Protein AF-A0A256ZPD0-F1 (afdb_monomer_lite)

pLDDT: mean 72.19, std 20.35, range [22.02, 97.5]

Foldseek 3Di:
DDDDDDDDDPDDDPDPDWDWDQDDDDQDPDQPDPPPPPDPDPQWDWDDDDSVDSTTTTDRDDDPQKEKAFEAEQVVPAAQAQKKKKKKKAQQPPPWAHGIWDIDIDHHHPVNRRMDMDRQQQTAHPVNPGGTTDDCWRIWIWMKIDHPPPWIDIDIDTSVDDPPDYYHYTHFDDKFFPPDDDDDDDDQPDWWDKDQCQVTIDGPNDGPLPDDDDDDQDDFWDWDQDSRRTITIHGDHPDDDDRDDDDPPDDLLQKDKDKDKPDPQWDWGADSRVRDIDIDGHPDPPPFDFIKMKMWIAGPVGDIDIDIDTDTDDDDFDWKDFPPDDDDDDDDAQDKDQPDQRLVGIDGPPDRPLQKDKDWWFFDFKDWDQDSRRRIMIHGHHPDDDDRDFPGIWMWMAGPPGDTDIDGDDDDDDDD

Structure (mmCIF, N/CA/C/O backbone):
data_AF-A0A256ZPD0-F1
#
_entry.id   AF-A0A256ZPD0-F1
#
loop_
_atom_site.group_PDB
_atom_site.id
_atom_site.type_symbol
_atom_site.label_atom_id
_atom_site.label_alt_id
_atom_site.label_comp_id
_atom_site.label_asym_id
_atom_site.label_entity_id
_atom_site.label_seq_id
_atom_site.pdbx_PDB_ins_code
_atom_site.Cartn_x
_atom_site.Cartn_y
_atom_site.Cartn_z
_atom_site.occupancy
_atom_site.B_iso_or_equiv
_atom_site.auth_seq_id
_atom_site.auth_comp_id
_atom_site.auth_asym_id
_atom_site.auth_atom_id
_atom_site.pdbx_PDB_model_num
ATOM 1 N N . MET A 1 1 ? -48.302 -55.960 33.582 1.00 44.50 1 MET A N 1
ATOM 2 C CA . MET A 1 1 ? -48.274 -54.954 32.498 1.00 44.50 1 MET A CA 1
ATOM 3 C C . MET A 1 1 ? -49.030 -53.716 32.953 1.00 44.50 1 MET A C 1
ATOM 5 O O . MET A 1 1 ? -50.242 -53.782 33.073 1.00 44.50 1 MET A O 1
ATOM 9 N N . ALA A 1 2 ? -48.330 -52.616 33.221 1.00 28.41 2 ALA A N 1
ATOM 10 C CA . ALA A 1 2 ? -48.918 -51.279 33.274 1.00 28.41 2 ALA A CA 1
ATOM 11 C C . ALA A 1 2 ? -47.802 -50.260 32.997 1.00 28.41 2 ALA A C 1
ATOM 13 O O . ALA A 1 2 ? -46.976 -49.980 33.860 1.00 28.41 2 ALA A O 1
ATOM 14 N N . LYS A 1 3 ? -47.745 -49.760 31.756 1.00 34.19 3 LYS A N 1
ATOM 15 C CA . LYS A 1 3 ? -46.967 -48.571 31.384 1.00 34.19 3 LYS A CA 1
ATOM 16 C C . LYS A 1 3 ? -47.617 -47.368 32.068 1.00 34.19 3 LYS A C 1
ATOM 18 O O . LYS A 1 3 ? -48.811 -47.154 31.871 1.00 34.19 3 LYS A O 1
ATOM 23 N N . LYS A 1 4 ? -46.852 -46.558 32.805 1.00 28.69 4 LYS A N 1
ATOM 24 C CA . LYS A 1 4 ? -47.293 -45.217 33.205 1.00 28.69 4 LYS A CA 1
ATOM 25 C C . LYS A 1 4 ? -46.309 -44.173 32.685 1.00 28.69 4 LYS A C 1
ATOM 27 O O . LYS A 1 4 ? -45.137 -44.165 33.033 1.00 28.69 4 LYS A O 1
ATOM 32 N N . SER A 1 5 ? -46.858 -43.371 31.781 1.00 28.17 5 SER A N 1
ATOM 33 C CA . SER A 1 5 ? -46.318 -42.196 31.104 1.00 28.17 5 SER A CA 1
ATOM 34 C C . SER A 1 5 ? -45.508 -41.263 32.015 1.00 28.17 5 SER A C 1
ATOM 36 O O . SER A 1 5 ? -46.015 -40.828 33.050 1.00 28.17 5 SER A O 1
ATOM 38 N N . MET A 1 6 ? -44.294 -40.897 31.591 1.00 27.14 6 MET A N 1
ATOM 39 C CA . MET A 1 6 ? -43.585 -39.716 32.091 1.00 27.14 6 MET A CA 1
ATOM 40 C C . MET A 1 6 ? -44.004 -38.499 31.259 1.00 27.14 6 MET A C 1
ATOM 42 O O . MET A 1 6 ? -43.599 -38.341 30.109 1.00 27.14 6 MET A O 1
ATOM 46 N N . ASN A 1 7 ? -44.809 -37.626 31.864 1.00 29.06 7 ASN A N 1
ATOM 47 C CA . ASN A 1 7 ? -45.059 -36.281 31.356 1.00 29.06 7 ASN A CA 1
ATOM 48 C C . ASN A 1 7 ? -43.772 -35.449 31.468 1.00 29.06 7 ASN A C 1
ATOM 50 O O . ASN A 1 7 ? -43.311 -35.170 32.574 1.00 29.06 7 ASN A O 1
ATOM 54 N N . LYS A 1 8 ? -43.230 -34.998 30.331 1.00 29.98 8 LYS A N 1
ATOM 55 C CA . LYS A 1 8 ? -42.220 -33.933 30.280 1.00 29.98 8 LYS A CA 1
ATOM 56 C C . LYS A 1 8 ? -42.867 -32.621 30.737 1.00 29.98 8 LYS A C 1
ATOM 58 O O . LYS A 1 8 ? -43.643 -32.026 29.992 1.00 29.98 8 LYS A O 1
ATOM 63 N N . ARG A 1 9 ? -42.546 -32.148 31.944 1.00 28.12 9 ARG A N 1
ATOM 64 C CA . ARG A 1 9 ? -42.704 -30.726 32.280 1.00 28.12 9 ARG A CA 1
ATOM 65 C C . ARG A 1 9 ? -41.532 -29.978 31.649 1.00 28.12 9 ARG A C 1
ATOM 67 O O . ARG A 1 9 ? -40.384 -30.263 31.971 1.00 28.12 9 ARG A O 1
ATOM 74 N N . LYS A 1 10 ? -41.829 -29.056 30.730 1.00 34.09 10 LYS A N 1
ATOM 75 C CA . LYS A 1 10 ? -40.880 -28.044 30.254 1.00 34.09 10 LYS A CA 1
ATOM 76 C C . LYS A 1 10 ? -40.594 -27.104 31.430 1.00 34.09 10 LYS A C 1
ATOM 78 O O . LYS A 1 10 ? -41.442 -26.288 31.773 1.00 34.09 10 LYS A O 1
ATOM 83 N N . GLY A 1 11 ? -39.456 -27.304 32.088 1.00 24.59 11 GLY A N 1
ATOM 84 C CA . GLY A 1 11 ? -38.894 -26.377 33.064 1.00 24.59 11 GLY A CA 1
ATOM 85 C C . GLY A 1 11 ? -37.899 -25.461 32.361 1.00 24.59 11 GLY A C 1
ATOM 86 O O . GLY A 1 11 ? -37.042 -25.936 31.623 1.00 24.59 11 GLY A O 1
ATOM 87 N N . ILE A 1 12 ? -38.078 -24.161 32.555 1.00 23.59 12 ILE A N 1
ATOM 88 C CA . ILE A 1 12 ? -37.181 -23.082 32.140 1.00 23.59 12 ILE A CA 1
ATOM 89 C C . ILE A 1 12 ? -35.811 -23.320 32.799 1.00 23.59 12 ILE A C 1
ATOM 91 O O . ILE A 1 12 ? -35.740 -23.457 34.018 1.00 23.59 12 ILE A O 1
ATOM 95 N N . PHE A 1 13 ? -34.746 -23.420 31.999 1.00 22.56 13 PHE A N 1
ATOM 96 C CA . PHE A 1 13 ? -33.370 -23.533 32.488 1.00 22.56 13 PHE A CA 1
ATOM 97 C C . PHE A 1 13 ? -32.876 -22.142 32.900 1.00 22.56 13 PHE A C 1
ATOM 99 O O . PHE A 1 13 ? -32.545 -21.323 32.048 1.00 22.56 13 PHE A O 1
ATOM 106 N N . LEU A 1 14 ? -32.838 -21.877 34.205 1.00 22.02 14 LEU A N 1
ATOM 107 C CA . LEU A 1 14 ? -31.995 -20.830 34.775 1.00 22.02 14 LEU A CA 1
ATOM 108 C C . LEU A 1 14 ? -30.619 -21.472 34.994 1.00 22.02 14 LEU A C 1
ATOM 110 O O . LEU A 1 14 ? -30.466 -22.312 35.881 1.00 22.02 14 LEU A O 1
ATOM 114 N N . VAL A 1 15 ? -29.657 -21.175 34.122 1.00 25.48 15 VAL A N 1
ATOM 115 C CA . VAL A 1 15 ? -28.304 -21.743 34.193 1.00 25.48 15 VAL A CA 1
ATOM 116 C C . VAL A 1 15 ? -27.540 -21.029 35.308 1.00 25.48 15 VAL A C 1
ATOM 118 O O . VAL A 1 15 ? -26.982 -19.958 35.107 1.00 25.48 15 VAL A O 1
ATOM 121 N N . VAL A 1 16 ? -27.546 -21.617 36.503 1.00 29.98 16 VAL A N 1
ATOM 122 C CA . VAL A 1 16 ? -26.542 -21.351 37.540 1.00 29.98 16 VAL A CA 1
ATOM 123 C C . VAL A 1 16 ? -25.373 -22.286 37.225 1.00 29.98 16 VAL A C 1
ATOM 125 O O . VAL A 1 16 ? -25.571 -23.497 37.135 1.00 29.98 16 VAL A O 1
ATOM 128 N N . PHE A 1 17 ? -24.192 -21.733 36.945 1.00 36.69 17 PHE A N 1
ATOM 129 C CA . PHE A 1 17 ? -23.006 -22.496 36.543 1.00 36.69 17 PHE A CA 1
ATOM 130 C C . PHE A 1 17 ? -22.639 -23.547 37.608 1.00 36.69 17 PHE A C 1
ATOM 132 O O . PHE A 1 17 ? -22.320 -23.203 38.742 1.00 36.69 17 PHE A O 1
ATOM 139 N N . PHE A 1 18 ? -22.646 -24.827 37.232 1.00 32.56 18 PHE A N 1
ATOM 140 C CA . PHE A 1 18 ? -22.051 -25.914 38.010 1.00 32.56 18 PHE A CA 1
ATOM 141 C C . PHE A 1 18 ? -20.765 -26.360 37.308 1.00 32.56 18 PHE A C 1
ATOM 143 O O . PHE A 1 18 ? -20.814 -26.752 36.142 1.00 32.56 18 PHE A O 1
ATOM 150 N N . LEU A 1 19 ? -19.625 -26.345 38.001 1.00 34.84 19 LEU A N 1
ATOM 151 C CA . LEU A 1 19 ? -18.404 -26.981 37.506 1.00 34.84 19 LEU A CA 1
ATOM 152 C C . LEU A 1 19 ? -18.404 -28.452 37.955 1.00 34.84 19 LEU A C 1
ATOM 154 O O . LEU A 1 19 ? -18.252 -28.737 39.143 1.00 34.84 1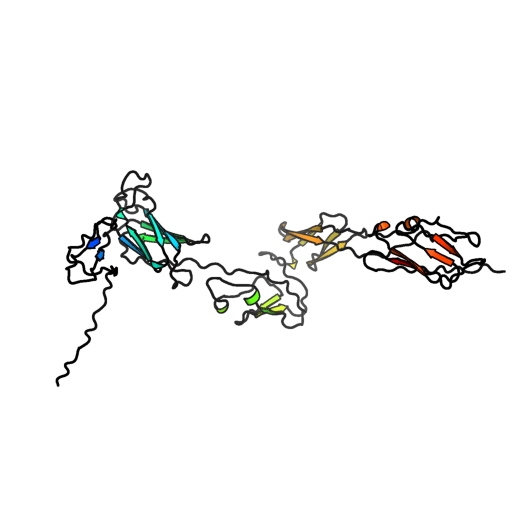9 LEU A O 1
ATOM 158 N N . LEU A 1 20 ? -18.590 -29.397 37.024 1.00 31.94 20 LEU A N 1
ATOM 159 C CA . LEU A 1 20 ? -18.387 -30.822 37.311 1.00 31.94 20 LEU A CA 1
ATOM 160 C C . LEU A 1 20 ? -16.885 -31.126 37.323 1.00 31.94 20 LEU A C 1
ATOM 162 O O . LEU A 1 20 ? -16.265 -31.236 36.267 1.00 31.94 20 LEU A O 1
ATOM 166 N N . ILE A 1 21 ? -16.306 -31.319 38.507 1.00 35.56 21 ILE A N 1
ATOM 167 C CA . ILE A 1 21 ? -14.970 -31.907 38.641 1.00 35.56 21 ILE A CA 1
ATOM 168 C C . ILE A 1 21 ? -15.144 -33.405 38.892 1.00 35.56 21 ILE A C 1
ATOM 170 O O . ILE A 1 21 ? -15.668 -33.823 39.923 1.00 35.56 21 ILE A O 1
ATOM 174 N N . ASN A 1 22 ? -14.714 -34.225 37.934 1.00 29.69 22 ASN A N 1
ATOM 175 C CA . ASN A 1 22 ? -14.729 -35.679 38.064 1.00 29.69 22 ASN A CA 1
ATOM 176 C C . ASN A 1 22 ? -13.479 -36.106 38.849 1.00 29.69 22 ASN A C 1
ATOM 178 O O . ASN A 1 22 ? -12.394 -36.238 38.284 1.00 29.69 22 ASN A O 1
ATOM 182 N N . VAL A 1 23 ? -13.601 -36.254 40.169 1.00 34.81 23 VAL A N 1
ATOM 183 C CA . VAL A 1 23 ? -12.492 -36.723 41.008 1.00 34.81 23 VAL A CA 1
ATOM 184 C C . VAL A 1 23 ? -12.497 -38.248 40.968 1.00 34.81 23 VAL A C 1
ATOM 186 O O . VAL A 1 23 ? -13.336 -38.897 41.585 1.00 34.81 23 VAL A O 1
ATOM 189 N N . GLY A 1 24 ? -11.581 -38.841 40.203 1.00 28.36 24 GLY A N 1
ATOM 190 C CA . GLY A 1 24 ? -11.420 -40.291 40.161 1.00 28.36 24 GLY A CA 1
ATOM 191 C C . GLY A 1 24 ? -10.864 -40.809 41.485 1.00 28.36 24 GLY A C 1
ATOM 192 O O . GLY A 1 24 ? -9.652 -40.814 41.677 1.00 28.36 24 GLY A O 1
ATOM 193 N N . VAL A 1 25 ? -11.731 -41.258 42.392 1.00 38.16 25 VAL A N 1
ATOM 194 C CA . VAL A 1 25 ? -11.321 -41.919 43.637 1.00 38.16 25 VAL A CA 1
ATOM 195 C C . VAL A 1 25 ? -11.838 -43.350 43.688 1.00 38.16 25 VAL A C 1
ATOM 197 O O . VAL A 1 25 ? -13.031 -43.623 43.570 1.00 38.16 25 VAL A O 1
ATOM 200 N N . CYS A 1 26 ? -10.898 -44.282 43.851 1.00 33.97 26 CYS A N 1
ATOM 201 C CA . CYS A 1 26 ? -11.184 -45.664 44.205 1.00 33.97 26 CYS A CA 1
ATOM 202 C C . CYS A 1 26 ? -11.686 -45.693 45.653 1.00 33.97 26 CYS A C 1
ATOM 204 O O . CYS A 1 26 ? -11.106 -45.033 46.513 1.00 33.97 26 CYS A O 1
ATOM 206 N N . ALA A 1 27 ? -12.759 -46.438 45.917 1.00 35.00 27 ALA A N 1
ATOM 207 C CA . ALA A 1 27 ? -13.368 -46.533 47.237 1.00 35.00 27 ALA A CA 1
ATOM 208 C C . ALA A 1 27 ? -12.356 -47.035 48.283 1.00 35.00 27 ALA A C 1
ATOM 210 O O . ALA A 1 27 ? -12.028 -48.221 48.326 1.00 35.00 27 ALA A O 1
ATOM 211 N N . THR A 1 28 ? -11.889 -46.141 49.150 1.00 38.03 28 THR A N 1
ATOM 212 C CA . THR A 1 28 ? -11.216 -46.493 50.403 1.00 38.03 28 THR A CA 1
ATOM 213 C C . THR A 1 28 ? -12.104 -46.085 51.571 1.00 38.03 28 THR A C 1
ATOM 215 O O . THR A 1 28 ? -12.779 -45.063 51.521 1.00 38.03 28 THR A O 1
ATOM 218 N N . SER A 1 29 ? -12.136 -46.913 52.613 1.00 36.81 29 SER A N 1
ATOM 219 C CA . SER A 1 29 ? -13.049 -46.840 53.763 1.00 36.81 29 SER A CA 1
ATOM 220 C C . SER A 1 29 ? -12.766 -45.716 54.769 1.00 36.81 29 SER A C 1
ATOM 222 O O . SER A 1 29 ? -13.324 -45.742 55.863 1.00 36.81 29 SER A O 1
ATOM 224 N N . ASP A 1 30 ? -11.935 -44.742 54.409 1.00 37.44 30 ASP A N 1
ATOM 225 C CA . ASP A 1 30 ? -11.578 -43.611 55.262 1.00 37.44 30 ASP A CA 1
ATOM 226 C C . ASP A 1 30 ? -12.202 -42.324 54.691 1.00 37.44 30 ASP A C 1
ATOM 228 O O . ASP A 1 30 ? -12.266 -42.181 53.466 1.00 37.44 30 ASP A O 1
ATOM 232 N N . PRO A 1 31 ? -12.677 -41.379 55.529 1.00 36.94 31 PRO A N 1
ATOM 233 C CA . PRO A 1 31 ? -13.097 -40.068 55.049 1.00 36.94 31 PRO A CA 1
ATOM 234 C C . PRO A 1 31 ? -11.916 -39.408 54.332 1.00 36.94 31 PRO A C 1
ATOM 236 O O . PRO A 1 31 ? -10.876 -39.162 54.942 1.00 36.94 31 PRO A O 1
ATOM 239 N N . ILE A 1 32 ? -12.060 -39.147 53.034 1.00 41.44 32 ILE A N 1
ATOM 240 C CA . ILE A 1 32 ? -11.076 -38.372 52.283 1.00 41.44 32 ILE A CA 1
ATOM 241 C C . ILE A 1 32 ? -11.290 -36.912 52.670 1.00 41.44 32 ILE A C 1
ATOM 243 O O . ILE A 1 32 ? -12.263 -36.285 52.252 1.00 41.44 32 ILE A O 1
ATOM 247 N N . ASP A 1 33 ? -10.394 -36.396 53.504 1.00 38.41 33 ASP A N 1
ATOM 248 C CA . ASP A 1 33 ? -10.308 -34.975 53.813 1.00 38.41 33 ASP A CA 1
ATOM 249 C C . ASP A 1 33 ? -9.800 -34.251 52.557 1.00 38.41 33 ASP A C 1
ATOM 251 O O . ASP A 1 33 ? -8.625 -34.355 52.187 1.00 38.41 33 ASP A O 1
ATOM 255 N N . ILE A 1 34 ? -10.701 -33.591 51.825 1.00 43.59 34 ILE A N 1
ATOM 256 C CA . ILE A 1 34 ? -10.313 -32.731 50.705 1.00 43.59 34 ILE A CA 1
ATOM 257 C C . ILE A 1 34 ? -9.741 -31.466 51.337 1.00 43.59 34 ILE A C 1
ATOM 259 O O . ILE A 1 34 ? -10.462 -30.507 51.596 1.00 43.59 34 ILE A O 1
ATOM 263 N N . HIS A 1 35 ? -8.439 -31.490 51.619 1.00 35.59 35 HIS A N 1
ATOM 264 C CA . HIS A 1 35 ? -7.710 -30.323 52.092 1.00 35.59 35 HIS A CA 1
ATOM 265 C C . HIS A 1 35 ? -8.009 -29.119 51.182 1.00 35.59 35 HIS A C 1
ATOM 267 O O . HIS A 1 35 ? -7.777 -29.167 49.972 1.00 35.59 35 HIS A O 1
ATOM 273 N N . GLU A 1 36 ? -8.472 -28.025 51.790 1.00 41.41 36 GLU A N 1
ATOM 274 C CA . GLU A 1 36 ? -8.766 -26.705 51.205 1.00 41.41 36 GLU A CA 1
ATOM 275 C C . GLU A 1 36 ? -7.556 -26.019 50.523 1.00 41.41 36 GLU A C 1
ATOM 277 O O . GLU A 1 36 ? -7.561 -24.819 50.269 1.00 41.41 36 GLU A O 1
ATOM 282 N N . THR A 1 37 ? -6.476 -26.734 50.206 1.00 36.81 37 THR A N 1
ATOM 283 C CA . THR A 1 37 ? -5.195 -26.141 49.797 1.00 36.81 37 THR A CA 1
ATOM 284 C C . THR A 1 37 ? -5.151 -25.634 48.354 1.00 36.81 37 THR A C 1
ATOM 286 O O . THR A 1 37 ? -4.186 -24.963 47.993 1.00 36.81 37 THR A O 1
ATOM 289 N N . ASN A 1 38 ? -6.193 -25.870 47.545 1.00 34.84 38 ASN A N 1
ATOM 290 C CA . ASN A 1 38 ? -6.284 -25.378 46.160 1.00 34.84 38 ASN A CA 1
ATOM 291 C C . ASN A 1 38 ? -7.461 -24.424 45.882 1.00 34.84 38 ASN A C 1
ATOM 293 O O . ASN A 1 38 ? -7.588 -23.946 44.754 1.00 34.84 38 ASN A O 1
ATOM 297 N N . LEU A 1 39 ? -8.299 -24.103 46.872 1.00 38.34 39 LEU A N 1
ATOM 298 C CA . LEU A 1 39 ? -9.367 -23.113 46.709 1.00 38.34 39 LEU A CA 1
ATOM 299 C C . LEU A 1 39 ? -8.865 -21.756 47.214 1.00 38.34 39 LEU A C 1
ATOM 301 O O . LEU A 1 39 ? -8.796 -21.504 48.410 1.00 38.34 39 LEU A O 1
ATOM 305 N N . ARG A 1 40 ? -8.467 -20.880 46.284 1.00 39.59 40 ARG A N 1
ATOM 306 C CA . ARG A 1 40 ? -8.023 -19.506 46.591 1.00 39.59 40 ARG A CA 1
ATOM 307 C C . ARG A 1 40 ? -9.178 -18.510 46.769 1.00 39.59 40 ARG A C 1
ATOM 309 O O . ARG A 1 40 ? -8.916 -17.330 46.975 1.00 39.59 40 ARG A O 1
ATOM 316 N N . ASP A 1 41 ? -10.426 -18.967 46.667 1.00 46.06 41 ASP A N 1
ATOM 317 C CA . ASP A 1 41 ? -11.623 -18.127 46.734 1.00 46.06 41 ASP A CA 1
ATOM 318 C C . ASP A 1 41 ? -12.517 -18.561 47.903 1.00 46.06 41 ASP A C 1
ATOM 320 O O . ASP A 1 41 ? -12.921 -19.721 47.996 1.00 46.06 41 ASP A O 1
ATOM 324 N N . VAL A 1 42 ? -12.826 -17.608 48.785 1.00 44.25 42 VAL A N 1
ATOM 325 C CA . VAL A 1 42 ? -13.608 -17.791 50.019 1.00 44.25 42 VAL A CA 1
ATOM 326 C C . VAL A 1 42 ? -15.091 -18.103 49.772 1.00 44.25 42 VAL A C 1
ATOM 328 O O . VAL A 1 42 ? -15.815 -18.390 50.723 1.00 44.25 42 VAL A O 1
ATOM 331 N N . HIS A 1 43 ? -15.554 -18.072 48.518 1.00 47.97 43 HIS A N 1
ATOM 332 C CA . HIS A 1 43 ? -16.956 -18.319 48.158 1.00 47.97 43 HIS A CA 1
ATOM 333 C C . HIS A 1 43 ? -17.245 -19.708 47.565 1.00 47.97 43 HIS A C 1
ATOM 335 O O . HIS A 1 43 ? -18.389 -20.004 47.204 1.00 47.97 43 HIS A O 1
ATOM 341 N N . ALA A 1 44 ? -16.240 -20.581 47.463 1.00 43.03 44 ALA A N 1
ATOM 342 C CA . ALA A 1 44 ? -16.451 -21.976 47.095 1.00 43.03 44 ALA A CA 1
ATOM 343 C C . ALA A 1 44 ? -16.881 -22.778 48.333 1.00 43.03 44 ALA A C 1
ATOM 345 O O . ALA A 1 44 ? -16.101 -22.959 49.264 1.00 43.03 44 ALA A O 1
ATOM 346 N N . THR A 1 45 ? -18.115 -23.286 48.345 1.00 43.59 45 THR A N 1
ATOM 347 C CA . THR A 1 45 ? -18.571 -24.206 49.400 1.00 43.59 45 THR A CA 1
ATOM 348 C C . THR A 1 45 ? -18.587 -25.638 48.876 1.00 43.59 45 THR A C 1
ATOM 350 O O . THR A 1 45 ? -19.228 -25.947 47.867 1.00 43.59 45 THR A O 1
ATOM 353 N N . VAL A 1 46 ? -17.870 -26.527 49.565 1.00 45.00 46 VAL A N 1
ATOM 354 C CA . VAL A 1 46 ? -17.933 -27.974 49.333 1.00 45.00 46 VAL A CA 1
ATOM 355 C C . VAL A 1 46 ? -19.093 -28.517 50.163 1.00 45.00 46 VAL A C 1
ATOM 357 O O . VAL A 1 46 ? -19.044 -28.498 51.391 1.00 45.00 46 VAL A O 1
ATOM 360 N N . SER A 1 47 ? -20.162 -28.990 49.517 1.00 43.09 47 SER A N 1
ATOM 361 C CA . SER A 1 47 ? -21.133 -29.832 50.225 1.00 43.09 47 SER A CA 1
ATOM 362 C C . SER A 1 47 ? -20.515 -31.208 50.447 1.00 43.09 47 SER A C 1
ATOM 364 O O . SER A 1 47 ? -19.991 -31.810 49.513 1.00 43.09 47 SER A O 1
ATOM 366 N N . TRP A 1 48 ? -20.552 -31.672 51.695 1.00 39.28 48 TRP A N 1
ATOM 367 C CA . TRP A 1 48 ? -19.991 -32.939 52.166 1.00 39.28 48 TRP A CA 1
ATOM 368 C C . TRP A 1 48 ? -20.267 -34.091 51.191 1.00 39.28 48 TRP A C 1
ATOM 370 O O . TRP A 1 48 ? -21.423 -34.378 50.884 1.00 39.28 48 TRP A O 1
ATOM 380 N N . ILE A 1 49 ? -19.214 -34.771 50.739 1.00 45.75 49 ILE A N 1
ATOM 381 C CA . ILE A 1 49 ? -19.336 -35.995 49.943 1.00 45.75 49 ILE A CA 1
ATOM 382 C C . ILE A 1 49 ? -19.525 -37.154 50.924 1.00 45.75 49 ILE A C 1
ATOM 384 O O . ILE A 1 49 ? -18.689 -37.383 51.799 1.00 45.75 49 ILE A O 1
ATOM 388 N N . THR A 1 50 ? -20.639 -37.880 50.824 1.00 45.38 50 THR A N 1
ATOM 389 C CA . THR A 1 50 ? -20.813 -39.121 51.595 1.00 45.38 50 THR A CA 1
ATOM 390 C C . THR A 1 50 ? -20.003 -40.250 50.956 1.00 45.38 50 THR A C 1
ATOM 392 O O . THR A 1 50 ? -19.772 -40.243 49.751 1.00 45.38 50 THR A O 1
ATOM 395 N N . SER A 1 51 ? -19.637 -41.284 51.721 1.00 46.97 51 SER A N 1
ATOM 396 C CA . SER A 1 51 ? -18.901 -42.467 51.225 1.00 46.97 51 SER A CA 1
ATOM 397 C C . SER A 1 51 ? -19.617 -43.273 50.122 1.00 46.97 51 SER A C 1
ATOM 399 O O . SER A 1 51 ? -19.100 -44.295 49.672 1.00 46.97 51 SER A O 1
ATOM 401 N N . SER A 1 52 ? -20.803 -42.833 49.688 1.00 45.47 52 SER A N 1
ATOM 402 C CA . SER A 1 52 ? -21.609 -43.445 48.630 1.00 45.47 52 SER A CA 1
ATOM 403 C C . SER A 1 52 ? -21.660 -42.649 47.319 1.00 45.47 52 SER A C 1
ATOM 405 O O . SER A 1 52 ? -22.184 -43.163 46.332 1.00 45.47 52 SER A O 1
ATOM 407 N N . GLU A 1 53 ? -21.106 -41.433 47.271 1.00 45.28 53 GLU A N 1
ATOM 408 C CA . GLU A 1 53 ? -21.144 -40.562 46.091 1.00 45.28 53 GLU A CA 1
ATOM 409 C C . GLU A 1 53 ? -19.725 -40.333 45.547 1.00 45.28 53 GLU A C 1
ATOM 411 O O . GLU A 1 53 ? -18.859 -39.801 46.229 1.00 45.28 53 GLU A O 1
ATOM 416 N N . VAL A 1 54 ? -19.474 -40.743 44.298 1.00 45.06 54 VAL A N 1
ATOM 417 C CA . VAL A 1 54 ? -18.173 -40.568 43.607 1.00 45.06 54 VAL A CA 1
ATOM 418 C C . VAL A 1 54 ? -18.078 -39.186 42.926 1.00 45.06 54 VAL A C 1
ATOM 420 O O . VAL A 1 54 ? -17.107 -38.872 42.250 1.00 45.06 54 VAL A O 1
ATOM 423 N N . THR A 1 55 ? -19.093 -38.333 43.094 1.00 41.31 55 THR A N 1
ATOM 424 C CA . THR A 1 55 ? -19.174 -36.991 42.501 1.00 41.31 55 THR A CA 1
ATOM 425 C C . THR A 1 55 ? -19.812 -36.024 43.495 1.00 41.31 55 THR A C 1
ATOM 427 O O . THR A 1 55 ? -20.962 -36.226 43.881 1.00 41.31 55 THR A O 1
ATOM 430 N N . GLY A 1 56 ? -19.082 -34.980 43.893 1.00 44.50 56 GLY A N 1
ATOM 431 C CA . GLY A 1 56 ? -19.592 -33.873 44.708 1.00 44.50 56 GLY A CA 1
ATOM 432 C C . GLY A 1 56 ? -19.861 -32.623 43.868 1.00 44.50 56 GLY A C 1
ATOM 433 O O . GLY A 1 56 ? -19.263 -32.441 42.808 1.00 44.50 56 GLY A O 1
ATOM 434 N N . TRP A 1 57 ? -20.750 -31.752 44.348 1.00 39.84 57 TRP A N 1
ATOM 435 C CA . TRP A 1 57 ? -21.023 -30.449 43.738 1.00 39.84 57 TRP A CA 1
ATOM 436 C C . TRP A 1 57 ? -20.244 -29.366 44.484 1.00 39.84 57 TRP A C 1
ATOM 438 O O . TRP A 1 57 ? -20.379 -29.235 45.702 1.00 39.84 57 TRP A O 1
ATOM 448 N N . ILE A 1 58 ? -19.455 -28.575 43.757 1.00 46.84 58 ILE A N 1
ATOM 449 C CA . ILE A 1 58 ? -18.907 -27.325 44.287 1.00 46.84 58 ILE A CA 1
ATOM 450 C C . ILE A 1 58 ? -19.923 -26.232 43.968 1.00 46.84 58 ILE A C 1
ATOM 452 O O . ILE A 1 58 ? -20.181 -25.944 42.799 1.00 46.84 58 ILE A O 1
ATOM 456 N N . ASN A 1 59 ? -20.502 -25.633 45.008 1.00 43.22 59 ASN A N 1
ATOM 457 C CA . ASN A 1 59 ? -21.289 -24.417 44.851 1.00 43.22 59 ASN A CA 1
ATOM 458 C C . ASN A 1 59 ? -20.322 -23.235 44.854 1.00 43.22 59 ASN A C 1
ATOM 460 O O . ASN A 1 59 ? -19.755 -22.893 45.895 1.00 43.22 59 ASN A O 1
ATOM 464 N N . TYR A 1 60 ? -20.141 -22.633 43.682 1.00 49.38 60 TYR A N 1
ATOM 465 C CA . TYR A 1 60 ? -19.437 -21.371 43.513 1.00 49.38 60 TYR A CA 1
ATOM 466 C C . TYR A 1 60 ? -20.476 -20.254 43.416 1.00 49.38 60 TYR A C 1
ATOM 468 O O . TYR A 1 60 ? -21.211 -20.178 42.433 1.00 49.38 60 TYR A O 1
ATOM 476 N N . ILE A 1 61 ? -20.580 -19.422 44.453 1.00 53.38 61 ILE A N 1
ATOM 477 C CA . ILE A 1 61 ? -21.385 -18.197 44.405 1.00 53.38 61 ILE A CA 1
ATOM 478 C C . ILE A 1 61 ? -20.385 -17.056 44.221 1.00 53.38 61 ILE A C 1
ATOM 480 O O . ILE A 1 61 ? -19.671 -16.755 45.170 1.00 53.38 61 ILE A O 1
ATOM 484 N N . PRO A 1 62 ? -20.274 -16.438 43.036 1.00 59.47 62 PRO A N 1
ATOM 485 C CA . PRO A 1 62 ? -19.362 -15.317 42.849 1.00 59.47 62 PRO A CA 1
ATOM 486 C C . PRO A 1 62 ? -19.662 -14.210 43.869 1.00 59.47 62 PRO A C 1
ATOM 488 O O . PRO A 1 62 ? -20.826 -14.007 44.227 1.00 59.47 62 PRO A O 1
ATOM 491 N N . SER A 1 63 ? -18.636 -13.469 44.307 1.00 72.56 63 SER A N 1
ATOM 492 C CA . SER A 1 63 ? -18.846 -12.221 45.061 1.00 72.56 63 SER A CA 1
ATOM 493 C C . SER A 1 63 ? -19.879 -11.349 44.335 1.00 72.56 63 SER A C 1
ATOM 495 O O . SER A 1 63 ? -19.894 -11.329 43.102 1.00 72.56 63 SER A O 1
ATOM 497 N N . SER A 1 64 ? -20.701 -10.590 45.067 1.00 76.38 64 SER A N 1
ATOM 498 C CA . SER A 1 64 ? -21.599 -9.582 44.475 1.00 76.38 64 SER A CA 1
ATOM 499 C C . SER A 1 64 ? -20.857 -8.533 43.639 1.00 76.38 64 SER A C 1
ATOM 501 O O . SER A 1 64 ? -21.447 -7.904 42.760 1.00 76.38 64 SER A O 1
ATOM 503 N N . ASP A 1 65 ? -19.559 -8.376 43.886 1.00 85.56 65 ASP A N 1
ATOM 504 C CA . ASP A 1 65 ? -18.660 -7.489 43.146 1.00 85.56 65 ASP A CA 1
ATOM 505 C C . ASP A 1 65 ? -18.119 -8.127 41.861 1.00 85.56 65 ASP A C 1
ATOM 507 O O . ASP A 1 65 ? -17.400 -7.491 41.095 1.00 85.56 65 ASP A O 1
ATOM 511 N N . THR A 1 66 ? -18.432 -9.399 41.612 1.00 87.50 66 THR A N 1
ATOM 512 C CA . THR A 1 66 ? -18.002 -10.082 40.397 1.00 87.50 66 THR A CA 1
ATOM 513 C C . THR A 1 66 ? -18.797 -9.556 39.212 1.00 87.50 66 THR A C 1
ATOM 515 O O . THR A 1 66 ? -20.030 -9.506 39.234 1.00 87.50 66 THR A O 1
ATOM 518 N N . ARG A 1 67 ? -18.084 -9.175 38.159 1.00 87.81 67 ARG A N 1
ATOM 519 C CA . ARG A 1 67 ? -18.627 -8.847 36.847 1.00 87.81 67 ARG A CA 1
ATOM 520 C C . ARG A 1 67 ? -18.049 -9.798 35.819 1.00 87.81 67 ARG A C 1
ATOM 522 O O . ARG A 1 67 ? -16.893 -10.209 35.921 1.00 87.81 67 ARG A O 1
ATOM 529 N N . TRP A 1 68 ? -18.869 -10.161 34.845 1.00 90.25 68 TRP A N 1
ATOM 530 C CA . TRP A 1 68 ? -18.443 -11.018 33.751 1.00 90.25 68 TRP A CA 1
ATOM 531 C C . TRP A 1 68 ? -19.101 -10.600 32.446 1.00 90.25 68 TRP A C 1
ATOM 533 O O . TRP A 1 68 ? -20.236 -10.121 32.428 1.00 90.25 68 TRP A O 1
ATOM 543 N N . GLY A 1 69 ? -18.371 -10.796 31.360 1.00 91.94 69 GLY A N 1
ATOM 544 C CA . GLY A 1 69 ? -18.800 -10.514 30.000 1.00 91.94 69 GLY A CA 1
ATOM 545 C C . GLY A 1 69 ? -18.118 -11.470 29.034 1.00 91.94 69 GLY A C 1
ATOM 546 O O . GLY A 1 69 ? -17.433 -12.407 29.454 1.00 91.94 69 GLY A O 1
ATOM 547 N N . GLN A 1 70 ? -18.318 -11.240 27.743 1.00 93.69 70 GLN A N 1
ATOM 548 C CA . GLN A 1 70 ? -17.744 -12.067 26.690 1.00 93.69 70 GLN A CA 1
ATOM 549 C C . GLN A 1 70 ? -17.097 -11.189 25.620 1.00 93.69 70 GLN A C 1
ATOM 551 O O . GLN A 1 70 ? -17.597 -10.097 25.338 1.00 93.69 70 GLN A O 1
ATOM 556 N N . VAL A 1 71 ? -15.995 -11.668 25.047 1.00 93.62 71 VAL A N 1
ATOM 557 C CA . VAL A 1 71 ? -15.310 -11.035 23.918 1.00 93.62 71 VAL A CA 1
ATOM 558 C C . VAL A 1 71 ? -15.322 -11.977 22.720 1.00 93.62 71 VAL A C 1
ATOM 560 O O . VAL A 1 71 ? -14.943 -13.149 22.833 1.00 93.62 71 VAL A O 1
ATOM 563 N N . PHE A 1 72 ? -15.753 -11.452 21.580 1.00 91.44 72 PHE A N 1
ATOM 564 C CA . PHE A 1 72 ? -15.740 -12.129 20.288 1.00 91.44 72 PHE A CA 1
ATOM 565 C C . PHE A 1 72 ? -14.677 -11.526 19.375 1.00 91.44 72 PHE A C 1
ATOM 567 O O . PHE A 1 72 ? -14.276 -10.375 19.549 1.00 91.44 72 PHE A O 1
ATOM 574 N N . LYS A 1 73 ? -14.224 -12.316 18.403 1.00 87.00 73 LYS A N 1
ATOM 575 C CA . LYS A 1 73 ? -13.472 -11.817 17.250 1.00 87.00 73 LYS A CA 1
ATOM 576 C C . LYS A 1 73 ? -14.364 -10.917 16.387 1.00 87.00 73 LYS A C 1
ATOM 578 O O . LYS A 1 73 ? -15.554 -10.789 16.667 1.00 87.00 73 LYS A O 1
ATOM 583 N N . ALA A 1 74 ? -13.787 -10.330 15.345 1.00 85.94 74 ALA A N 1
ATOM 584 C CA . ALA A 1 74 ? -14.466 -9.438 14.408 1.00 85.94 74 ALA A CA 1
ATOM 585 C C . ALA A 1 74 ? -15.773 -9.995 13.829 1.00 85.94 74 ALA A C 1
ATOM 587 O O . ALA A 1 74 ? -16.752 -9.263 13.708 1.00 85.94 74 ALA A O 1
ATOM 588 N N . ASP A 1 75 ? -15.829 -11.310 13.596 1.00 81.25 75 ASP A N 1
ATOM 589 C CA . ASP A 1 75 ? -17.025 -12.014 13.118 1.00 81.25 75 ASP A CA 1
ATOM 590 C C . ASP A 1 75 ? -18.236 -11.950 14.077 1.00 81.25 75 ASP A C 1
ATOM 592 O O . ASP A 1 75 ? -19.346 -12.352 13.722 1.00 81.25 75 ASP A O 1
ATOM 596 N N . GLY A 1 76 ? -18.040 -11.489 15.318 1.00 85.94 76 GLY A N 1
ATOM 597 C CA . GLY A 1 76 ? -19.073 -11.355 16.343 1.00 85.94 76 GLY A CA 1
ATOM 598 C C . GLY A 1 76 ? -19.610 -12.679 16.896 1.00 85.94 76 GLY A C 1
ATOM 599 O O . GLY A 1 76 ? -20.568 -12.666 17.673 1.00 85.94 76 GLY A O 1
ATOM 600 N N . VAL A 1 77 ? -19.028 -13.822 16.517 1.00 87.31 77 VAL A N 1
ATOM 601 C CA . VAL A 1 77 ? -19.526 -15.163 16.877 1.00 87.31 77 VAL A CA 1
ATOM 602 C C . VAL A 1 77 ? -18.423 -16.047 17.453 1.00 87.31 77 VAL A C 1
ATOM 604 O O . VAL A 1 77 ? -18.675 -16.807 18.395 1.00 87.31 77 VAL A O 1
ATOM 607 N N . THR A 1 78 ? -17.201 -15.962 16.933 1.00 88.38 78 THR A N 1
ATOM 608 C CA . THR A 1 78 ? -16.066 -16.757 17.399 1.00 88.38 78 THR A CA 1
ATOM 609 C C . THR A 1 78 ? -15.483 -16.153 18.675 1.00 88.38 78 THR A C 1
ATOM 611 O O . THR A 1 78 ? -15.138 -14.972 18.698 1.00 88.38 78 THR A O 1
ATOM 614 N N . PRO A 1 79 ? -15.318 -16.933 19.758 1.00 90.44 79 PRO A N 1
ATOM 615 C CA . PRO A 1 79 ? -14.668 -16.449 20.970 1.00 90.44 79 PRO A CA 1
ATOM 616 C C . PRO A 1 79 ? -13.242 -15.924 20.745 1.00 90.44 79 PRO A C 1
ATOM 618 O O . PRO A 1 79 ? -12.415 -16.597 20.124 1.00 90.44 79 PRO A O 1
ATOM 621 N N . ALA A 1 80 ? -12.927 -14.757 21.312 1.00 90.00 80 ALA A N 1
ATOM 622 C CA . ALA A 1 80 ? -11.591 -14.160 21.255 1.00 90.00 80 ALA A CA 1
ATOM 623 C C . ALA A 1 80 ? -10.697 -14.662 22.405 1.00 90.00 80 ALA A C 1
ATOM 625 O O . ALA A 1 80 ? -10.429 -13.961 23.381 1.00 90.00 80 ALA A O 1
ATOM 626 N N . SER A 1 81 ? -10.259 -15.918 22.319 1.00 87.88 81 SER A N 1
ATOM 627 C CA . SER A 1 81 ? -9.273 -16.474 23.253 1.00 87.88 81 SER A CA 1
ATOM 628 C C . SER A 1 81 ? -7.886 -15.850 23.047 1.00 87.88 81 SER A C 1
ATOM 630 O O . SER A 1 81 ? -7.509 -15.503 21.931 1.00 87.88 81 SER A O 1
ATOM 632 N N . GLY A 1 82 ? -7.125 -15.695 24.131 1.00 88.75 82 GLY A N 1
ATOM 633 C CA . GLY A 1 82 ? -5.843 -14.981 24.154 1.00 88.75 82 GLY A CA 1
ATOM 634 C C . GLY A 1 82 ? -5.965 -13.484 24.458 1.00 88.75 82 GLY A C 1
ATOM 635 O O . GLY A 1 82 ? -4.960 -12.857 24.785 1.00 88.75 82 GLY A O 1
ATOM 636 N N . THR A 1 83 ? -7.179 -12.927 24.419 1.00 91.81 83 THR A N 1
ATOM 637 C CA . THR A 1 83 ? -7.445 -11.523 24.744 1.00 91.81 83 THR A CA 1
ATOM 638 C C . THR A 1 83 ? -7.222 -11.238 26.228 1.00 91.81 83 THR A C 1
ATOM 640 O O . THR A 1 83 ? -7.643 -12.005 27.101 1.00 91.81 83 THR A O 1
ATOM 643 N N . ILE A 1 84 ? -6.588 -10.103 26.526 1.00 94.06 84 ILE A N 1
ATOM 644 C CA . ILE A 1 84 ? -6.480 -9.563 27.883 1.00 94.06 84 ILE A CA 1
ATOM 645 C C . ILE A 1 84 ? -7.503 -8.442 28.035 1.00 94.06 84 ILE A C 1
ATOM 647 O O . ILE A 1 84 ? -7.476 -7.465 27.293 1.00 94.06 84 ILE A O 1
ATOM 651 N N . VAL A 1 85 ? -8.391 -8.578 29.014 1.00 95.94 85 VAL A N 1
ATOM 652 C CA . VAL A 1 85 ? -9.372 -7.553 29.379 1.00 95.94 85 VAL A CA 1
A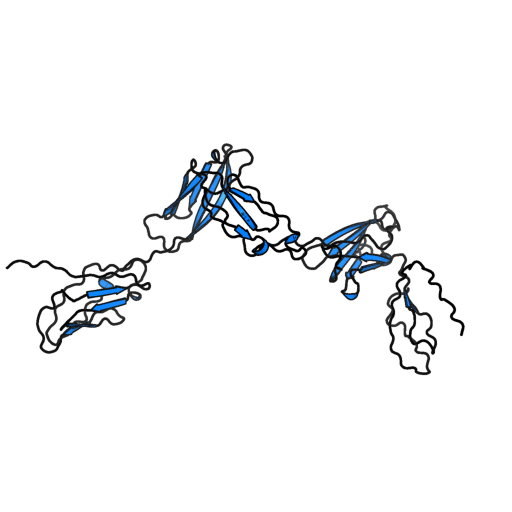TOM 653 C C . VAL A 1 85 ? -8.851 -6.786 30.581 1.00 95.94 85 VAL A C 1
ATOM 655 O O . VAL A 1 85 ? -8.553 -7.401 31.605 1.00 95.94 85 VAL A O 1
ATOM 658 N N . TYR A 1 86 ? -8.774 -5.466 30.474 1.00 96.31 86 TYR A N 1
ATOM 659 C CA . TYR A 1 86 ? -8.513 -4.552 31.575 1.00 96.31 86 TYR A CA 1
ATOM 660 C C . TYR A 1 86 ? -9.793 -3.843 32.002 1.00 96.31 86 TYR A C 1
ATOM 662 O O . TYR A 1 86 ? -10.636 -3.526 31.168 1.00 96.31 86 TYR A O 1
ATOM 670 N N . VAL A 1 87 ? -9.924 -3.575 33.300 1.00 96.81 87 VAL A N 1
ATOM 671 C CA . VAL A 1 87 ? -11.001 -2.742 33.847 1.00 96.81 87 VAL A CA 1
ATOM 672 C C . VAL A 1 87 ? -10.426 -1.711 34.804 1.00 96.81 87 VAL A C 1
ATOM 674 O O . VAL A 1 87 ? -9.672 -2.059 35.716 1.00 96.81 87 VAL A O 1
ATOM 677 N N . GLN A 1 88 ? -10.830 -0.458 34.619 1.00 96.94 88 GLN A N 1
ATOM 678 C CA . GLN A 1 88 ? -10.604 0.642 35.547 1.00 96.94 88 GLN A CA 1
ATOM 679 C C . GLN A 1 88 ? -11.948 1.206 36.000 1.00 96.94 88 GLN A C 1
ATOM 681 O O . GLN A 1 88 ? -12.827 1.447 35.176 1.00 96.94 88 GLN A O 1
ATOM 686 N N . ILE A 1 89 ? -12.110 1.406 37.305 1.00 97.25 89 ILE A N 1
ATOM 687 C CA . ILE A 1 89 ? -13.287 2.073 37.859 1.00 97.25 89 ILE A CA 1
ATOM 688 C C . ILE A 1 89 ? -12.942 3.552 38.031 1.00 97.25 89 ILE A C 1
ATOM 690 O O . ILE A 1 89 ? -11.913 3.857 38.632 1.00 97.25 89 ILE A O 1
ATOM 694 N N . THR A 1 90 ? -13.788 4.443 37.526 1.00 96.88 90 THR A N 1
ATOM 695 C CA . THR A 1 90 ? -13.658 5.897 37.684 1.00 96.88 90 THR A CA 1
ATOM 696 C C . THR A 1 90 ? -14.858 6.425 38.454 1.00 96.88 90 THR A C 1
ATOM 698 O O . THR A 1 90 ? -16.002 6.199 38.047 1.00 96.88 90 THR A O 1
ATOM 701 N N . ASP A 1 91 ? -14.581 7.145 39.540 1.00 95.75 91 ASP A N 1
ATOM 702 C CA . ASP A 1 91 ? -15.595 7.873 40.305 1.00 95.75 91 ASP A CA 1
ATOM 703 C C . ASP A 1 91 ? -16.226 8.964 39.436 1.00 95.75 91 ASP A C 1
ATOM 705 O O . ASP A 1 91 ? -15.543 9.871 38.945 1.00 95.75 91 ASP A O 1
ATOM 709 N N . ASN A 1 92 ? -17.533 8.852 39.226 1.00 95.62 92 ASN A N 1
ATOM 710 C CA . ASN A 1 92 ? -18.297 9.771 38.385 1.00 95.62 92 ASN A CA 1
ATOM 711 C C . ASN A 1 92 ? -19.489 10.401 39.128 1.00 95.62 92 ASN A C 1
ATOM 713 O O . ASN A 1 92 ? -20.011 11.429 38.685 1.00 95.62 92 ASN A O 1
ATOM 717 N N . ASP A 1 93 ? -19.889 9.858 40.281 1.00 94.62 93 ASP A N 1
ATOM 718 C CA . ASP A 1 93 ? -20.959 10.413 41.114 1.00 94.62 93 ASP A CA 1
ATOM 719 C C . ASP A 1 93 ? -20.452 11.191 42.346 1.00 94.62 93 ASP A C 1
ATOM 721 O O . ASP A 1 93 ? -21.232 11.885 43.012 1.00 94.62 93 ASP A O 1
ATOM 725 N N . GLY A 1 94 ? -19.142 11.158 42.603 1.00 91.50 94 GLY A N 1
ATOM 726 C CA . GLY A 1 94 ? -18.471 11.820 43.716 1.00 91.50 94 GLY A CA 1
ATOM 727 C C . GLY A 1 94 ? -18.600 11.074 45.045 1.00 91.50 94 GLY A C 1
ATOM 728 O O . GLY A 1 94 ? -18.317 11.664 46.098 1.00 91.50 94 GLY A O 1
ATOM 729 N N . ALA A 1 95 ? -19.072 9.826 45.040 1.00 93.12 95 ALA A N 1
ATOM 730 C CA . ALA A 1 95 ? -19.188 8.980 46.215 1.00 93.12 95 ALA A CA 1
ATOM 731 C C . ALA A 1 95 ? -18.152 7.845 46.194 1.00 93.12 95 ALA A C 1
ATOM 733 O O . ALA A 1 95 ? -17.914 7.181 45.198 1.00 93.12 95 ALA A O 1
ATOM 734 N N . GLY A 1 96 ? -17.547 7.585 47.357 1.00 91.81 96 GLY A N 1
ATOM 735 C CA . GLY A 1 96 ? -16.502 6.570 47.488 1.00 91.81 96 GLY A CA 1
ATOM 736 C C . GLY A 1 96 ? -15.092 7.140 47.330 1.00 91.81 96 GLY A C 1
ATOM 737 O O . GLY A 1 96 ? -14.766 8.193 47.886 1.00 91.81 96 GLY A O 1
ATOM 738 N N . SER A 1 97 ? -14.215 6.378 46.684 1.00 94.31 97 SER A N 1
ATOM 739 C CA . SER A 1 97 ? -12.828 6.751 46.414 1.00 94.31 97 SER A CA 1
ATOM 740 C C . SER A 1 97 ? -12.765 7.676 45.203 1.00 94.31 97 SER A C 1
ATOM 742 O O . SER A 1 97 ? -13.135 7.269 44.117 1.00 94.31 97 SER A O 1
ATOM 744 N N . ALA A 1 98 ? -12.231 8.886 45.370 1.00 92.75 98 ALA A N 1
ATOM 745 C CA . ALA A 1 98 ? -12.100 9.829 44.262 1.00 92.75 98 ALA A CA 1
ATOM 746 C C . ALA A 1 98 ? -11.076 9.375 43.206 1.00 92.75 98 ALA A C 1
ATOM 748 O O . ALA A 1 98 ? -10.014 8.840 43.544 1.00 92.75 98 ALA A O 1
ATOM 749 N N . GLY A 1 99 ? -11.354 9.707 41.944 1.00 92.25 99 GLY A N 1
ATOM 750 C CA . GLY A 1 99 ? -10.477 9.435 40.806 1.00 92.25 99 GLY A CA 1
ATOM 751 C C . GLY A 1 99 ? -10.601 8.002 40.300 1.00 92.25 99 GLY A C 1
ATOM 752 O O . GLY A 1 99 ? -11.688 7.429 40.305 1.00 92.25 99 GLY A O 1
ATOM 753 N N . ASP A 1 100 ? -9.479 7.437 39.857 1.00 95.88 100 ASP A N 1
ATOM 754 C CA . ASP A 1 100 ? -9.458 6.129 39.210 1.00 95.88 100 ASP A CA 1
ATOM 755 C C . ASP A 1 100 ? -8.898 5.028 40.116 1.00 95.88 100 ASP A C 1
ATOM 757 O O . ASP A 1 100 ? -7.964 5.226 40.908 1.00 95.88 100 ASP A O 1
ATOM 761 N N . SER A 1 101 ? -9.420 3.819 39.943 1.00 97.19 101 SER A N 1
ATOM 762 C CA . SER A 1 101 ? -8.821 2.618 40.503 1.00 97.19 101 SER A CA 1
ATOM 763 C C . SER A 1 101 ? -7.532 2.235 39.767 1.00 97.19 101 SER A C 1
ATOM 765 O O . SER A 1 101 ? -7.255 2.653 38.642 1.00 97.19 101 SER A O 1
ATOM 767 N N . SER A 1 102 ? -6.742 1.354 40.374 1.00 95.38 102 SER A N 1
ATOM 768 C CA . SER A 1 102 ? -5.761 0.545 39.657 1.00 95.38 102 SER A CA 1
ATOM 769 C C . SER A 1 102 ? -6.458 -0.328 38.612 1.00 95.38 102 SER A C 1
ATOM 771 O O . SER A 1 102 ? -7.592 -0.762 38.839 1.00 95.38 102 SER A O 1
ATOM 773 N N . LEU A 1 103 ? -5.752 -0.680 37.539 1.00 95.50 103 LEU A N 1
ATOM 774 C CA . LEU A 1 103 ? -6.255 -1.633 36.555 1.00 95.50 103 LEU A CA 1
ATOM 775 C C . LEU A 1 103 ? -6.415 -3.030 37.165 1.00 95.50 103 LEU A C 1
ATOM 777 O O . LEU A 1 103 ? -5.487 -3.582 37.761 1.00 95.50 103 LEU A O 1
ATOM 781 N N . LEU A 1 104 ? -7.590 -3.613 36.970 1.00 95.00 104 LEU A N 1
ATOM 782 C CA . LEU A 1 104 ? -7.817 -5.048 37.084 1.00 95.00 104 LEU A CA 1
ATOM 783 C C . LEU A 1 104 ? -7.625 -5.686 35.710 1.00 95.00 104 LEU A C 1
ATOM 785 O O . LEU A 1 104 ? -7.851 -5.025 34.701 1.00 95.00 104 LEU A O 1
ATOM 789 N N . SER A 1 105 ? -7.226 -6.958 35.657 1.00 95.00 105 SER A N 1
ATOM 790 C CA . SER A 1 105 ? -7.066 -7.656 34.382 1.00 95.00 105 SER A CA 1
ATOM 791 C C . SER A 1 105 ? -7.464 -9.127 34.418 1.00 95.00 105 SER A C 1
ATOM 793 O O . SER A 1 105 ? -7.419 -9.783 35.463 1.00 95.00 105 SER A O 1
ATOM 795 N N . TYR A 1 106 ? -7.867 -9.643 33.258 1.00 93.56 106 TYR A N 1
ATOM 796 C CA . TYR A 1 106 ? -8.190 -11.047 33.037 1.00 93.56 106 TYR A CA 1
ATOM 797 C C . TYR A 1 106 ? -7.676 -11.500 31.670 1.00 93.56 106 TYR A C 1
ATOM 799 O O . TYR A 1 106 ? -7.964 -10.862 30.663 1.00 93.56 106 TYR A O 1
ATOM 807 N N . LEU A 1 107 ? -6.941 -12.614 31.630 1.00 92.69 107 LEU A N 1
ATOM 808 C CA . LEU A 1 107 ? -6.549 -13.279 30.385 1.00 92.69 107 LEU A CA 1
ATOM 809 C C . LEU A 1 107 ? -7.588 -14.347 30.044 1.00 92.69 107 LEU A C 1
ATOM 811 O O . LEU A 1 107 ? -7.729 -15.313 30.797 1.00 92.69 107 LEU A O 1
ATOM 815 N N . ILE A 1 108 ? -8.259 -14.193 28.905 1.00 89.00 108 ILE A N 1
ATOM 816 C CA . ILE A 1 108 ? -9.225 -15.161 28.383 1.00 89.00 108 ILE A CA 1
ATOM 817 C C . ILE A 1 108 ? -8.459 -16.348 27.798 1.00 89.00 108 ILE A C 1
ATOM 819 O O . ILE A 1 108 ? -7.732 -16.210 26.815 1.00 89.00 108 ILE A O 1
ATOM 823 N N . LYS A 1 109 ? -8.615 -17.535 28.379 1.00 85.44 109 LYS A N 1
ATOM 824 C CA . LYS A 1 109 ? -8.003 -18.774 27.881 1.00 85.44 109 LYS A CA 1
ATOM 825 C C . LYS A 1 109 ? -8.932 -19.465 26.886 1.00 85.44 109 LYS A C 1
ATOM 827 O O . LYS A 1 109 ? -10.134 -19.215 26.852 1.00 85.44 109 LYS A O 1
ATOM 832 N N . ASP A 1 110 ? -8.396 -20.417 26.128 1.00 79.69 110 ASP A N 1
ATOM 833 C CA . ASP A 1 110 ? -9.181 -21.223 25.178 1.00 79.69 110 ASP A CA 1
ATOM 834 C C . ASP A 1 110 ? -10.370 -21.930 25.847 1.00 79.69 110 ASP A C 1
ATOM 836 O O . ASP A 1 110 ? -11.477 -21.966 25.314 1.00 79.69 110 ASP A O 1
ATOM 840 N N . ALA A 1 111 ? -10.161 -22.445 27.062 1.00 78.06 111 ALA A N 1
ATOM 841 C CA . ALA A 1 111 ? -11.197 -23.130 27.833 1.00 78.06 111 ALA A CA 1
ATOM 842 C C . ALA A 1 111 ? -12.315 -22.199 28.336 1.00 78.06 111 ALA A C 1
ATOM 844 O O . ALA A 1 111 ? -13.386 -22.690 28.695 1.00 78.06 111 ALA A O 1
ATOM 845 N N . ASP A 1 112 ? -12.081 -20.884 28.359 1.00 78.44 112 ASP A N 1
ATOM 846 C CA . ASP A 1 112 ? -13.038 -19.905 28.872 1.00 78.44 112 ASP A CA 1
ATOM 847 C C . ASP A 1 112 ? -14.088 -19.529 27.820 1.00 78.44 112 ASP A C 1
ATOM 849 O O . ASP A 1 112 ? -15.053 -18.851 28.148 1.00 78.44 112 ASP A O 1
ATOM 853 N N . GLY A 1 113 ? -13.939 -19.947 26.555 1.00 82.81 113 GLY A N 1
ATOM 854 C CA . GLY A 1 113 ? -14.949 -19.715 25.516 1.00 82.81 113 GLY A CA 1
ATOM 855 C C . GLY A 1 113 ? -15.270 -18.233 25.277 1.00 82.81 113 GLY A C 1
ATOM 856 O O . GLY A 1 113 ? -16.405 -17.898 24.937 1.00 82.81 113 GLY A O 1
ATOM 857 N N . GLY A 1 114 ? -14.288 -17.344 25.470 1.00 84.25 114 GLY A N 1
ATOM 858 C CA . GLY A 1 114 ? -14.441 -15.895 25.287 1.00 84.25 114 GLY A CA 1
ATOM 859 C C . GLY A 1 114 ? -14.923 -15.156 26.534 1.00 84.25 114 GLY A C 1
ATOM 860 O O . GLY A 1 114 ? -15.028 -13.933 26.504 1.00 84.25 114 GLY A O 1
ATOM 861 N N . PHE A 1 115 ? -15.242 -15.861 27.621 1.00 88.25 115 PHE A N 1
ATOM 862 C CA . PHE A 1 115 ? -15.707 -15.230 28.851 1.00 88.25 115 PHE A CA 1
ATOM 863 C C . PHE A 1 115 ? -14.543 -14.653 29.662 1.00 88.25 115 PHE A C 1
ATOM 865 O O . PHE A 1 115 ? -13.501 -15.287 29.823 1.00 88.25 115 PHE A O 1
ATOM 872 N N . TYR A 1 116 ? -14.752 -13.466 30.228 1.00 88.25 116 TYR A N 1
ATOM 873 C CA . TYR A 1 116 ? -13.879 -12.884 31.245 1.00 88.25 116 TYR A CA 1
ATOM 874 C C . TYR A 1 116 ? -14.654 -12.663 32.541 1.00 88.25 116 TYR A C 1
ATOM 876 O O . TYR A 1 116 ? -15.865 -12.431 32.527 1.00 88.25 116 TYR A O 1
ATOM 884 N N . MET A 1 117 ? -13.950 -12.716 33.672 1.00 88.88 117 MET A N 1
ATOM 885 C CA . MET A 1 117 ? -14.544 -12.505 34.989 1.00 88.88 117 MET A CA 1
ATOM 886 C C . MET A 1 117 ? -13.601 -11.705 35.885 1.00 88.88 117 MET A C 1
ATOM 888 O O . MET A 1 117 ? -12.456 -12.091 36.104 1.00 88.88 117 MET A O 1
ATOM 892 N N . LEU A 1 118 ? -14.095 -10.600 36.433 1.00 88.25 118 LEU A N 1
ATOM 893 C CA . LEU A 1 118 ? -13.333 -9.677 37.266 1.00 88.25 118 LEU A CA 1
ATOM 894 C C . LEU A 1 118 ? -14.099 -9.382 38.551 1.00 88.25 118 LEU A C 1
ATOM 896 O O . LEU A 1 118 ? -15.310 -9.192 38.531 1.00 88.25 118 LEU A O 1
ATOM 900 N N . ASN A 1 119 ? -13.394 -9.343 39.677 1.00 89.44 119 ASN A N 1
ATOM 901 C CA . ASN A 1 119 ? -13.976 -8.980 40.965 1.00 89.44 119 ASN A CA 1
ATOM 902 C C . ASN A 1 119 ? -13.604 -7.530 41.286 1.00 89.44 119 ASN A C 1
ATOM 904 O O . ASN A 1 119 ? -12.449 -7.250 41.613 1.00 89.44 119 ASN A O 1
ATOM 908 N N . LEU A 1 120 ? -14.581 -6.625 41.192 1.00 91.12 120 LEU A N 1
ATOM 909 C CA . LEU A 1 120 ? -14.381 -5.190 41.410 1.00 91.12 120 LEU A CA 1
ATOM 910 C C . LEU A 1 120 ? -13.934 -4.872 42.841 1.00 91.12 120 LEU A C 1
ATOM 912 O O . LEU A 1 120 ? -13.185 -3.924 43.047 1.00 91.12 120 LEU A O 1
ATOM 916 N N . GLY A 1 121 ? -14.301 -5.700 43.823 1.00 89.50 121 GLY A N 1
ATOM 917 C CA . GLY A 1 121 ? -13.871 -5.547 45.216 1.00 89.50 121 GLY A CA 1
ATOM 918 C C . GLY A 1 121 ? -12.359 -5.716 45.414 1.00 89.50 121 GLY A C 1
ATOM 919 O O . GLY A 1 121 ? -11.824 -5.330 46.451 1.00 89.50 121 GLY A O 1
ATOM 920 N N . ASN A 1 122 ? -11.645 -6.252 44.415 1.00 91.00 122 ASN A N 1
ATOM 921 C CA . ASN A 1 122 ? -10.185 -6.332 44.423 1.00 91.00 122 ASN A CA 1
ATOM 922 C C . ASN A 1 122 ? -9.500 -5.070 43.878 1.00 91.00 122 ASN A C 1
ATOM 924 O O . ASN A 1 122 ? -8.272 -4.981 43.963 1.00 91.00 122 ASN A O 1
ATOM 928 N N . ALA A 1 123 ? -10.250 -4.118 43.314 1.00 93.75 123 ALA A N 1
ATOM 929 C CA . ALA A 1 123 ? -9.697 -2.871 42.807 1.00 93.75 123 ALA A CA 1
ATOM 930 C C . ALA A 1 123 ? -8.986 -2.112 43.938 1.00 93.75 123 ALA A C 1
ATOM 932 O O . ALA A 1 123 ? -9.474 -2.030 45.068 1.00 93.75 123 ALA A O 1
ATOM 933 N N . ARG A 1 124 ? -7.802 -1.573 43.650 1.00 95.31 124 ARG A N 1
ATOM 934 C CA . ARG A 1 124 ? -7.034 -0.735 44.576 1.00 95.31 124 ARG A CA 1
ATOM 935 C C . ARG A 1 124 ? -7.130 0.720 44.150 1.00 95.31 124 ARG A C 1
ATOM 937 O O . ARG A 1 124 ? -7.455 1.007 43.004 1.00 95.31 124 ARG A O 1
ATOM 944 N N . THR A 1 125 ? -6.836 1.644 45.052 1.00 93.94 125 THR A N 1
ATOM 945 C CA . THR A 1 125 ? -6.561 3.036 44.673 1.00 93.94 125 THR A CA 1
ATOM 946 C C . THR A 1 125 ? -5.371 3.099 43.710 1.00 93.94 125 THR A C 1
ATOM 948 O O . THR A 1 125 ? -4.525 2.203 43.722 1.00 93.94 125 THR A O 1
ATOM 951 N N . ALA A 1 126 ? -5.282 4.134 42.866 1.00 88.75 126 ALA A N 1
ATOM 952 C CA . ALA A 1 126 ? -4.195 4.272 41.887 1.00 88.75 126 ALA A CA 1
ATOM 953 C C . ALA A 1 126 ? -2.780 4.239 42.511 1.00 88.75 126 ALA A C 1
ATOM 955 O O . ALA A 1 126 ? -1.831 3.782 41.880 1.00 88.75 126 ALA A O 1
ATOM 956 N N . ASP A 1 127 ? -2.639 4.666 43.771 1.00 89.31 127 ASP A N 1
ATOM 957 C CA . ASP A 1 127 ? -1.395 4.600 44.556 1.00 89.31 127 ASP A CA 1
ATOM 958 C C . ASP A 1 127 ? -1.114 3.221 45.190 1.00 89.31 127 ASP A C 1
ATOM 960 O O . ASP A 1 127 ? -0.101 3.037 45.866 1.00 89.31 127 ASP A O 1
ATOM 964 N N . LEU A 1 128 ? -2.015 2.253 44.988 1.00 91.31 128 LEU A N 1
ATOM 965 C CA . LEU A 1 128 ? -2.000 0.891 45.528 1.00 91.31 128 LEU A CA 1
ATOM 966 C C . LEU A 1 128 ? -2.082 0.798 47.065 1.00 91.31 128 LEU A C 1
ATOM 968 O O . LEU A 1 128 ? -1.960 -0.295 47.624 1.00 91.31 128 LEU A O 1
ATOM 972 N N . GLY A 1 129 ? -2.309 1.914 47.764 1.00 90.62 129 GLY A N 1
ATOM 973 C CA . GLY A 1 129 ? -2.265 1.991 49.225 1.00 90.62 129 GLY A CA 1
ATOM 974 C C . GLY A 1 129 ? -3.484 1.388 49.925 1.00 90.62 129 GLY A C 1
ATOM 975 O O . GLY A 1 129 ? -3.392 0.957 51.076 1.00 90.62 129 GLY A O 1
ATOM 976 N N . SER A 1 130 ? -4.631 1.323 49.245 1.00 93.62 130 SER A N 1
ATOM 977 C CA . SER A 1 130 ? -5.896 0.848 49.817 1.00 93.62 130 SER A CA 1
ATOM 978 C C . SER A 1 130 ? -6.799 0.197 48.767 1.00 93.62 130 SER A C 1
ATOM 980 O O . SER A 1 130 ? -6.478 0.204 47.581 1.00 93.62 130 SER A O 1
ATOM 982 N N . TYR A 1 131 ? -7.892 -0.437 49.202 1.00 93.94 131 TYR A N 1
ATOM 983 C CA . TYR A 1 131 ? -8.944 -0.880 48.280 1.00 93.94 131 TYR A CA 1
ATOM 984 C C . TYR A 1 131 ? -9.738 0.328 47.784 1.00 93.94 131 TYR A C 1
ATOM 986 O O . TYR A 1 131 ? -10.012 1.244 48.559 1.00 93.94 131 TYR A O 1
ATOM 994 N N . PHE A 1 132 ? -10.098 0.316 46.505 1.00 95.44 132 PHE A N 1
ATOM 995 C CA . PHE A 1 132 ? -10.944 1.331 45.897 1.00 95.44 132 PHE A CA 1
ATOM 996 C C . PHE A 1 132 ? -12.397 1.086 46.311 1.00 95.44 132 PHE A C 1
ATOM 998 O O . PHE A 1 132 ? -12.930 -0.005 46.111 1.00 95.44 132 PHE A O 1
ATOM 1005 N N . SER A 1 133 ? -13.031 2.085 46.914 1.00 95.50 133 SER A N 1
ATOM 1006 C CA . SER A 1 133 ? -14.444 2.033 47.277 1.00 95.50 133 SER A CA 1
ATOM 1007 C C . SER A 1 133 ? -15.259 2.644 46.147 1.00 95.50 133 SER A C 1
ATOM 1009 O O . SER A 1 133 ? -15.210 3.854 45.976 1.00 95.50 133 SER A O 1
ATOM 1011 N N . TYR A 1 134 ? -16.016 1.830 45.420 1.00 94.25 134 TYR A N 1
ATOM 1012 C CA . TYR A 1 134 ? -16.870 2.282 44.321 1.00 94.25 134 TYR A CA 1
ATOM 1013 C C . TYR A 1 134 ? -18.353 2.302 44.727 1.00 94.25 134 TYR A C 1
ATOM 1015 O O . TYR A 1 134 ? -18.785 1.540 45.603 1.00 94.25 134 TYR A O 1
ATOM 1023 N N . SER A 1 135 ? -19.140 3.155 44.084 1.00 94.44 135 SER A N 1
ATOM 1024 C CA . SER A 1 135 ? -20.596 3.201 44.170 1.00 94.44 135 SER A CA 1
ATOM 1025 C C . SER A 1 135 ? -21.209 2.086 43.327 1.00 94.44 135 SER A C 1
ATOM 1027 O O . SER A 1 135 ? -20.835 1.866 42.178 1.00 94.44 135 SER A O 1
ATOM 1029 N N . ALA A 1 136 ? -22.196 1.365 43.871 1.00 89.69 136 ALA A N 1
ATOM 1030 C CA . ALA A 1 136 ? -22.864 0.265 43.159 1.00 89.69 136 ALA A CA 1
ATOM 1031 C C . ALA A 1 136 ? -23.677 0.718 41.923 1.00 89.69 136 ALA A C 1
ATOM 1033 O O . ALA A 1 136 ? -24.153 -0.126 41.166 1.00 89.69 136 ALA A O 1
ATOM 1034 N N . SER A 1 137 ? -23.871 2.027 41.760 1.00 93.12 137 SER A N 1
ATOM 1035 C CA . SER A 1 137 ? -24.436 2.710 40.596 1.00 93.12 137 SER A CA 1
ATOM 1036 C C . SER A 1 137 ? -23.857 4.121 40.558 1.00 93.12 137 SER A C 1
ATOM 1038 O O . SER A 1 137 ? -23.669 4.685 41.632 1.00 93.12 137 SER A O 1
ATOM 1040 N N . GLY A 1 138 ? -23.630 4.689 39.374 1.00 91.00 138 GLY A N 1
ATOM 1041 C CA . GLY A 1 138 ? -23.151 6.065 39.197 1.00 91.00 138 GLY A CA 1
ATOM 1042 C C . GLY A 1 138 ? -21.682 6.177 38.788 1.00 91.00 138 GLY A C 1
ATOM 1043 O O . GLY A 1 138 ? -21.316 7.173 38.162 1.00 91.00 138 GLY A O 1
ATOM 1044 N N . ASP A 1 139 ? -20.884 5.142 39.070 1.00 96.38 139 ASP A N 1
ATOM 1045 C CA . ASP A 1 139 ? -19.473 5.048 38.686 1.00 96.38 139 ASP A CA 1
ATOM 1046 C C . ASP A 1 139 ? -19.289 4.366 37.333 1.00 96.38 139 ASP A C 1
ATOM 1048 O O . ASP A 1 139 ? -20.051 3.472 36.949 1.00 96.38 139 ASP A O 1
ATOM 1052 N N . ASN A 1 140 ? -18.216 4.736 36.637 1.00 96.94 140 ASN A N 1
ATOM 1053 C CA . ASN A 1 140 ? -17.887 4.180 35.332 1.00 96.94 140 ASN A CA 1
ATOM 1054 C C . ASN A 1 140 ? -16.929 2.995 35.477 1.00 96.94 140 ASN A C 1
ATOM 1056 O O . ASN A 1 140 ? -15.873 3.108 36.091 1.00 96.94 140 ASN A O 1
ATOM 1060 N N . MET A 1 141 ? -17.255 1.874 34.838 1.00 96.69 141 MET A N 1
ATOM 1061 C CA . MET A 1 141 ? -16.315 0.805 34.513 1.00 96.69 141 MET A CA 1
ATOM 1062 C C . MET A 1 141 ? -15.818 1.019 33.083 1.00 96.69 141 MET A C 1
ATOM 1064 O O . MET A 1 141 ? -16.563 0.794 32.127 1.00 96.69 141 MET A O 1
ATOM 1068 N N . ASN A 1 142 ? -14.565 1.446 32.951 1.00 97.19 142 ASN A N 1
ATOM 1069 C CA . ASN A 1 142 ? -13.857 1.541 31.679 1.00 97.19 142 ASN A CA 1
ATOM 1070 C C . ASN A 1 142 ? -13.205 0.185 31.398 1.00 97.19 142 ASN A C 1
ATOM 1072 O O . ASN A 1 142 ? -12.281 -0.219 32.107 1.00 97.19 142 ASN A O 1
ATOM 1076 N N . ILE A 1 143 ? -13.732 -0.535 30.414 1.00 97.50 143 ILE A N 1
ATOM 1077 C CA . ILE A 1 143 ? -13.318 -1.882 30.033 1.00 97.50 143 ILE A CA 1
ATOM 1078 C C . ILE A 1 143 ? -12.603 -1.799 28.689 1.00 97.50 143 ILE A C 1
ATOM 1080 O O . ILE A 1 143 ? -13.184 -1.311 27.725 1.00 97.50 143 ILE A O 1
ATOM 1084 N N . THR A 1 144 ? -11.385 -2.324 28.619 1.00 96.25 144 THR A N 1
ATOM 1085 C CA . THR A 1 144 ? -10.610 -2.397 27.375 1.00 96.25 144 THR A CA 1
ATOM 1086 C C . THR A 1 144 ? -10.158 -3.827 27.137 1.00 96.25 144 THR A C 1
ATOM 1088 O O . THR A 1 144 ? -9.554 -4.442 28.018 1.00 96.25 144 THR A O 1
ATOM 1091 N N . ALA A 1 145 ? -10.422 -4.371 25.953 1.00 95.00 145 ALA A N 1
ATOM 1092 C CA . ALA A 1 145 ? -9.933 -5.681 25.530 1.00 95.00 145 ALA A CA 1
ATOM 1093 C C . ALA A 1 145 ? -8.808 -5.522 24.501 1.00 95.00 145 ALA A C 1
ATOM 1095 O O . ALA A 1 145 ? -8.990 -4.820 23.510 1.00 95.00 145 ALA A O 1
ATOM 1096 N N . TYR A 1 146 ? -7.682 -6.206 24.713 1.00 92.06 146 TYR A N 1
ATOM 1097 C CA . TYR A 1 146 ? -6.551 -6.261 23.781 1.00 92.06 146 TYR A CA 1
ATOM 1098 C C . TYR A 1 146 ? -6.350 -7.675 23.250 1.00 92.06 146 TYR A C 1
ATOM 1100 O O . TYR A 1 146 ? -6.219 -8.615 24.043 1.00 92.06 146 TYR A O 1
ATOM 1108 N N . ALA A 1 147 ? -6.251 -7.814 21.931 1.00 84.25 147 ALA A N 1
ATOM 1109 C CA . ALA A 1 147 ? -5.832 -9.044 21.263 1.00 84.25 147 ALA A CA 1
ATOM 1110 C C . ALA A 1 147 ? -4.433 -8.865 20.644 1.00 84.25 147 ALA A C 1
ATOM 1112 O O . ALA A 1 147 ? -3.910 -7.756 20.558 1.00 84.25 147 ALA A O 1
ATOM 1113 N N . ALA A 1 148 ? -3.782 -9.961 20.249 1.00 69.31 148 ALA A N 1
ATOM 1114 C CA . ALA A 1 148 ? -2.494 -9.878 19.561 1.00 69.31 148 ALA A CA 1
ATOM 1115 C C . ALA A 1 148 ? -2.674 -9.217 18.176 1.00 69.31 148 ALA A C 1
ATOM 1117 O O . ALA A 1 148 ? -3.457 -9.735 17.388 1.00 69.31 148 ALA A O 1
ATOM 1118 N N . GLY A 1 149 ? -1.950 -8.121 17.886 1.00 62.25 149 GLY A N 1
ATOM 1119 C CA . GLY A 1 149 ? -2.034 -7.396 16.600 1.00 62.25 149 GLY A CA 1
ATOM 1120 C C . GLY A 1 149 ? -2.234 -5.869 16.666 1.00 62.25 149 GLY A C 1
ATOM 1121 O O . GLY A 1 149 ? -2.517 -5.276 15.638 1.00 62.25 149 GLY A O 1
ATOM 1122 N N . ASP A 1 150 ? -2.073 -5.233 17.835 1.00 50.56 150 ASP A N 1
ATOM 1123 C CA . ASP A 1 150 ? -2.285 -3.788 18.105 1.00 50.56 150 ASP A CA 1
ATOM 1124 C C . ASP A 1 150 ? -3.746 -3.292 18.072 1.00 50.56 150 ASP A C 1
ATOM 1126 O O . ASP A 1 150 ? -4.014 -2.106 18.263 1.00 50.56 150 ASP A O 1
ATOM 1130 N N . GLU A 1 151 ? -4.712 -4.200 17.949 1.00 77.88 151 GLU A N 1
ATOM 1131 C CA . GLU A 1 151 ? -6.139 -3.880 17.980 1.00 77.88 151 GLU A CA 1
ATOM 1132 C C . GLU A 1 151 ? -6.746 -3.976 19.393 1.00 77.88 151 GLU A C 1
ATOM 1134 O O . GLU A 1 151 ? -6.462 -4.899 20.170 1.00 77.88 151 GLU A O 1
ATOM 1139 N N . SER A 1 152 ? -7.627 -3.027 19.728 1.00 90.62 152 SER A N 1
ATOM 1140 C CA . SER A 1 152 ? -8.360 -2.995 20.997 1.00 90.62 152 SER A CA 1
ATOM 1141 C C . SER A 1 152 ? -9.803 -2.535 20.832 1.00 90.62 152 SER A C 1
ATOM 1143 O O . SER A 1 152 ? -10.121 -1.752 19.938 1.00 90.62 152 SER A O 1
ATOM 1145 N N . VAL A 1 153 ? -10.670 -2.975 21.741 1.00 93.38 153 VAL A N 1
ATOM 1146 C CA . VAL A 1 153 ? -12.055 -2.503 21.854 1.00 93.38 153 VAL A CA 1
ATOM 1147 C C . VAL A 1 153 ? -12.305 -1.950 23.252 1.00 93.38 153 VAL A C 1
ATOM 1149 O O . VAL A 1 153 ? -11.959 -2.590 24.247 1.00 93.38 153 VAL A O 1
ATOM 1152 N N . ASP A 1 154 ? -12.918 -0.768 23.307 1.00 95.00 154 ASP A N 1
ATOM 1153 C CA . ASP A 1 154 ? -13.262 -0.069 24.541 1.00 95.00 154 ASP A CA 1
ATOM 1154 C C . ASP A 1 154 ? -14.769 -0.089 24.793 1.00 95.00 154 ASP A C 1
ATOM 1156 O O . ASP A 1 154 ? -15.593 0.017 23.881 1.00 95.00 154 ASP A O 1
ATOM 1160 N N . GLN A 1 155 ? -15.135 -0.160 26.066 1.00 95.31 155 GLN A N 1
ATOM 1161 C CA . GLN A 1 155 ? -16.506 -0.086 26.530 1.00 95.31 155 GLN A CA 1
ATOM 1162 C C . GLN A 1 155 ? -16.559 0.658 27.865 1.00 95.31 155 GLN A C 1
ATOM 1164 O O . GLN A 1 155 ? -15.850 0.320 28.807 1.00 95.31 155 GLN A O 1
ATOM 1169 N N . VAL A 1 156 ? -17.453 1.641 27.974 1.00 97.00 156 VAL A N 1
ATOM 1170 C CA . VAL A 1 156 ? -17.723 2.348 29.233 1.00 97.00 156 VAL A CA 1
ATOM 1171 C C . VAL A 1 156 ? -19.148 2.046 29.666 1.00 97.00 156 VAL A C 1
ATOM 1173 O O . VAL A 1 156 ? -20.095 2.290 28.916 1.00 97.00 156 VAL A O 1
ATOM 1176 N N . ILE A 1 157 ? -19.307 1.497 30.867 1.00 96.38 157 ILE A N 1
ATOM 1177 C CA . ILE A 1 157 ? -20.614 1.134 31.428 1.00 96.38 157 ILE A CA 1
ATOM 1178 C C . ILE A 1 157 ? -20.702 1.484 32.910 1.00 96.38 157 ILE A C 1
ATOM 1180 O O . ILE A 1 157 ? -19.699 1.522 33.609 1.00 96.38 157 ILE A O 1
ATOM 1184 N N . ASP A 1 158 ? -21.918 1.697 33.402 1.00 96.50 158 ASP A N 1
ATOM 1185 C CA . ASP A 1 158 ? -22.166 1.993 34.815 1.00 96.50 158 ASP A CA 1
ATOM 1186 C C . ASP A 1 158 ? -21.943 0.745 35.692 1.00 96.50 158 ASP A C 1
ATOM 1188 O O . ASP A 1 158 ? -22.295 -0.371 35.287 1.00 96.50 158 ASP A O 1
ATOM 1192 N N . THR A 1 159 ? -21.413 0.905 36.906 1.00 93.81 159 THR A N 1
ATOM 1193 C CA . THR A 1 159 ? -21.189 -0.180 37.889 1.00 93.81 159 THR A CA 1
ATOM 1194 C C . THR A 1 159 ? -22.449 -0.973 38.260 1.00 93.81 159 THR A C 1
ATOM 1196 O O . THR A 1 159 ? -22.342 -2.138 38.676 1.00 93.81 159 THR A O 1
ATOM 1199 N N . SER A 1 160 ? -23.640 -0.400 38.051 1.00 93.38 160 SER A N 1
ATOM 1200 C CA . SER A 1 160 ? -24.937 -1.069 38.232 1.00 93.38 160 SER A CA 1
ATOM 1201 C C . SER A 1 160 ? -25.321 -2.013 37.095 1.00 93.38 160 SER A C 1
ATOM 1203 O O . SER A 1 160 ? -26.283 -2.777 37.233 1.00 93.38 160 SER A O 1
ATOM 1205 N N . THR A 1 161 ? -24.584 -1.998 35.980 1.00 93.00 161 THR A N 1
ATOM 1206 C CA . THR A 1 161 ? -24.845 -2.870 34.831 1.00 93.00 161 THR A CA 1
ATOM 1207 C C . THR A 1 161 ? -24.778 -4.333 35.268 1.00 93.00 161 THR A C 1
ATOM 1209 O O . THR A 1 161 ? -23.759 -4.818 35.768 1.00 93.00 161 THR A O 1
ATOM 1212 N N . ALA A 1 162 ? -25.895 -5.044 35.098 1.00 88.75 162 ALA A N 1
ATOM 1213 C CA . ALA A 1 162 ? -26.004 -6.446 35.474 1.00 88.75 162 ALA A CA 1
ATOM 1214 C C . ALA A 1 162 ? -25.121 -7.323 34.578 1.00 88.75 162 ALA A C 1
ATOM 1216 O O . ALA A 1 162 ? -24.939 -7.033 33.400 1.00 88.75 162 ALA A O 1
ATOM 1217 N N . SER A 1 163 ? -24.606 -8.424 35.128 1.00 85.88 163 SER A N 1
ATOM 1218 C CA . SER A 1 163 ? -23.899 -9.423 34.322 1.00 85.88 163 SER A CA 1
ATOM 1219 C C . SER A 1 163 ? -24.890 -10.409 33.662 1.00 85.88 163 SER A C 1
ATOM 1221 O O . SER A 1 163 ? -25.885 -10.757 34.309 1.00 85.88 163 SER A O 1
ATOM 1223 N N . PRO A 1 164 ? -24.641 -10.906 32.432 1.00 90.56 164 PRO A N 1
ATOM 1224 C CA . PRO A 1 164 ? -23.496 -10.588 31.577 1.00 90.56 164 PRO A CA 1
ATOM 1225 C C . PRO A 1 164 ? -23.472 -9.126 31.156 1.00 90.56 164 PRO A C 1
ATOM 1227 O O . PRO A 1 164 ? -24.495 -8.573 30.755 1.00 90.56 164 PRO A O 1
ATOM 1230 N N . LEU A 1 165 ? -22.282 -8.538 31.211 1.00 92.75 165 LEU A N 1
ATOM 1231 C CA . LEU A 1 165 ? -22.022 -7.257 30.579 1.00 92.75 165 LEU A CA 1
ATOM 1232 C C . LEU A 1 165 ? -22.235 -7.390 29.059 1.00 92.75 165 LEU A C 1
ATOM 1234 O O . LEU A 1 165 ? -22.064 -8.494 28.523 1.00 92.75 165 LEU A O 1
ATOM 1238 N N . PRO A 1 166 ? -22.610 -6.305 28.353 1.00 95.06 166 PRO A N 1
ATOM 1239 C CA . PRO A 1 166 ? -22.735 -6.350 26.901 1.00 95.06 166 PRO A CA 1
ATOM 1240 C C . PRO A 1 166 ? -21.436 -6.863 26.276 1.00 95.06 166 PRO A C 1
ATOM 1242 O O . PRO A 1 166 ? -20.353 -6.489 26.721 1.00 95.06 166 PRO A O 1
ATOM 1245 N N . ALA A 1 167 ? -21.555 -7.750 25.289 1.00 93.94 167 ALA A N 1
ATOM 1246 C CA . ALA A 1 167 ? -20.392 -8.365 24.668 1.00 93.94 167 ALA A CA 1
ATOM 1247 C C . ALA A 1 167 ? -19.554 -7.326 23.915 1.00 93.94 167 ALA A C 1
ATOM 1249 O O . ALA A 1 167 ? -20.098 -6.404 23.305 1.00 93.94 167 ALA A O 1
ATOM 1250 N N . MET A 1 168 ? -18.239 -7.520 23.935 1.00 94.44 168 MET A N 1
ATOM 1251 C CA . MET A 1 168 ? -17.301 -6.752 23.125 1.00 94.44 168 MET A CA 1
ATOM 1252 C C . MET A 1 168 ? -16.945 -7.559 21.877 1.00 94.44 168 MET A C 1
ATOM 1254 O O . MET A 1 168 ? -16.778 -8.778 21.946 1.00 94.44 168 MET A O 1
ATOM 1258 N N . VAL A 1 169 ? -16.837 -6.880 20.744 1.00 92.12 169 VAL A N 1
ATOM 1259 C CA . VAL A 1 169 ? -16.430 -7.463 19.462 1.00 92.12 169 VAL A CA 1
ATOM 1260 C C . VAL A 1 169 ? -15.129 -6.768 19.090 1.00 92.12 169 VAL A C 1
ATOM 1262 O O . VAL A 1 169 ? -15.102 -5.538 19.034 1.00 92.12 169 VAL A O 1
ATOM 1265 N N . MET A 1 170 ? -14.046 -7.531 18.934 1.00 88.06 170 MET A N 1
ATOM 1266 C CA . MET A 1 170 ? -12.782 -6.972 18.448 1.00 88.06 170 MET A CA 1
ATOM 1267 C C . MET A 1 170 ? -13.014 -6.350 17.063 1.00 88.06 170 MET A C 1
ATOM 1269 O O . MET A 1 170 ? -13.832 -6.882 16.313 1.00 88.06 170 MET A O 1
ATOM 1273 N N . PRO A 1 171 ? -12.349 -5.240 16.709 1.00 82.75 171 PRO A N 1
ATOM 1274 C CA . PRO A 1 171 ? -12.379 -4.771 15.328 1.00 82.75 171 PRO A CA 1
ATOM 1275 C C . PRO A 1 171 ? -11.834 -5.865 14.391 1.00 82.75 171 PRO A C 1
ATOM 1277 O O . PRO A 1 171 ? -11.104 -6.752 14.828 1.00 82.75 171 PRO A O 1
ATOM 1280 N N . GLY A 1 172 ? -12.268 -5.838 13.131 1.00 73.88 172 GLY A N 1
ATOM 1281 C CA . GLY A 1 172 ? -11.680 -6.671 12.083 1.00 73.88 172 GLY A CA 1
ATOM 1282 C C . GLY A 1 172 ? -10.357 -6.103 11.616 1.00 73.88 172 GLY A C 1
ATOM 1283 O O . GLY A 1 172 ? -10.164 -4.883 11.628 1.00 73.88 172 GLY A O 1
ATOM 1284 N N . THR A 1 173 ? -9.487 -6.998 11.170 1.00 72.31 173 THR A N 1
ATOM 1285 C CA . THR A 1 173 ? -8.304 -6.627 10.413 1.00 72.31 173 THR A CA 1
ATOM 1286 C C . THR A 1 173 ? -8.742 -5.978 9.098 1.00 72.31 173 THR A C 1
ATOM 1288 O O . THR A 1 173 ? -9.743 -6.385 8.513 1.00 72.31 173 THR A O 1
ATOM 1291 N N . PRO A 1 174 ? -8.068 -4.913 8.637 1.00 71.44 174 PRO A N 1
ATOM 1292 C CA . PRO A 1 174 ? -8.384 -4.331 7.343 1.00 71.44 174 PRO A CA 1
ATOM 1293 C C . PRO A 1 174 ? -7.964 -5.286 6.209 1.00 71.44 174 PRO A C 1
ATOM 1295 O O . PRO A 1 174 ? -6.950 -5.981 6.353 1.00 71.44 174 PRO A O 1
ATOM 1298 N N . PRO A 1 175 ? -8.638 -5.241 5.044 1.00 75.69 175 PRO A N 1
ATOM 1299 C CA . PRO A 1 175 ? -8.199 -5.974 3.866 1.00 75.69 175 PRO A CA 1
ATOM 1300 C C . PRO A 1 175 ? -6.764 -5.607 3.489 1.00 75.69 175 PRO A C 1
ATOM 1302 O O . PRO A 1 175 ? -6.355 -4.441 3.539 1.00 75.69 175 PRO A O 1
ATOM 1305 N N . THR A 1 176 ? -5.996 -6.604 3.072 1.00 77.62 176 THR A N 1
ATOM 1306 C CA . THR A 1 176 ? -4.593 -6.453 2.686 1.00 77.62 176 THR A CA 1
ATOM 1307 C C . THR A 1 176 ? -4.426 -6.658 1.190 1.00 77.62 176 THR A C 1
ATOM 1309 O O . THR A 1 176 ? -5.006 -7.579 0.624 1.00 77.62 176 THR A O 1
ATOM 1312 N N . ILE A 1 177 ? -3.613 -5.808 0.554 1.00 77.19 177 ILE A N 1
ATOM 1313 C CA . ILE A 1 177 ? -3.241 -5.945 -0.859 1.00 77.19 177 ILE A CA 1
ATOM 1314 C C . ILE A 1 177 ? -1.879 -6.640 -0.938 1.00 77.19 177 ILE A C 1
ATOM 1316 O O . ILE A 1 177 ? -0.870 -6.094 -0.479 1.00 77.19 177 ILE A O 1
ATOM 1320 N N . SER A 1 178 ? -1.832 -7.846 -1.496 1.00 77.25 178 SER A N 1
ATOM 1321 C CA . SER A 1 178 ? -0.594 -8.575 -1.755 1.00 77.25 178 SER A CA 1
ATOM 1322 C C . SER A 1 178 ? -0.805 -9.670 -2.811 1.00 77.25 178 SER A C 1
ATOM 1324 O O . SER A 1 178 ? -1.599 -10.577 -2.571 1.00 77.25 178 SER A O 1
ATOM 1326 N N . PRO A 1 179 ? -0.063 -9.659 -3.936 1.00 78.81 179 PRO A N 1
ATOM 1327 C CA . PRO A 1 179 ? 0.970 -8.690 -4.321 1.00 78.81 179 PRO A CA 1
ATOM 1328 C C . PRO A 1 179 ? 0.385 -7.317 -4.702 1.00 78.81 179 PRO A C 1
ATOM 1330 O O . PRO A 1 179 ? -0.826 -7.133 -4.715 1.00 78.81 179 PRO A O 1
ATOM 1333 N N . ALA A 1 180 ? 1.246 -6.332 -4.987 1.00 73.94 180 ALA A N 1
ATOM 1334 C CA . ALA A 1 180 ? 0.789 -5.040 -5.504 1.00 73.94 180 ALA A CA 1
ATOM 1335 C C . ALA A 1 180 ? -0.027 -5.227 -6.797 1.00 73.94 180 ALA A C 1
ATOM 1337 O O . ALA A 1 180 ? 0.290 -6.106 -7.604 1.00 73.94 180 ALA A O 1
ATOM 1338 N N . LEU A 1 181 ? -1.055 -4.393 -6.982 1.00 70.62 181 LEU A N 1
ATOM 1339 C CA . LEU A 1 181 ? -1.844 -4.387 -8.213 1.00 70.62 181 LEU A CA 1
ATOM 1340 C C . LEU A 1 181 ? -0.936 -4.046 -9.410 1.00 70.62 181 LEU A C 1
ATOM 1342 O O . LEU A 1 181 ? -0.079 -3.169 -9.282 1.00 70.62 181 LEU A O 1
ATOM 1346 N N . PRO A 1 182 ? -1.086 -4.741 -10.550 1.00 75.38 182 PRO A N 1
ATOM 1347 C CA . PRO A 1 182 ? -0.266 -4.496 -11.728 1.00 75.38 182 PRO A CA 1
ATOM 1348 C C . PRO A 1 182 ? -0.677 -3.198 -12.434 1.00 75.38 182 PRO A C 1
ATOM 1350 O O . PRO A 1 182 ? -1.842 -2.800 -12.386 1.00 75.38 182 PRO A O 1
ATOM 1353 N N . ASP A 1 183 ? 0.266 -2.586 -13.153 1.00 77.62 183 ASP A N 1
ATOM 1354 C CA . ASP A 1 183 ? -0.051 -1.517 -14.101 1.00 77.62 183 ASP A CA 1
ATOM 1355 C C . ASP A 1 183 ? -0.927 -2.073 -15.231 1.00 77.62 183 ASP A C 1
ATOM 1357 O O . ASP A 1 183 ? -0.635 -3.133 -15.793 1.00 77.62 183 ASP A O 1
ATOM 1361 N N . ILE A 1 184 ? -1.993 -1.347 -15.576 1.00 69.88 184 ILE A N 1
ATOM 1362 C CA . ILE A 1 184 ? -2.944 -1.750 -16.617 1.00 69.88 184 ILE A CA 1
ATOM 1363 C C . ILE A 1 184 ? -2.757 -0.872 -17.847 1.00 69.88 184 ILE A C 1
ATOM 1365 O O . ILE A 1 184 ? -2.828 0.353 -17.771 1.00 69.88 184 ILE A O 1
ATOM 1369 N N . THR A 1 185 ? -2.547 -1.514 -18.992 1.00 72.31 185 THR A N 1
ATOM 1370 C CA . THR A 1 185 ? -2.508 -0.880 -20.310 1.00 72.31 185 THR A CA 1
ATOM 1371 C C . THR A 1 185 ? -3.517 -1.577 -21.208 1.00 72.31 185 THR A C 1
ATOM 1373 O O . THR A 1 185 ? -3.571 -2.799 -21.219 1.00 72.31 185 THR A O 1
ATOM 1376 N N . PHE A 1 186 ? -4.324 -0.803 -21.930 1.00 67.94 186 PHE A N 1
ATOM 1377 C CA . PHE A 1 186 ? -5.364 -1.313 -22.821 1.00 67.94 186 PHE A CA 1
ATOM 1378 C C . PHE A 1 186 ? -5.508 -0.394 -24.042 1.00 67.94 186 PHE A C 1
ATOM 1380 O O . PHE A 1 186 ? -5.162 0.788 -23.980 1.00 67.94 186 PHE A O 1
ATOM 1387 N N . ASP A 1 187 ? -6.003 -0.935 -25.157 1.00 66.88 187 ASP A N 1
ATOM 1388 C CA . ASP A 1 187 ? -6.236 -0.164 -26.385 1.00 66.88 187 ASP A CA 1
ATOM 1389 C C . ASP A 1 187 ? -7.507 0.702 -26.264 1.00 66.88 187 ASP A C 1
ATOM 1391 O O . ASP A 1 187 ? -8.542 0.220 -25.802 1.00 66.88 187 ASP A O 1
ATOM 1395 N N . GLU A 1 188 ? -7.451 1.950 -26.747 1.00 55.72 188 GLU A N 1
ATOM 1396 C CA . GLU A 1 188 ? -8.513 2.979 -26.639 1.00 55.72 188 GLU A CA 1
ATOM 1397 C C . GLU A 1 188 ? -9.873 2.576 -27.253 1.00 55.72 188 GLU A C 1
ATOM 1399 O O . GLU A 1 188 ? -10.917 3.051 -26.817 1.00 55.72 188 GLU A O 1
ATOM 1404 N N . ASP A 1 189 ? -9.872 1.622 -28.189 1.00 57.62 189 ASP A N 1
ATOM 1405 C CA . ASP A 1 189 ? -11.067 1.046 -28.832 1.00 57.62 189 A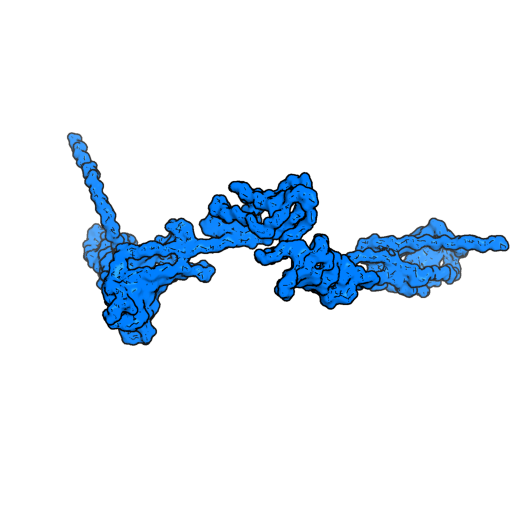SP A CA 1
ATOM 1406 C C . ASP A 1 189 ? -11.194 -0.478 -28.605 1.00 57.62 189 ASP A C 1
ATOM 1408 O O . ASP A 1 189 ? -11.985 -1.175 -29.258 1.00 57.62 189 ASP A O 1
ATOM 1412 N N . GLY A 1 190 ? -10.373 -1.023 -27.706 1.00 57.12 190 GLY A N 1
ATOM 1413 C CA . GLY A 1 190 ? -10.366 -2.426 -27.311 1.00 57.12 190 GLY A CA 1
ATOM 1414 C C . GLY A 1 190 ? -11.364 -2.724 -26.192 1.00 57.12 190 GLY A C 1
ATOM 1415 O O . GLY A 1 190 ? -11.838 -1.842 -25.482 1.00 57.12 190 GLY A O 1
ATOM 1416 N N . CYS A 1 191 ? -11.699 -4.003 -26.017 1.00 52.06 191 CYS A N 1
ATOM 1417 C CA . CYS A 1 191 ? -12.479 -4.455 -24.870 1.00 52.06 191 CYS A CA 1
ATOM 1418 C C . CYS A 1 191 ? -11.625 -5.259 -23.879 1.00 52.06 191 CYS A C 1
ATOM 1420 O O . CYS A 1 191 ? -11.122 -6.322 -24.239 1.00 52.06 191 CYS A O 1
ATOM 1422 N N . ASN A 1 192 ? -11.644 -4.793 -22.623 1.00 56.12 192 ASN A N 1
ATOM 1423 C CA . ASN A 1 192 ? -11.561 -5.552 -21.373 1.00 56.12 192 ASN A CA 1
ATOM 1424 C C . ASN A 1 192 ? -10.246 -6.300 -21.108 1.00 56.12 192 ASN A C 1
ATOM 1426 O O . ASN A 1 192 ? -10.216 -7.533 -21.143 1.00 56.12 192 ASN A O 1
ATOM 1430 N N . ASP A 1 193 ? -9.205 -5.555 -20.736 1.00 59.97 193 ASP A N 1
ATOM 1431 C CA . ASP A 1 193 ? -8.208 -6.116 -19.831 1.00 59.97 193 ASP A CA 1
ATOM 1432 C C . ASP A 1 193 ? -8.841 -6.220 -18.448 1.00 59.97 193 ASP A C 1
ATOM 1434 O O . ASP A 1 193 ? -9.399 -5.261 -17.915 1.00 59.97 193 ASP A O 1
ATOM 1438 N N . THR A 1 194 ? -8.841 -7.435 -17.915 1.00 66.81 194 THR A N 1
ATOM 1439 C CA . THR A 1 194 ? -9.478 -7.745 -16.643 1.00 66.81 194 THR A CA 1
ATOM 1440 C C . THR A 1 194 ? -8.446 -7.972 -15.565 1.00 66.81 194 THR A C 1
ATOM 1442 O O . THR A 1 194 ? -7.528 -8.768 -15.767 1.00 66.81 194 THR A O 1
ATOM 1445 N N . VAL A 1 195 ? -8.667 -7.384 -14.396 1.00 76.00 195 VAL A N 1
ATOM 1446 C CA . VAL A 1 195 ? -7.945 -7.757 -13.176 1.00 76.00 195 VAL A CA 1
ATOM 1447 C C . VAL A 1 195 ? -8.912 -8.492 -12.269 1.00 76.00 195 VAL A C 1
ATOM 1449 O O . VAL A 1 195 ? -9.918 -7.920 -11.857 1.00 76.00 195 VAL A O 1
ATOM 1452 N N . ASP A 1 196 ? -8.621 -9.754 -11.975 1.00 83.69 196 ASP A N 1
ATOM 1453 C CA . ASP A 1 196 ? -9.327 -10.472 -10.919 1.00 83.69 196 ASP A CA 1
ATOM 1454 C C . ASP A 1 196 ? -8.815 -9.968 -9.569 1.00 83.69 196 ASP A C 1
ATOM 1456 O O . ASP A 1 196 ? -7.659 -10.191 -9.222 1.00 83.69 196 ASP A O 1
ATOM 1460 N N . LEU A 1 197 ? -9.630 -9.201 -8.844 1.00 80.62 197 LEU A N 1
ATOM 1461 C CA . LEU A 1 197 ? -9.193 -8.559 -7.605 1.00 80.62 197 LEU A CA 1
ATOM 1462 C C . LEU A 1 197 ? -9.014 -9.557 -6.452 1.00 80.62 197 LEU A C 1
ATOM 1464 O O . LEU A 1 197 ? -8.247 -9.266 -5.530 1.00 80.62 197 LEU A O 1
ATOM 1468 N N . ASP A 1 198 ? -9.646 -10.731 -6.538 1.00 81.56 198 ASP A N 1
ATOM 1469 C CA . ASP A 1 198 ? -9.503 -11.813 -5.556 1.00 81.56 198 ASP A CA 1
ATOM 1470 C C . ASP A 1 198 ? -8.061 -12.384 -5.557 1.00 81.56 198 ASP A C 1
ATOM 1472 O O . ASP A 1 198 ? -7.604 -12.938 -4.558 1.00 81.56 198 ASP A O 1
ATOM 1476 N N . ASP A 1 199 ? -7.289 -12.190 -6.639 1.00 83.38 199 ASP A N 1
ATOM 1477 C CA . ASP A 1 199 ? -5.872 -12.591 -6.717 1.00 83.38 199 ASP A CA 1
ATOM 1478 C C . ASP A 1 199 ? -4.925 -11.653 -5.938 1.00 83.38 199 ASP A C 1
ATOM 1480 O O . ASP A 1 199 ? -3.760 -11.996 -5.708 1.00 83.38 199 ASP A O 1
ATOM 1484 N N . TYR A 1 200 ? -5.392 -10.459 -5.556 1.00 79.94 200 TYR A N 1
ATOM 1485 C CA . TYR A 1 200 ? -4.545 -9.393 -5.007 1.00 79.94 200 TYR A CA 1
ATOM 1486 C C . TYR A 1 200 ? -4.980 -8.907 -3.638 1.00 79.94 200 TYR A C 1
ATOM 1488 O O . TYR A 1 200 ? -4.172 -8.295 -2.941 1.00 79.94 200 TYR A O 1
ATOM 1496 N N . VAL A 1 201 ? -6.233 -9.121 -3.248 1.00 80.94 201 VAL A N 1
ATOM 1497 C CA . VAL A 1 201 ? -6.760 -8.615 -1.983 1.00 80.94 201 VAL A CA 1
ATOM 1498 C C . VAL A 1 201 ? -7.382 -9.740 -1.199 1.00 80.94 201 VAL A C 1
ATOM 1500 O O . VAL A 1 201 ? -8.178 -10.510 -1.715 1.00 80.94 201 VAL A O 1
ATOM 1503 N N . SER A 1 202 ? -7.014 -9.801 0.072 1.00 81.88 202 SER A N 1
ATOM 1504 C CA . SER A 1 202 ? -7.558 -10.770 1.010 1.00 81.88 202 SER A CA 1
ATOM 1505 C C . SER A 1 202 ? -7.770 -10.116 2.363 1.00 81.88 202 SER A C 1
ATOM 1507 O O . SER A 1 202 ? -7.031 -9.208 2.761 1.00 81.88 202 SER A O 1
ATOM 1509 N N . ASP A 1 203 ? -8.776 -10.599 3.073 1.00 79.88 203 ASP A N 1
ATOM 1510 C CA . ASP A 1 203 ? -9.079 -10.217 4.442 1.00 79.88 203 ASP A CA 1
ATOM 1511 C C . ASP A 1 203 ? -8.998 -11.472 5.321 1.00 79.88 203 ASP A C 1
ATOM 1513 O O . ASP A 1 203 ? -9.371 -12.572 4.905 1.00 79.88 203 ASP A O 1
ATOM 1517 N N . ALA A 1 204 ? -8.404 -11.349 6.507 1.00 77.62 204 ALA A N 1
ATOM 1518 C CA . ALA A 1 204 ? -8.206 -12.503 7.379 1.00 77.62 204 ALA A CA 1
ATOM 1519 C C . ALA A 1 204 ? -9.492 -12.903 8.120 1.00 77.62 204 ALA A C 1
ATOM 1521 O O . ALA A 1 204 ? -9.601 -14.047 8.578 1.00 77.62 204 ALA A O 1
ATOM 1522 N N . ASP A 1 205 ? -10.437 -11.973 8.248 1.00 73.75 205 ASP A N 1
ATOM 1523 C CA . ASP A 1 205 ? -11.670 -12.119 9.010 1.00 73.75 205 ASP A CA 1
ATOM 1524 C C . ASP A 1 205 ? -12.893 -12.320 8.106 1.00 73.75 205 ASP A C 1
ATOM 1526 O O . ASP A 1 205 ? -13.820 -13.038 8.489 1.00 73.75 205 ASP A O 1
ATOM 1530 N N . GLU A 1 206 ? -12.880 -11.756 6.897 1.00 74.19 206 GLU A N 1
ATOM 1531 C CA . GLU A 1 206 ? -13.991 -11.816 5.944 1.00 74.19 206 GLU A CA 1
ATOM 1532 C C . GLU A 1 206 ? -13.626 -12.577 4.655 1.00 74.19 206 GLU A C 1
ATOM 1534 O O . GLU A 1 206 ? -12.523 -12.439 4.131 1.00 74.19 206 GLU A O 1
ATOM 1539 N N . PRO A 1 207 ? -14.538 -13.390 4.086 1.00 80.94 207 PRO A N 1
ATOM 1540 C CA . PRO A 1 207 ? -14.306 -14.002 2.781 1.00 80.94 207 PRO A CA 1
ATOM 1541 C C . PRO A 1 207 ? -14.369 -12.947 1.667 1.00 80.94 207 PRO A C 1
ATOM 1543 O O . PRO A 1 207 ? -15.155 -12.006 1.763 1.00 80.94 207 PRO A O 1
ATOM 1546 N N . ASP A 1 208 ? -13.677 -13.177 0.549 1.00 74.81 208 ASP A N 1
ATOM 1547 C CA . ASP A 1 208 ? -13.616 -12.231 -0.583 1.00 74.81 208 ASP A CA 1
ATOM 1548 C C . ASP A 1 208 ? -15.008 -11.775 -1.058 1.00 74.81 208 ASP A C 1
ATOM 1550 O O . ASP A 1 208 ? -15.236 -10.601 -1.331 1.00 74.81 208 ASP A O 1
ATOM 1554 N N . ALA A 1 209 ? -15.997 -12.680 -1.042 1.00 78.81 209 ALA A N 1
ATOM 1555 C CA . ALA A 1 209 ? -17.398 -12.409 -1.390 1.00 78.81 209 ALA A CA 1
ATOM 1556 C C . ALA A 1 209 ? -18.110 -11.362 -0.503 1.00 78.81 209 ALA A C 1
ATOM 1558 O O . ALA A 1 209 ? -19.178 -10.873 -0.879 1.00 78.81 209 ALA A O 1
ATOM 1559 N N . ALA A 1 210 ? -17.584 -11.073 0.688 1.00 79.06 210 ALA A N 1
ATOM 1560 C CA . ALA A 1 210 ? -18.100 -10.058 1.601 1.00 79.06 210 ALA A CA 1
ATOM 1561 C C . ALA A 1 210 ? -17.444 -8.681 1.388 1.00 79.06 210 ALA A C 1
ATOM 1563 O O . ALA A 1 210 ? -17.956 -7.684 1.906 1.00 79.06 210 ALA A O 1
ATOM 1564 N N . LEU A 1 211 ? -16.359 -8.605 0.609 1.00 76.31 211 LEU A N 1
ATOM 1565 C CA . LEU A 1 211 ? -15.657 -7.359 0.324 1.00 76.31 211 LEU A CA 1
ATOM 1566 C C . LEU A 1 211 ? -16.452 -6.488 -0.652 1.00 76.31 211 LEU A C 1
ATOM 1568 O O . LEU A 1 211 ? -17.011 -6.946 -1.649 1.00 76.31 211 LEU A O 1
ATOM 1572 N N . SER A 1 212 ? -16.504 -5.191 -0.357 1.00 75.12 212 SER A N 1
ATOM 1573 C CA . SER A 1 212 ? -17.129 -4.199 -1.227 1.00 75.12 212 SER A CA 1
ATOM 1574 C C . SER A 1 212 ? -16.074 -3.443 -2.018 1.00 75.12 212 SER A C 1
ATOM 1576 O O . SER A 1 212 ? -15.169 -2.849 -1.432 1.00 75.12 212 SER A O 1
ATOM 1578 N N . TRP A 1 213 ? -16.250 -3.390 -3.333 1.00 73.25 213 TRP A N 1
ATOM 1579 C CA . TRP A 1 213 ? -15.287 -2.791 -4.246 1.00 73.25 213 TRP A CA 1
ATOM 1580 C C . TRP A 1 213 ? -15.832 -1.534 -4.908 1.00 73.25 213 TRP A C 1
ATOM 1582 O O . TRP A 1 213 ? -16.990 -1.474 -5.325 1.00 73.25 213 TRP A O 1
ATOM 1592 N N . SER A 1 214 ? -14.978 -0.526 -5.041 1.00 70.50 214 SER A N 1
ATOM 1593 C CA . SER A 1 214 ? -15.285 0.702 -5.769 1.00 70.50 214 SER A CA 1
ATOM 1594 C C . SER A 1 214 ? -14.015 1.277 -6.374 1.00 70.50 214 SER A C 1
ATOM 1596 O O . SER A 1 214 ? -12.944 1.141 -5.789 1.00 70.50 214 SER A O 1
ATOM 1598 N N . ALA A 1 215 ? -14.149 1.945 -7.514 1.00 69.62 215 ALA A N 1
ATOM 1599 C CA . ALA A 1 215 ? -13.075 2.683 -8.161 1.00 69.62 215 ALA A CA 1
ATOM 1600 C C . ALA A 1 215 ? -13.479 4.158 -8.275 1.00 69.62 215 ALA A C 1
ATOM 1602 O O . ALA A 1 215 ? -14.641 4.474 -8.538 1.00 69.62 215 ALA A O 1
ATOM 1603 N N . SER A 1 216 ? -12.530 5.063 -8.060 1.00 68.94 216 SER A N 1
ATOM 1604 C CA . SER A 1 216 ? -12.737 6.514 -8.079 1.00 68.94 216 SER A CA 1
ATOM 1605 C C . SER A 1 216 ? -11.449 7.228 -8.478 1.00 68.94 216 SER A C 1
ATOM 1607 O O . SER A 1 216 ? -10.382 6.634 -8.375 1.00 68.94 216 SER A O 1
ATOM 1609 N N . GLY A 1 217 ? -11.540 8.501 -8.869 1.00 62.56 217 GLY A N 1
ATOM 1610 C CA . GLY A 1 217 ? -10.371 9.316 -9.233 1.00 62.56 217 GLY A CA 1
ATOM 1611 C C . GLY A 1 217 ? -9.995 9.272 -10.715 1.00 62.56 217 GLY A C 1
ATOM 1612 O O . GLY A 1 217 ? -9.048 9.937 -11.107 1.00 62.56 217 GLY A O 1
ATOM 1613 N N . ASN A 1 218 ? -10.756 8.541 -11.533 1.00 66.44 218 ASN A N 1
ATOM 1614 C CA . ASN A 1 218 ? -10.557 8.498 -12.977 1.00 66.44 218 ASN A CA 1
ATOM 1615 C C . ASN A 1 218 ? -11.419 9.557 -13.682 1.00 66.44 218 ASN A C 1
ATOM 1617 O O . ASN A 1 218 ? -12.584 9.754 -13.316 1.00 66.44 218 ASN A O 1
ATOM 1621 N N . THR A 1 219 ? -10.862 10.197 -14.706 1.00 73.25 219 THR A N 1
ATOM 1622 C CA . THR A 1 219 ? -11.529 11.210 -15.534 1.00 73.25 219 THR A CA 1
ATOM 1623 C C . THR A 1 219 ? -11.974 10.621 -16.866 1.00 73.25 219 THR A C 1
ATOM 1625 O O . THR A 1 219 ? -13.121 10.819 -17.260 1.00 73.25 219 THR A O 1
ATOM 1628 N N . HIS A 1 220 ? -11.082 9.881 -17.531 1.00 73.94 220 HIS A N 1
ATOM 1629 C CA . HIS A 1 220 ? -11.322 9.319 -18.867 1.00 73.94 220 HIS A CA 1
ATOM 1630 C C . HIS A 1 220 ? -11.269 7.787 -18.895 1.00 73.94 220 HIS A C 1
ATOM 1632 O O . HIS A 1 220 ? -11.719 7.184 -19.865 1.00 73.94 220 HIS A O 1
ATOM 1638 N N . VAL A 1 221 ? -10.744 7.154 -17.838 1.00 74.88 221 VAL A N 1
ATOM 1639 C CA . VAL A 1 221 ? -10.758 5.696 -17.660 1.00 74.88 221 VAL A CA 1
ATOM 1640 C C . VAL A 1 221 ? -11.985 5.294 -16.842 1.00 74.88 221 VAL A C 1
ATOM 1642 O O . VAL A 1 221 ? -12.143 5.667 -15.684 1.00 74.88 221 VAL A O 1
ATOM 1645 N N . HIS A 1 222 ? -12.866 4.485 -17.413 1.00 76.00 222 HIS A N 1
ATOM 1646 C CA . HIS A 1 222 ? -14.028 3.942 -16.720 1.00 76.00 222 HIS A CA 1
ATOM 1647 C C . HIS A 1 222 ? -13.711 2.552 -16.187 1.00 76.00 222 HIS A C 1
ATOM 1649 O O . HIS A 1 222 ? -13.438 1.625 -16.953 1.00 76.00 222 HIS A O 1
ATOM 1655 N N . VAL A 1 223 ? -13.807 2.405 -14.866 1.00 79.75 223 VAL A N 1
ATOM 1656 C CA . VAL A 1 223 ? -13.594 1.133 -14.171 1.00 79.75 223 VAL A CA 1
ATOM 1657 C C . VAL A 1 223 ? -14.931 0.596 -13.682 1.00 79.75 223 VAL A C 1
ATOM 1659 O O . VAL A 1 223 ? -15.644 1.256 -12.926 1.00 79.75 223 VAL A O 1
ATOM 1662 N N . THR A 1 224 ? -15.278 -0.618 -14.099 1.00 78.06 224 THR A N 1
ATOM 1663 C CA . THR A 1 224 ? -16.457 -1.336 -13.601 1.00 78.06 224 THR A CA 1
ATOM 1664 C C . THR A 1 224 ? -16.010 -2.585 -12.863 1.00 78.06 224 THR A C 1
ATOM 1666 O O . THR A 1 224 ? -15.263 -3.382 -13.415 1.00 78.06 224 THR A O 1
ATOM 1669 N N . ILE A 1 225 ? -16.509 -2.790 -11.643 1.00 79.81 225 ILE A N 1
ATOM 1670 C CA . ILE A 1 225 ? -16.214 -3.979 -10.834 1.00 79.81 225 ILE A CA 1
ATOM 1671 C C . ILE A 1 225 ? -17.531 -4.744 -10.624 1.00 79.81 225 ILE A C 1
ATOM 1673 O O . ILE A 1 225 ? -18.356 -4.342 -9.801 1.00 79.81 225 ILE A O 1
ATOM 1677 N N . PRO A 1 226 ? -17.812 -5.793 -11.418 1.00 74.25 226 PRO A N 1
ATOM 1678 C CA . PRO A 1 226 ? -19.001 -6.625 -11.262 1.00 74.25 226 PRO A CA 1
ATOM 1679 C C . PRO A 1 226 ? -18.943 -7.461 -9.975 1.00 74.25 226 PRO A C 1
ATOM 1681 O O . PRO A 1 226 ? -17.893 -7.619 -9.364 1.00 74.25 226 PRO A O 1
ATOM 1684 N N . ALA A 1 227 ? -20.057 -8.110 -9.621 1.00 72.88 227 ALA A N 1
ATOM 1685 C CA . ALA A 1 227 ? -20.152 -8.994 -8.447 1.00 72.88 227 ALA A CA 1
ATOM 1686 C C . ALA A 1 227 ? -19.227 -10.234 -8.477 1.00 72.88 227 ALA A C 1
ATOM 1688 O O . ALA A 1 227 ? -19.242 -11.020 -7.541 1.00 72.88 227 ALA A O 1
ATOM 1689 N N . GLY A 1 228 ? -18.489 -10.446 -9.570 1.00 72.19 228 GLY A N 1
ATOM 1690 C CA . GLY A 1 228 ? -17.440 -11.462 -9.659 1.00 72.19 228 GLY A CA 1
ATOM 1691 C C . GLY A 1 228 ? -16.035 -10.912 -9.419 1.00 72.19 228 GLY A C 1
ATOM 1692 O O . GLY A 1 228 ? -15.101 -11.602 -9.774 1.00 72.19 228 GLY A O 1
ATOM 1693 N N . HIS A 1 229 ? -15.899 -9.664 -8.950 1.00 78.94 229 HIS A N 1
ATOM 1694 C CA . HIS A 1 229 ? -14.642 -8.980 -8.584 1.00 78.94 229 HIS A CA 1
ATOM 1695 C C . HIS A 1 229 ? -13.577 -8.852 -9.677 1.00 78.94 229 HIS A C 1
ATOM 1697 O O . HIS A 1 229 ? -12.505 -8.305 -9.454 1.00 78.94 229 HIS A O 1
ATOM 1703 N N . VAL A 1 230 ? -13.921 -9.234 -10.902 1.00 81.19 230 VAL A N 1
ATOM 1704 C CA . VAL A 1 230 ? -13.106 -8.997 -12.085 1.00 81.19 230 VAL A CA 1
ATOM 1705 C C . VAL A 1 230 ? -13.297 -7.556 -12.569 1.00 81.19 230 VAL A C 1
ATOM 1707 O O . VAL A 1 230 ? -14.273 -7.250 -13.260 1.00 81.19 230 VAL A O 1
ATOM 1710 N N . ALA A 1 231 ? -12.382 -6.663 -12.197 1.00 78.44 231 ALA A N 1
ATOM 1711 C CA . ALA A 1 231 ? -12.376 -5.272 -12.635 1.00 78.44 231 ALA A CA 1
ATOM 1712 C C . ALA A 1 231 ? -12.169 -5.178 -14.153 1.00 78.44 231 ALA A C 1
ATOM 1714 O O . ALA A 1 231 ? -11.247 -5.782 -14.695 1.00 78.44 231 ALA A O 1
ATOM 1715 N N . ASN A 1 232 ? -13.027 -4.407 -14.819 1.00 76.69 232 ASN A N 1
ATOM 1716 C CA . ASN A 1 232 ? -12.972 -4.102 -16.246 1.00 76.69 232 ASN A CA 1
ATOM 1717 C C . ASN A 1 232 ? -12.605 -2.629 -16.438 1.00 76.69 232 ASN A C 1
ATOM 1719 O O . ASN A 1 232 ? -13.242 -1.757 -15.836 1.00 76.69 232 ASN A O 1
ATOM 1723 N N . PHE A 1 233 ? -11.631 -2.377 -17.306 1.00 77.69 233 PHE A N 1
ATOM 1724 C CA . PHE A 1 233 ? -11.129 -1.054 -17.648 1.00 77.69 233 PHE A CA 1
ATOM 1725 C 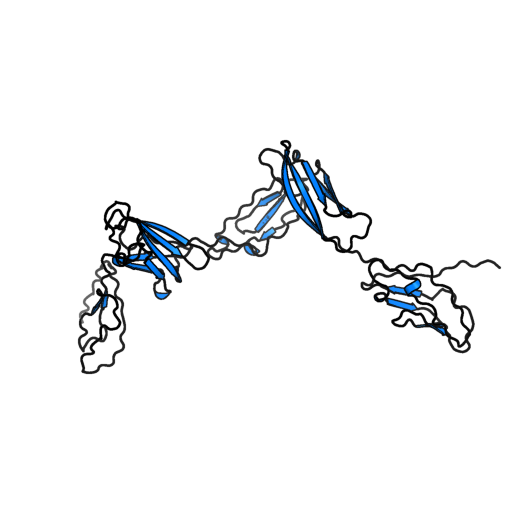C . PHE A 1 233 ? -11.515 -0.704 -19.088 1.00 77.69 233 PHE A C 1
ATOM 1727 O O . PHE A 1 233 ? -11.354 -1.499 -20.015 1.00 77.69 233 PHE A O 1
ATOM 1734 N N . THR A 1 234 ? -12.049 0.499 -19.267 1.00 74.94 234 THR A N 1
ATOM 1735 C CA . THR A 1 234 ? -12.397 1.083 -20.570 1.00 74.94 234 THR A CA 1
ATOM 1736 C C . THR A 1 234 ? -12.009 2.557 -20.574 1.00 74.94 234 THR A C 1
ATOM 1738 O O . THR A 1 234 ? -11.791 3.120 -19.505 1.00 74.94 234 THR A O 1
ATOM 1741 N N . ALA A 1 235 ? -11.931 3.197 -21.738 1.00 73.44 235 ALA A N 1
ATOM 1742 C CA . ALA A 1 235 ? -11.687 4.634 -21.845 1.00 73.44 235 ALA A CA 1
ATOM 1743 C C . ALA A 1 235 ? -12.800 5.339 -22.628 1.00 73.44 235 ALA A C 1
ATOM 1745 O O . ALA A 1 235 ? -13.619 4.695 -23.291 1.00 73.44 235 ALA A O 1
ATOM 1746 N N . ASP A 1 236 ? -12.839 6.665 -22.530 1.00 75.31 236 ASP A N 1
ATOM 1747 C CA . ASP A 1 236 ? -13.609 7.501 -23.446 1.00 75.31 236 ASP A CA 1
ATOM 1748 C C . ASP A 1 236 ? -13.172 7.279 -24.901 1.00 75.31 236 ASP A C 1
ATOM 1750 O O . ASP A 1 236 ? -12.002 7.039 -25.193 1.00 75.31 236 ASP A O 1
ATOM 1754 N N . ALA A 1 237 ? -14.128 7.387 -25.825 1.00 69.75 237 ALA A N 1
ATOM 1755 C CA . ALA A 1 237 ? -13.848 7.238 -27.248 1.00 69.75 237 ALA A CA 1
ATOM 1756 C C . ALA A 1 237 ? -12.816 8.276 -27.720 1.00 69.75 237 ALA A C 1
ATOM 1758 O O . ALA A 1 237 ? -12.917 9.455 -27.368 1.00 69.75 237 ALA A O 1
ATOM 1759 N N . ASP A 1 238 ? -11.875 7.831 -28.555 1.00 60.16 238 ASP A N 1
ATOM 1760 C CA . ASP A 1 238 ? -10.780 8.639 -29.102 1.00 60.16 238 ASP A CA 1
ATOM 1761 C C . ASP A 1 238 ? -9.822 9.235 -28.031 1.00 60.16 238 ASP A C 1
ATOM 1763 O O . ASP A 1 238 ? -9.101 10.199 -28.320 1.00 60.16 238 ASP A O 1
ATOM 1767 N N . TRP A 1 239 ? -9.820 8.716 -26.791 1.00 62.31 239 TRP A N 1
ATOM 1768 C CA . TRP A 1 239 ? -8.924 9.167 -25.717 1.00 62.31 239 TRP A CA 1
ATOM 1769 C C . TRP A 1 239 ? -7.657 8.307 -25.591 1.00 62.31 239 TRP A C 1
ATOM 1771 O O . TRP A 1 239 ? -7.729 7.095 -25.407 1.00 62.31 239 TRP A O 1
ATOM 1781 N N . TYR A 1 240 ? -6.503 8.981 -25.531 1.00 58.22 240 TYR A N 1
ATOM 1782 C CA . TYR A 1 240 ? -5.201 8.408 -25.183 1.00 58.22 240 TYR A CA 1
ATOM 1783 C C . TYR A 1 240 ? -4.537 9.240 -24.068 1.00 58.22 240 TYR A C 1
ATOM 1785 O O . TYR A 1 240 ? -4.523 10.471 -24.132 1.00 58.22 240 TYR A O 1
ATOM 1793 N N . GLY A 1 241 ? -3.960 8.600 -23.044 1.00 61.72 241 GLY A N 1
ATOM 1794 C CA . GLY A 1 241 ? -3.292 9.304 -21.939 1.00 61.72 241 GLY A CA 1
ATOM 1795 C C . GLY A 1 241 ? -3.228 8.512 -20.630 1.00 61.72 241 GLY A C 1
ATOM 1796 O O . GLY A 1 241 ? -3.362 7.293 -20.625 1.00 61.72 241 GLY A O 1
ATOM 1797 N N . SER A 1 242 ? -3.012 9.215 -19.515 1.00 58.97 242 SER A N 1
ATOM 1798 C CA . SER A 1 242 ? -2.943 8.661 -18.153 1.00 58.97 242 SER A CA 1
ATOM 1799 C C . SER A 1 242 ? -3.477 9.666 -17.118 1.00 58.97 242 SER A C 1
ATOM 1801 O O . SER A 1 242 ? -3.127 10.842 -17.211 1.00 58.97 242 SER A O 1
ATOM 1803 N N . ASP A 1 243 ? -4.264 9.232 -16.125 1.00 55.53 243 ASP A N 1
ATOM 1804 C CA . ASP A 1 243 ? -4.770 10.076 -15.021 1.00 55.53 243 ASP A CA 1
ATOM 1805 C C . ASP A 1 243 ? -3.760 10.093 -13.846 1.00 55.53 243 ASP A C 1
ATOM 1807 O O . ASP A 1 243 ? -3.781 9.197 -13.006 1.00 55.53 243 ASP A O 1
ATOM 1811 N N . TYR A 1 244 ? -2.860 11.086 -13.771 1.00 57.00 244 TYR A N 1
ATOM 1812 C CA . TYR A 1 244 ? -1.858 11.183 -12.683 1.00 57.00 244 TYR A CA 1
ATOM 1813 C C . TYR A 1 244 ? -1.992 12.418 -11.766 1.00 57.00 244 TYR A C 1
ATOM 1815 O O . TYR A 1 244 ? -1.338 12.443 -10.726 1.00 57.00 244 TYR A O 1
ATOM 1823 N N . VAL A 1 245 ? -2.817 13.433 -12.083 1.00 62.72 245 VAL A N 1
ATOM 1824 C CA . VAL A 1 245 ? -2.985 14.647 -11.242 1.00 62.72 245 VAL A CA 1
ATOM 1825 C C . VAL A 1 245 ? -4.424 15.156 -11.202 1.00 62.72 245 VAL A C 1
ATOM 1827 O O . VAL A 1 245 ? -5.108 15.205 -12.219 1.00 62.72 245 VAL A O 1
ATOM 1830 N N . THR A 1 246 ? -4.855 15.586 -10.010 1.00 66.81 246 THR A N 1
ATOM 1831 C CA . THR A 1 246 ? -6.172 16.183 -9.746 1.00 66.81 246 THR A CA 1
ATOM 1832 C C . THR A 1 246 ? -6.033 17.460 -8.917 1.00 66.81 246 THR A C 1
ATOM 1834 O O . THR A 1 246 ? -5.339 17.447 -7.901 1.00 66.81 246 THR A O 1
ATOM 1837 N N . ASP A 1 247 ? -6.742 18.524 -9.291 1.00 70.81 247 ASP A N 1
ATOM 1838 C CA . ASP A 1 247 ? -6.871 19.767 -8.520 1.00 70.81 247 ASP A CA 1
ATOM 1839 C C . ASP A 1 247 ? -8.360 20.025 -8.224 1.00 70.81 247 ASP A C 1
ATOM 1841 O O . ASP A 1 247 ? -9.225 19.726 -9.049 1.00 70.81 247 ASP A O 1
ATOM 1845 N N . VAL A 1 248 ? -8.684 20.501 -7.017 1.00 77.00 248 VAL A N 1
ATOM 1846 C CA . VAL A 1 248 ? -10.082 20.677 -6.575 1.00 77.00 248 VAL A CA 1
ATOM 1847 C C . VAL A 1 248 ? -10.743 21.916 -7.180 1.00 77.00 248 VAL A C 1
ATOM 1849 O O . VAL A 1 248 ? -11.967 21.948 -7.328 1.00 77.00 248 VAL A O 1
ATOM 1852 N N . ASP A 1 249 ? -9.945 22.921 -7.535 1.00 77.69 249 ASP A N 1
ATOM 1853 C CA . ASP A 1 249 ? -10.405 24.235 -7.975 1.00 77.69 249 ASP A CA 1
ATOM 1854 C C . ASP A 1 249 ? -10.119 24.487 -9.467 1.00 77.69 249 ASP A C 1
ATOM 1856 O O . ASP A 1 249 ? -10.747 25.366 -10.069 1.00 77.69 249 ASP A O 1
ATOM 1860 N N . ASN A 1 250 ? -9.215 23.715 -10.082 1.00 81.88 250 ASN A N 1
ATOM 1861 C CA . ASN A 1 250 ? -8.770 23.903 -11.462 1.00 81.88 250 ASN A CA 1
ATOM 1862 C C . ASN A 1 250 ? -8.887 22.647 -12.336 1.00 81.88 250 ASN A C 1
ATOM 1864 O O . ASN A 1 250 ? -8.716 21.517 -11.888 1.00 81.88 250 ASN A O 1
ATOM 1868 N N . LEU A 1 251 ? -9.166 22.851 -13.628 1.00 76.69 251 LEU A N 1
ATOM 1869 C CA . LEU A 1 251 ? -9.165 21.766 -14.614 1.00 76.69 251 LEU A CA 1
ATOM 1870 C C . LEU A 1 251 ? -7.727 21.339 -14.927 1.00 76.69 251 LEU A C 1
ATOM 1872 O O . LEU A 1 251 ? -6.834 22.181 -14.985 1.00 76.69 251 LEU A O 1
ATOM 1876 N N . ASP A 1 252 ? -7.508 20.067 -15.270 1.00 72.56 252 ASP A N 1
ATOM 1877 C CA . ASP A 1 252 ? -6.169 19.563 -15.630 1.00 72.56 252 ASP A CA 1
ATOM 1878 C C . ASP A 1 252 ? -5.519 20.360 -16.784 1.00 72.56 252 ASP A C 1
ATOM 1880 O O . ASP A 1 252 ? -4.333 20.700 -16.758 1.00 72.56 252 ASP A O 1
ATOM 1884 N N . SER A 1 253 ? -6.315 20.805 -17.764 1.00 80.19 253 SER A N 1
ATOM 1885 C CA . SER A 1 253 ? -5.825 21.667 -18.849 1.00 80.19 253 SER A CA 1
ATOM 1886 C C . SER A 1 253 ? -5.214 22.990 -18.362 1.00 80.19 253 SER A C 1
ATOM 1888 O O . SER A 1 253 ? -4.380 23.563 -19.060 1.00 80.19 253 SER A O 1
ATOM 1890 N N . GLU A 1 254 ? -5.605 23.472 -17.180 1.00 83.25 254 GLU A N 1
ATOM 1891 C CA . GLU A 1 254 ? -5.132 24.719 -16.566 1.00 83.25 254 GLU A CA 1
ATOM 1892 C C . GLU A 1 254 ? -3.866 24.528 -15.715 1.00 83.25 254 GLU A C 1
ATOM 1894 O O . GLU A 1 254 ? -3.181 25.510 -15.417 1.00 83.25 254 GLU A O 1
ATOM 1899 N N . ILE A 1 255 ? -3.519 23.285 -15.369 1.00 83.12 255 ILE A N 1
ATOM 1900 C CA . ILE A 1 255 ? -2.338 22.958 -14.565 1.00 83.12 255 ILE A CA 1
ATOM 1901 C C . ILE A 1 255 ? -1.071 23.037 -15.417 1.00 83.12 255 ILE A C 1
ATOM 1903 O O . ILE A 1 255 ? -0.942 22.391 -16.463 1.00 83.12 255 ILE A O 1
ATOM 1907 N N . ASN A 1 256 ? -0.100 23.826 -14.968 1.00 88.56 256 ASN A N 1
ATOM 1908 C CA . ASN A 1 256 ? 1.206 23.918 -15.603 1.00 88.56 256 ASN A CA 1
ATOM 1909 C C . ASN A 1 256 ? 2.182 22.940 -14.963 1.00 88.56 256 ASN A C 1
ATOM 1911 O O . ASN A 1 256 ? 2.406 22.962 -13.758 1.00 88.56 256 ASN A O 1
ATOM 1915 N N . TRP A 1 257 ? 2.822 22.140 -15.799 1.00 86.19 257 TRP A N 1
ATOM 1916 C CA . TRP A 1 257 ? 3.854 21.204 -15.413 1.00 86.19 257 TRP A CA 1
ATOM 1917 C C . TRP A 1 257 ? 5.243 21.758 -15.700 1.00 86.19 257 TRP A C 1
ATOM 1919 O O . TRP A 1 257 ? 5.494 22.423 -16.710 1.00 86.19 257 TRP A O 1
ATOM 1929 N N . SER A 1 258 ? 6.171 21.434 -14.812 1.00 87.81 258 SER A N 1
ATOM 1930 C CA . SER A 1 258 ? 7.602 21.586 -15.036 1.00 87.81 258 SER A CA 1
ATOM 1931 C C . SER A 1 258 ? 8.306 20.351 -14.499 1.00 87.81 258 SER A C 1
ATOM 1933 O O . SER A 1 258 ? 7.958 19.878 -13.426 1.00 87.81 258 SER A O 1
ATOM 1935 N N . CYS A 1 259 ? 9.270 19.815 -15.240 1.00 84.06 259 CYS A N 1
ATOM 1936 C CA . CYS A 1 259 ? 10.055 18.674 -14.785 1.00 84.06 259 CYS A CA 1
ATOM 1937 C C . CYS A 1 259 ? 11.539 18.992 -14.910 1.00 84.06 259 CYS A C 1
ATOM 1939 O O . CYS A 1 259 ? 11.963 19.658 -15.856 1.00 84.06 259 CYS A O 1
ATOM 1941 N N . VAL A 1 260 ? 12.319 18.516 -13.950 1.00 86.06 260 VAL A N 1
ATOM 1942 C CA . VAL A 1 260 ? 13.768 18.685 -13.880 1.00 86.06 260 VAL A CA 1
ATOM 1943 C C . VAL A 1 260 ? 14.429 17.347 -13.587 1.00 86.06 260 VAL A C 1
ATOM 1945 O O . VAL A 1 260 ? 13.810 16.441 -13.033 1.00 86.06 260 VAL A O 1
ATOM 1948 N N . THR A 1 261 ? 15.695 17.226 -13.964 1.00 82.12 261 THR A N 1
ATOM 1949 C CA . THR A 1 261 ? 16.518 16.048 -13.691 1.00 82.12 261 THR A CA 1
ATOM 1950 C C . THR A 1 261 ? 17.701 16.444 -12.815 1.00 82.12 261 THR A C 1
ATOM 1952 O O . THR A 1 261 ? 18.139 17.599 -12.816 1.00 82.12 261 THR A O 1
ATOM 1955 N N . ASN A 1 262 ? 18.243 15.486 -12.067 1.00 83.06 262 ASN A N 1
ATOM 1956 C CA . ASN A 1 262 ? 19.499 15.662 -11.335 1.00 83.06 262 ASN A CA 1
ATOM 1957 C C . ASN A 1 262 ? 20.755 15.388 -12.193 1.00 83.06 262 ASN A C 1
ATOM 1959 O O . ASN A 1 262 ? 21.865 15.496 -11.675 1.00 83.06 262 ASN A O 1
ATOM 1963 N N . SER A 1 263 ? 20.594 15.053 -13.479 1.00 74.94 263 SER A N 1
ATOM 1964 C CA . SER A 1 263 ? 21.681 14.698 -14.400 1.00 74.94 263 SER A CA 1
ATOM 1965 C C . SER A 1 263 ? 21.750 15.664 -15.583 1.00 74.94 263 SER A C 1
ATOM 1967 O O . SER A 1 263 ? 20.734 16.143 -16.080 1.00 74.94 263 SER A O 1
ATOM 1969 N N . THR A 1 264 ? 22.957 15.937 -16.082 1.00 76.19 264 THR A N 1
ATOM 1970 C CA . THR A 1 264 ? 23.153 16.716 -17.319 1.00 76.19 264 THR A CA 1
ATOM 1971 C C . THR A 1 264 ? 22.951 15.886 -18.585 1.00 76.19 264 THR A C 1
ATOM 1973 O O . THR A 1 264 ? 22.860 16.455 -19.671 1.00 76.19 264 THR A O 1
ATOM 1976 N N . ASN A 1 265 ? 22.897 14.557 -18.455 1.00 70.62 265 ASN A N 1
ATOM 1977 C CA . ASN A 1 265 ? 22.826 13.619 -19.575 1.00 70.62 265 ASN A CA 1
ATOM 1978 C C . ASN A 1 265 ? 21.393 13.194 -19.912 1.00 70.62 265 ASN A C 1
ATOM 1980 O O . ASN A 1 265 ? 21.169 12.592 -20.955 1.00 70.62 265 ASN A O 1
ATOM 1984 N N . LEU A 1 266 ? 20.416 13.532 -19.071 1.00 74.38 266 LEU A N 1
ATOM 1985 C CA . LEU A 1 266 ? 18.998 13.322 -19.336 1.00 74.38 266 LEU A CA 1
ATOM 1986 C C . LEU A 1 266 ? 18.270 14.651 -19.183 1.00 74.38 266 LEU A C 1
ATOM 1988 O O . LEU A 1 266 ? 18.372 15.309 -18.150 1.00 74.38 266 LEU A O 1
ATOM 1992 N N . THR A 1 267 ? 17.507 15.032 -20.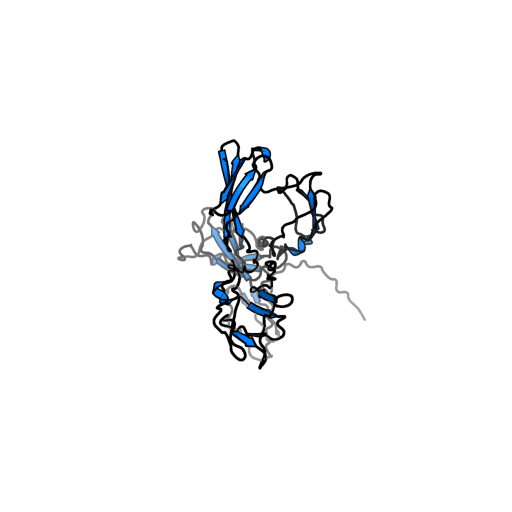198 1.00 79.25 267 THR A N 1
ATOM 1993 C CA . THR A 1 267 ? 16.624 16.199 -20.143 1.00 79.25 267 THR A CA 1
ATOM 1994 C C . THR A 1 267 ? 15.180 15.743 -20.013 1.00 79.25 267 THR A C 1
ATOM 1996 O O . THR A 1 267 ? 14.757 14.814 -20.696 1.00 79.25 267 THR A O 1
ATOM 1999 N N . ALA A 1 268 ? 14.430 16.403 -19.133 1.00 78.44 268 ALA A N 1
ATOM 2000 C CA . ALA A 1 268 ? 13.005 16.190 -18.930 1.00 78.44 268 ALA A CA 1
ATOM 2001 C C . ALA A 1 268 ? 12.261 17.467 -19.320 1.00 78.44 268 ALA A C 1
ATOM 2003 O O . ALA A 1 268 ? 12.617 18.562 -18.889 1.00 78.44 268 ALA A O 1
ATOM 2004 N N . THR A 1 269 ? 11.258 17.366 -20.185 1.00 80.25 269 THR A N 1
ATOM 2005 C CA . THR A 1 269 ? 10.457 18.516 -20.617 1.00 80.25 269 THR A CA 1
ATOM 2006 C C . THR A 1 269 ? 8.991 18.128 -20.696 1.00 80.25 269 THR A C 1
ATOM 2008 O O . THR A 1 269 ? 8.600 17.329 -21.545 1.00 80.25 269 THR A O 1
ATOM 2011 N N . ALA A 1 270 ? 8.175 18.723 -19.828 1.00 78.75 270 ALA A N 1
ATOM 2012 C CA . ALA A 1 270 ? 6.727 18.567 -19.857 1.00 78.75 270 ALA A CA 1
ATOM 2013 C C . ALA A 1 270 ? 6.092 19.527 -20.874 1.00 78.75 270 ALA A C 1
ATOM 2015 O O . ALA A 1 270 ? 6.448 20.706 -20.948 1.00 78.75 270 ALA A O 1
ATOM 2016 N N . ASN A 1 271 ? 5.142 19.032 -21.666 1.00 78.88 271 ASN A N 1
ATOM 2017 C CA . ASN A 1 271 ? 4.328 19.848 -22.559 1.00 78.88 271 ASN A CA 1
ATOM 2018 C C . ASN A 1 271 ? 3.003 20.212 -21.873 1.00 78.88 271 ASN A C 1
ATOM 2020 O O . ASN A 1 271 ? 2.150 19.352 -21.693 1.00 78.88 271 ASN A O 1
ATOM 2024 N N . ASN A 1 272 ? 2.785 21.491 -21.555 1.00 78.44 272 ASN A N 1
ATOM 2025 C CA . ASN A 1 272 ? 1.583 21.922 -20.820 1.00 78.44 272 ASN A CA 1
ATOM 2026 C C . ASN A 1 272 ? 0.281 21.907 -21.627 1.00 78.44 272 ASN A C 1
ATOM 2028 O O . ASN A 1 272 ? -0.784 22.076 -21.035 1.00 78.44 272 ASN A O 1
ATOM 2032 N N . ILE A 1 273 ? 0.351 21.682 -22.942 1.00 75.62 273 ILE A N 1
ATOM 2033 C CA . ILE A 1 273 ? -0.827 21.491 -23.795 1.00 75.62 273 ILE A CA 1
ATOM 2034 C C . ILE A 1 273 ? -1.215 20.012 -23.830 1.00 75.62 273 ILE A C 1
ATOM 2036 O O . ILE A 1 273 ? -2.379 19.691 -23.636 1.00 75.62 273 ILE A O 1
ATOM 2040 N N . THR A 1 274 ? -0.256 19.116 -24.080 1.00 68.69 274 THR A N 1
ATOM 2041 C CA . THR A 1 274 ? -0.537 17.677 -24.252 1.00 68.69 274 THR A CA 1
ATOM 2042 C C . THR A 1 274 ? -0.376 16.855 -22.976 1.00 68.69 274 THR A C 1
ATOM 2044 O O . THR A 1 274 ? -0.687 15.674 -22.993 1.00 68.69 274 THR A O 1
ATOM 2047 N N . LYS A 1 275 ? 0.175 17.443 -21.908 1.00 68.44 275 LYS A N 1
ATOM 2048 C CA . LYS A 1 275 ? 0.567 16.796 -20.639 1.00 68.44 275 LYS A CA 1
ATOM 2049 C C . LYS A 1 275 ? 1.575 15.651 -20.779 1.00 68.44 275 LYS A C 1
ATOM 2051 O O . LYS A 1 275 ? 1.802 14.889 -19.850 1.00 68.44 275 LYS A O 1
ATOM 2056 N N . ILE A 1 276 ? 2.246 15.571 -21.927 1.00 71.81 276 ILE A N 1
ATOM 2057 C CA . ILE A 1 276 ? 3.270 14.557 -22.186 1.00 71.81 276 ILE A CA 1
ATOM 2058 C C . ILE A 1 276 ? 4.610 15.042 -21.635 1.00 71.81 276 ILE A C 1
ATOM 2060 O O . ILE A 1 276 ? 5.079 16.131 -21.991 1.00 71.81 276 ILE A O 1
ATOM 2064 N N . LEU A 1 277 ? 5.243 14.208 -20.812 1.00 71.75 277 LEU A N 1
ATOM 2065 C CA . LEU A 1 277 ? 6.635 14.356 -20.412 1.00 71.75 277 LEU A CA 1
ATOM 2066 C C . LEU A 1 277 ? 7.547 13.729 -21.468 1.00 71.75 277 LEU A C 1
ATOM 2068 O O . LEU A 1 277 ? 7.536 12.521 -21.680 1.00 71.75 277 LEU A O 1
ATOM 2072 N N . ASN A 1 278 ? 8.367 14.554 -22.112 1.00 73.94 278 ASN A N 1
ATOM 2073 C CA . ASN A 1 278 ? 9.411 14.085 -23.011 1.00 73.94 278 ASN A CA 1
ATOM 2074 C C . ASN A 1 278 ? 10.729 13.968 -22.251 1.00 73.94 278 ASN A C 1
ATOM 2076 O O . ASN A 1 278 ? 11.235 14.959 -21.718 1.00 73.94 278 ASN A O 1
ATOM 2080 N N . LEU A 1 279 ? 11.288 12.762 -22.244 1.00 75.31 279 LEU A N 1
ATOM 2081 C CA . LEU A 1 279 ? 12.631 12.485 -21.759 1.00 75.31 279 LEU A CA 1
ATOM 2082 C C . LEU A 1 279 ? 13.562 12.334 -22.964 1.00 75.31 279 LEU A C 1
ATOM 2084 O O . LEU A 1 279 ? 13.288 11.542 -23.864 1.00 75.31 279 LEU A O 1
ATOM 2088 N N . SER A 1 280 ? 14.654 13.090 -22.996 1.00 74.12 280 SER A N 1
ATOM 2089 C CA . SER A 1 280 ? 15.682 12.964 -24.030 1.00 74.12 280 SER A CA 1
ATOM 2090 C C . SER A 1 280 ? 17.039 12.784 -23.377 1.00 74.12 280 SER A C 1
ATOM 2092 O O . SER A 1 280 ? 17.538 13.696 -22.710 1.00 74.12 280 SER A O 1
ATOM 2094 N N . ALA A 1 281 ? 17.643 11.620 -23.601 1.00 67.25 281 ALA A N 1
ATOM 2095 C CA . ALA A 1 281 ? 19.041 11.390 -23.276 1.00 67.25 281 ALA A CA 1
ATOM 2096 C C . ALA A 1 281 ? 19.930 12.209 -24.230 1.00 67.25 281 ALA A C 1
ATOM 2098 O O . ALA A 1 281 ? 19.607 12.381 -25.410 1.00 67.25 281 ALA A O 1
ATOM 2099 N N . GLY A 1 282 ? 21.018 12.773 -23.712 1.00 61.59 282 GLY A N 1
ATOM 2100 C CA . GLY A 1 282 ? 22.084 13.350 -24.521 1.00 61.59 282 GLY A CA 1
ATOM 2101 C C . GLY A 1 282 ? 22.839 12.251 -25.271 1.00 61.59 282 GLY A C 1
ATOM 2102 O O . GLY A 1 282 ? 22.826 11.098 -24.862 1.00 61.59 282 GLY A O 1
ATOM 2103 N N . LEU A 1 283 ? 23.517 12.612 -26.365 1.00 50.31 283 LEU A N 1
ATOM 2104 C CA . LEU A 1 283 ? 24.342 11.710 -27.194 1.00 50.31 283 LEU A CA 1
ATOM 2105 C C . LEU A 1 283 ? 25.645 11.250 -26.500 1.00 50.31 283 LEU A C 1
ATOM 2107 O O . LEU A 1 283 ? 26.658 11.053 -27.163 1.00 50.31 283 LEU A O 1
ATOM 2111 N N . VAL A 1 284 ? 25.658 11.184 -25.173 1.00 52.06 284 VAL A N 1
ATOM 2112 C CA . VAL A 1 284 ? 26.786 10.694 -24.382 1.00 52.06 284 VAL A CA 1
ATOM 2113 C C . VAL A 1 284 ? 26.278 9.453 -23.681 1.00 52.06 284 VAL A C 1
ATOM 2115 O O . VAL A 1 284 ? 25.282 9.559 -22.968 1.00 52.06 284 VAL A O 1
ATOM 2118 N N . ASP A 1 285 ? 26.930 8.315 -23.908 1.00 52.12 285 ASP A N 1
ATOM 2119 C CA . ASP A 1 285 ? 26.558 7.036 -23.313 1.00 52.12 285 ASP A CA 1
ATOM 2120 C C . ASP A 1 285 ? 26.423 7.168 -21.803 1.00 52.12 285 ASP A C 1
ATOM 2122 O O . ASP A 1 285 ? 27.389 7.352 -21.057 1.00 52.12 285 ASP A O 1
ATOM 2126 N N . VAL A 1 286 ? 25.169 7.159 -21.357 1.00 49.28 286 VAL A N 1
ATOM 2127 C CA . VAL A 1 286 ? 24.817 7.240 -19.948 1.00 49.28 286 VAL A CA 1
ATOM 2128 C C . VAL A 1 286 ? 24.932 5.821 -19.414 1.00 49.28 286 VAL A C 1
ATOM 2130 O O . VAL A 1 286 ? 23.989 5.037 -19.467 1.00 49.28 286 VAL A O 1
ATOM 2133 N N . THR A 1 287 ? 26.129 5.457 -18.969 1.00 53.06 287 THR A N 1
ATOM 2134 C CA . THR A 1 287 ? 26.405 4.139 -18.392 1.00 53.06 287 THR A CA 1
ATOM 2135 C C . THR A 1 287 ? 25.646 3.987 -17.073 1.00 53.06 287 THR A C 1
ATOM 2137 O O . THR A 1 287 ? 25.998 4.649 -16.094 1.00 53.06 287 THR A O 1
ATOM 2140 N N . GLY A 1 288 ? 24.614 3.140 -17.037 1.00 54.00 288 GLY A N 1
ATOM 2141 C CA . GLY A 1 288 ? 24.017 2.587 -15.811 1.00 54.00 288 GLY A CA 1
ATOM 2142 C C . GLY A 1 288 ? 23.600 3.579 -14.715 1.00 54.00 288 GLY A C 1
ATOM 2143 O O . GLY A 1 288 ? 23.573 3.200 -13.544 1.00 54.00 288 GLY A O 1
ATOM 2144 N N . GLU A 1 289 ? 23.323 4.843 -15.052 1.00 60.34 289 GLU A N 1
ATOM 2145 C CA . GLU A 1 289 ? 22.955 5.872 -14.075 1.00 60.34 289 GLU A CA 1
ATOM 2146 C C . GLU A 1 289 ? 21.442 5.841 -13.815 1.00 60.34 289 GLU A C 1
ATOM 2148 O O . GLU A 1 289 ? 20.634 5.989 -14.735 1.00 60.34 289 GLU A O 1
ATOM 2153 N N . ASP A 1 290 ? 21.066 5.686 -12.545 1.00 69.25 290 ASP A N 1
ATOM 2154 C CA . ASP A 1 290 ? 19.710 5.951 -12.067 1.00 69.25 290 ASP A CA 1
ATOM 2155 C C . ASP A 1 290 ? 19.520 7.468 -11.943 1.00 69.25 290 ASP A C 1
ATOM 2157 O O . ASP A 1 290 ? 20.046 8.116 -11.031 1.00 69.25 290 ASP A O 1
ATOM 2161 N N . VAL A 1 291 ? 18.767 8.052 -12.873 1.00 67.19 291 VAL A N 1
ATOM 2162 C CA . VAL A 1 291 ? 18.500 9.492 -12.915 1.00 67.19 291 VAL A CA 1
ATOM 2163 C C . VAL A 1 291 ? 17.179 9.791 -12.221 1.00 67.19 291 VAL A C 1
ATOM 2165 O O . VAL A 1 291 ? 16.139 9.241 -12.574 1.00 67.19 291 VAL A O 1
ATOM 2168 N N . MET A 1 292 ? 17.196 10.709 -11.257 1.00 78.12 292 MET A N 1
ATOM 2169 C CA . MET A 1 292 ? 15.983 11.173 -10.592 1.00 78.12 292 MET A CA 1
ATOM 2170 C C . MET A 1 292 ? 15.346 12.293 -11.413 1.00 78.12 292 MET A C 1
ATOM 2172 O O . MET A 1 292 ? 15.973 13.327 -11.672 1.00 78.12 292 MET A O 1
ATOM 2176 N N . VAL A 1 293 ? 14.091 12.087 -11.800 1.00 78.69 293 VAL A N 1
ATOM 2177 C CA . VAL A 1 293 ? 13.247 13.086 -12.452 1.00 78.69 293 VAL A CA 1
ATOM 2178 C C . VAL A 1 293 ? 12.235 13.582 -11.433 1.00 78.69 293 VAL A C 1
ATOM 2180 O O . VAL A 1 293 ? 11.511 12.789 -10.839 1.00 78.69 293 VAL A O 1
ATOM 2183 N N . THR A 1 294 ? 12.182 14.895 -11.244 1.00 82.75 294 THR A N 1
ATOM 2184 C CA . THR A 1 294 ? 11.238 15.564 -10.348 1.00 82.75 294 THR A CA 1
ATOM 2185 C C . THR A 1 294 ? 10.291 16.411 -11.180 1.00 82.75 294 THR A C 1
ATOM 2187 O O . THR A 1 294 ? 10.744 17.273 -11.935 1.00 82.75 294 THR A O 1
ATOM 2190 N N . CYS A 1 295 ? 8.989 16.184 -11.043 1.00 84.31 295 CYS A N 1
ATOM 2191 C CA . CYS A 1 295 ? 7.948 16.919 -11.747 1.00 84.31 295 CYS A CA 1
ATOM 2192 C C . CYS A 1 295 ? 7.077 17.693 -10.761 1.00 84.31 295 CYS A C 1
ATOM 2194 O O . CYS A 1 295 ? 6.615 17.152 -9.763 1.00 84.31 295 CYS A O 1
ATOM 2196 N N . THR A 1 296 ? 6.835 18.961 -11.070 1.00 86.19 296 THR A N 1
ATOM 2197 C CA . THR A 1 296 ? 6.013 19.883 -10.292 1.00 86.19 296 THR A CA 1
ATOM 2198 C C . THR A 1 296 ? 4.796 20.281 -11.114 1.00 86.19 296 THR A C 1
ATOM 2200 O O . THR A 1 296 ? 4.944 20.831 -12.212 1.00 86.19 296 THR A O 1
ATOM 2203 N N . ALA A 1 297 ? 3.609 20.043 -10.564 1.00 88.81 297 ALA A N 1
ATOM 2204 C CA . ALA A 1 297 ? 2.335 20.533 -11.073 1.00 88.81 297 ALA A CA 1
ATOM 2205 C C . ALA A 1 297 ? 1.983 21.836 -10.341 1.00 88.81 297 ALA A C 1
ATOM 2207 O O . ALA A 1 297 ? 2.075 21.900 -9.120 1.00 88.81 297 ALA A O 1
ATOM 2208 N N . THR A 1 298 ? 1.649 22.898 -11.074 1.00 89.62 298 THR A N 1
ATOM 2209 C CA . THR A 1 298 ? 1.340 24.231 -10.527 1.00 89.62 298 THR A CA 1
ATOM 2210 C C . THR A 1 298 ? 0.009 24.735 -11.071 1.00 89.62 298 THR A C 1
ATOM 2212 O O . THR A 1 298 ? -0.175 24.811 -12.291 1.00 89.62 298 THR A O 1
ATOM 2215 N N . ASP A 1 299 ? -0.901 25.110 -10.176 1.00 90.94 299 ASP A N 1
ATOM 2216 C CA . ASP A 1 299 ? -2.185 25.713 -10.522 1.00 90.94 299 ASP A CA 1
ATOM 2217 C C . ASP A 1 299 ? -2.016 27.188 -10.975 1.00 90.94 299 ASP A C 1
ATOM 2219 O O . ASP A 1 299 ? -0.958 27.808 -10.789 1.00 90.94 299 ASP A O 1
ATOM 2223 N N . PRO A 1 300 ? -3.042 27.811 -11.582 1.00 90.94 300 PRO A N 1
ATOM 2224 C CA . PRO A 1 300 ? -3.006 29.229 -11.950 1.00 90.94 300 PRO A CA 1
ATOM 2225 C C . PRO A 1 300 ? -2.860 30.201 -10.766 1.00 90.94 300 PRO A C 1
ATOM 2227 O O . PRO A 1 300 ? -2.491 31.361 -10.975 1.00 90.94 300 PRO A O 1
ATOM 2230 N N . ASN A 1 301 ? -3.149 29.757 -9.540 1.00 89.75 301 ASN A N 1
ATOM 2231 C CA . ASN A 1 301 ? -3.000 30.547 -8.318 1.00 89.75 301 ASN A CA 1
ATOM 2232 C C . ASN A 1 301 ? -1.566 30.491 -7.755 1.00 89.75 301 ASN A C 1
ATOM 2234 O O . ASN A 1 301 ? -1.237 31.254 -6.842 1.00 89.75 301 ASN A O 1
ATOM 2238 N N . GLY A 1 302 ? -0.703 29.649 -8.328 1.00 87.12 302 GLY A N 1
ATOM 2239 C CA . GLY A 1 302 ? 0.690 29.455 -7.943 1.00 87.12 302 GLY A CA 1
ATOM 2240 C C . GLY A 1 302 ? 0.898 28.462 -6.798 1.00 87.12 302 GLY A C 1
ATOM 2241 O O . GLY A 1 302 ? 2.002 28.420 -6.252 1.00 87.12 302 GLY A O 1
ATOM 2242 N N . LEU A 1 303 ? -0.124 27.697 -6.409 1.00 88.44 303 LEU A N 1
ATOM 2243 C CA . LEU A 1 303 ? 0.030 26.538 -5.535 1.00 88.44 303 LEU A CA 1
ATOM 2244 C C . LEU A 1 303 ? 0.543 25.359 -6.356 1.00 88.44 303 LEU A C 1
ATOM 2246 O O . LEU A 1 303 ? 0.226 25.212 -7.534 1.00 88.44 303 LEU A O 1
ATOM 2250 N N . SER A 1 304 ? 1.379 24.535 -5.738 1.00 90.50 304 SER A N 1
ATOM 2251 C CA . SER A 1 304 ? 2.059 23.464 -6.451 1.00 90.50 304 SER A CA 1
ATOM 2252 C C . SER A 1 304 ? 2.303 22.260 -5.569 1.00 90.50 304 SER A C 1
ATOM 2254 O O . SER A 1 304 ? 2.612 22.424 -4.387 1.00 90.50 304 SER A O 1
ATOM 2256 N N . ASP A 1 305 ? 2.292 21.090 -6.190 1.00 85.44 305 ASP A N 1
ATOM 2257 C CA . ASP A 1 305 ? 2.760 19.842 -5.599 1.00 85.44 305 ASP A CA 1
ATOM 2258 C C . ASP A 1 305 ? 3.820 19.197 -6.498 1.00 85.44 305 ASP A C 1
ATOM 2260 O O . ASP A 1 305 ? 3.968 19.555 -7.672 1.00 85.44 305 ASP A O 1
ATOM 2264 N N . THR A 1 306 ? 4.647 18.325 -5.934 1.00 84.69 306 THR A N 1
ATOM 2265 C CA . THR A 1 306 ? 5.806 17.750 -6.621 1.00 84.69 306 THR A CA 1
ATOM 2266 C C . THR A 1 306 ? 5.953 16.274 -6.310 1.00 84.69 306 THR A C 1
ATOM 2268 O O . THR A 1 306 ? 5.902 15.881 -5.150 1.00 84.69 306 THR A O 1
ATOM 2271 N N . ASP A 1 307 ? 6.251 15.491 -7.341 1.00 82.31 307 ASP A N 1
ATOM 2272 C CA . ASP A 1 307 ? 6.589 14.076 -7.215 1.00 82.31 307 ASP A CA 1
ATOM 2273 C C . ASP A 1 307 ? 7.892 13.751 -7.960 1.00 82.31 307 ASP A C 1
ATOM 2275 O O . ASP A 1 307 ? 8.367 14.529 -8.796 1.00 82.31 307 ASP A O 1
ATOM 2279 N N . SER A 1 308 ? 8.539 12.641 -7.607 1.00 78.31 308 SER A N 1
ATOM 2280 C CA . SER A 1 308 ? 9.806 12.212 -8.203 1.00 78.31 308 SER A CA 1
ATOM 2281 C C . SER A 1 308 ? 9.851 10.714 -8.469 1.00 78.31 308 SER A C 1
ATOM 2283 O O . SER A 1 308 ? 9.451 9.907 -7.638 1.00 78.31 308 SER A O 1
ATOM 2285 N N . PHE A 1 309 ? 10.445 10.339 -9.598 1.00 74.50 309 PHE A N 1
ATOM 2286 C CA . PHE A 1 309 ? 10.659 8.948 -9.990 1.00 74.50 309 PHE A CA 1
ATOM 2287 C C . PHE A 1 309 ? 12.067 8.746 -10.560 1.00 74.50 309 PHE A C 1
ATOM 2289 O O . PHE A 1 309 ? 12.773 9.705 -10.887 1.00 74.50 309 PHE A O 1
ATOM 2296 N N . ILE A 1 310 ? 12.494 7.486 -10.645 1.00 73.94 310 ILE A N 1
ATOM 2297 C CA . ILE A 1 310 ? 13.820 7.105 -11.144 1.00 73.94 310 ILE A CA 1
ATOM 2298 C C . ILE A 1 310 ? 13.699 6.606 -12.585 1.00 73.94 310 ILE A C 1
ATOM 2300 O O . ILE A 1 310 ? 12.819 5.810 -12.904 1.00 73.94 310 ILE A O 1
ATOM 2304 N N . VAL A 1 311 ? 14.608 7.062 -13.442 1.00 62.56 311 VAL A N 1
ATOM 2305 C CA . VAL A 1 311 ? 14.797 6.596 -14.816 1.00 62.56 311 VAL A CA 1
ATOM 2306 C C . VAL A 1 311 ? 16.155 5.913 -14.904 1.00 62.56 311 VAL A C 1
ATOM 2308 O O . VAL A 1 311 ? 17.181 6.569 -14.737 1.00 62.56 311 VAL A O 1
ATOM 2311 N N . SER A 1 312 ? 16.162 4.618 -15.207 1.00 62.06 312 SER A N 1
ATOM 2312 C CA . SER A 1 312 ? 17.390 3.863 -15.475 1.00 62.06 312 SER A CA 1
ATOM 2313 C C . SER A 1 312 ? 17.628 3.790 -16.984 1.00 62.06 312 SER A C 1
ATOM 2315 O O . SER A 1 312 ? 16.772 3.310 -17.733 1.00 62.06 312 SER A O 1
ATOM 2317 N N . VAL A 1 313 ? 18.788 4.260 -17.444 1.00 58.62 313 VAL A N 1
ATOM 2318 C CA . VAL A 1 313 ? 19.205 4.125 -18.849 1.00 58.62 313 VAL A CA 1
ATOM 2319 C C . VAL A 1 313 ? 19.973 2.814 -19.000 1.00 58.62 313 VAL A C 1
ATOM 2321 O O . VAL A 1 313 ? 20.989 2.602 -18.343 1.00 58.62 313 VAL A O 1
ATOM 2324 N N . LEU A 1 314 ? 19.460 1.911 -19.836 1.00 54.75 314 LEU A N 1
ATOM 2325 C CA . LEU A 1 314 ? 20.095 0.620 -20.097 1.00 54.75 314 LEU A CA 1
ATOM 2326 C C . LEU A 1 314 ? 21.081 0.729 -21.262 1.00 54.75 314 LEU A C 1
ATOM 2328 O O . LEU A 1 314 ? 20.764 1.316 -22.296 1.00 54.75 314 LEU A O 1
ATOM 2332 N N . GLU A 1 315 ? 22.245 0.106 -21.099 1.00 53.97 315 GLU A N 1
ATOM 2333 C CA . GLU A 1 315 ? 23.272 0.009 -22.135 1.00 53.97 315 GLU A CA 1
ATOM 2334 C C . GLU A 1 315 ? 22.774 -0.821 -23.325 1.00 53.97 315 GLU A C 1
ATOM 2336 O O . GLU A 1 315 ? 22.145 -1.877 -23.171 1.00 53.97 315 GLU A O 1
ATOM 2341 N N . VAL A 1 316 ? 23.102 -0.372 -24.535 1.00 59.12 316 VAL A N 1
ATOM 2342 C CA . VAL A 1 316 ? 22.960 -1.172 -25.750 1.00 59.12 316 VAL A CA 1
ATOM 2343 C C . VAL A 1 316 ? 24.360 -1.515 -26.226 1.00 59.12 316 VAL A C 1
ATOM 2345 O O . VAL A 1 316 ? 24.954 -0.736 -26.939 1.00 59.12 316 VAL A O 1
ATOM 2348 N N . ASN A 1 317 ? 24.847 -2.708 -25.884 1.00 63.75 317 ASN A N 1
ATOM 2349 C CA . ASN A 1 317 ? 26.163 -3.211 -26.303 1.00 63.75 317 ASN A CA 1
ATOM 2350 C C . ASN A 1 317 ? 26.480 -2.903 -27.778 1.00 63.75 317 ASN A C 1
ATOM 2352 O O . ASN A 1 317 ? 25.698 -3.311 -28.647 1.00 63.75 317 ASN A O 1
ATOM 2356 N N . ASP A 1 318 ? 27.615 -2.295 -28.078 1.00 69.38 318 ASP A N 1
ATOM 2357 C CA . ASP A 1 318 ? 28.037 -1.893 -29.411 1.00 69.38 318 ASP A CA 1
ATOM 2358 C C . ASP A 1 318 ? 29.129 -2.804 -29.990 1.00 69.38 318 ASP A C 1
ATOM 2360 O O . ASP A 1 318 ? 29.773 -3.571 -29.282 1.00 69.38 318 ASP A O 1
ATOM 2364 N N . PRO A 1 319 ? 29.270 -2.898 -31.329 1.00 71.31 319 PRO A N 1
ATOM 2365 C CA . PRO A 1 319 ? 30.270 -3.776 -31.924 1.00 71.31 319 PRO A CA 1
ATOM 2366 C C . PRO A 1 319 ? 31.692 -3.205 -31.780 1.00 71.31 319 PRO A C 1
ATOM 2368 O O . PRO A 1 319 ? 31.891 -2.034 -32.101 1.00 71.31 319 PRO A O 1
ATOM 2371 N N . PRO A 1 320 ? 32.710 -4.048 -31.528 1.00 83.19 320 PRO A N 1
ATOM 2372 C CA . PRO A 1 320 ? 34.096 -3.595 -31.452 1.00 83.19 320 PRO A CA 1
ATOM 2373 C C . PRO A 1 320 ? 34.560 -3.024 -32.796 1.00 83.19 320 PRO A C 1
ATOM 2375 O O . PRO A 1 320 ? 34.288 -3.594 -33.864 1.00 83.19 320 PRO A O 1
ATOM 2378 N N . VAL A 1 321 ? 35.301 -1.921 -32.752 1.00 87.69 321 VAL A N 1
ATOM 2379 C CA . VAL A 1 321 ? 35.800 -1.176 -33.911 1.00 87.69 321 VAL A CA 1
ATOM 2380 C C . VAL A 1 321 ? 37.287 -1.454 -34.104 1.00 87.69 321 VAL A C 1
ATOM 2382 O O . VAL A 1 321 ? 38.068 -1.345 -33.170 1.00 87.69 321 VAL A O 1
ATOM 2385 N N . ILE A 1 322 ? 37.693 -1.782 -35.337 1.00 86.75 322 ILE A N 1
ATOM 2386 C CA . ILE A 1 322 ? 39.114 -1.864 -35.708 1.00 86.75 322 ILE A CA 1
ATOM 2387 C C . ILE A 1 322 ? 39.539 -0.520 -36.293 1.00 86.75 322 ILE A C 1
ATOM 2389 O O . ILE A 1 322 ? 39.117 -0.172 -37.403 1.00 86.75 322 ILE A O 1
ATOM 2393 N N . ALA A 1 323 ? 40.367 0.222 -35.569 1.00 84.31 323 ALA A N 1
ATOM 2394 C CA . ALA A 1 323 ? 40.944 1.476 -36.025 1.00 84.31 323 ALA A CA 1
ATOM 2395 C C . ALA A 1 323 ? 42.258 1.757 -35.270 1.00 84.31 323 ALA A C 1
ATOM 2397 O O . ALA A 1 323 ? 42.240 1.812 -34.045 1.00 84.31 323 ALA A O 1
ATOM 2398 N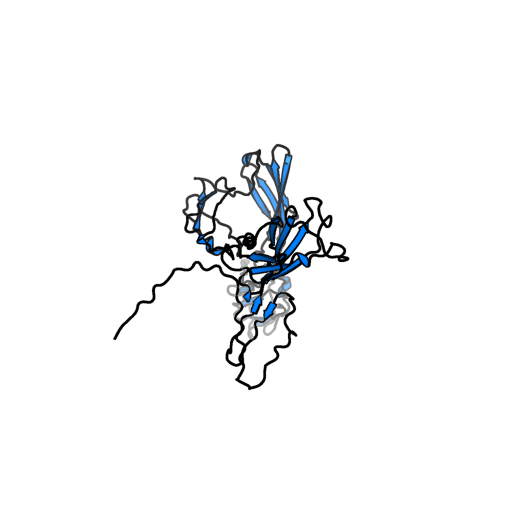 N . PRO A 1 324 ? 43.384 2.004 -35.968 1.00 85.44 324 PRO A N 1
ATOM 2399 C CA . PRO A 1 324 ? 43.544 2.028 -37.424 1.00 85.44 324 PRO A CA 1
ATOM 2400 C C . PRO A 1 324 ? 43.453 0.627 -38.057 1.00 85.44 324 PRO A C 1
ATOM 2402 O O . PRO A 1 324 ? 43.345 -0.383 -37.371 1.00 85.44 324 PRO A O 1
ATOM 2405 N N . ALA A 1 325 ? 43.465 0.555 -39.392 1.00 83.06 325 ALA A N 1
ATOM 2406 C CA . ALA A 1 325 ? 43.489 -0.733 -40.085 1.00 83.06 325 ALA A CA 1
ATOM 2407 C C . ALA A 1 325 ? 44.740 -1.543 -39.699 1.00 83.06 325 ALA A C 1
ATOM 2409 O O . ALA A 1 325 ? 45.829 -0.978 -39.585 1.00 83.06 325 ALA A O 1
ATOM 2410 N N . LEU A 1 326 ? 44.574 -2.862 -39.546 1.00 86.00 326 LEU A N 1
ATOM 2411 C CA . LEU A 1 326 ? 45.687 -3.773 -39.279 1.00 86.00 326 LEU A CA 1
ATOM 2412 C C . LEU A 1 326 ? 46.743 -3.668 -40.396 1.00 86.00 326 LEU A C 1
ATOM 2414 O O . LEU A 1 326 ? 46.369 -3.639 -41.574 1.00 86.00 326 LEU A O 1
ATOM 2418 N N . PRO A 1 327 ? 48.041 -3.617 -40.052 1.00 84.50 327 PRO A N 1
ATOM 2419 C CA . PRO A 1 327 ? 49.108 -3.449 -41.028 1.00 84.50 327 PRO A CA 1
ATOM 2420 C C . PRO A 1 327 ? 49.320 -4.711 -41.873 1.00 84.50 327 PRO A C 1
ATOM 2422 O O . PRO A 1 327 ? 49.033 -5.830 -41.443 1.00 84.50 327 PRO A O 1
ATOM 2425 N N . ASP A 1 328 ? 49.888 -4.526 -43.066 1.00 84.50 328 ASP A N 1
ATOM 2426 C CA . ASP A 1 328 ? 50.416 -5.634 -43.863 1.00 84.50 328 ASP A CA 1
ATOM 2427 C C . ASP A 1 328 ? 51.654 -6.239 -43.191 1.00 84.50 328 ASP A C 1
ATOM 2429 O O . ASP A 1 328 ? 52.445 -5.542 -42.549 1.00 84.50 328 ASP A O 1
ATOM 2433 N N . ILE A 1 329 ? 51.840 -7.547 -43.373 1.00 83.50 329 ILE A N 1
ATOM 2434 C CA . ILE A 1 329 ? 52.885 -8.315 -42.698 1.00 83.50 329 ILE A CA 1
ATOM 2435 C C . ILE A 1 329 ? 53.731 -9.086 -43.695 1.00 83.50 329 ILE A C 1
ATOM 2437 O O . ILE A 1 329 ? 53.210 -9.789 -44.559 1.00 83.50 329 ILE A O 1
ATOM 2441 N N . THR A 1 330 ? 55.043 -9.006 -43.491 1.00 83.69 330 THR A N 1
ATOM 2442 C CA . THR A 1 330 ? 56.053 -9.744 -44.246 1.00 83.69 330 THR A CA 1
ATOM 2443 C C . THR A 1 330 ? 56.969 -10.460 -43.264 1.00 83.69 330 THR A C 1
ATOM 2445 O O . THR A 1 330 ? 57.432 -9.857 -42.297 1.00 83.69 330 THR A O 1
ATOM 2448 N N . PHE A 1 331 ? 57.234 -11.736 -43.515 1.00 84.75 331 PHE A N 1
ATOM 2449 C CA . PHE A 1 331 ? 58.192 -12.551 -42.774 1.00 84.75 331 PHE A CA 1
ATOM 2450 C C . PHE A 1 331 ? 58.889 -13.510 -43.742 1.00 84.75 331 PHE A C 1
ATOM 2452 O O . PHE A 1 331 ? 58.370 -13.769 -44.830 1.00 84.75 331 PHE A O 1
ATOM 2459 N N . ASP A 1 332 ? 60.076 -13.984 -43.367 1.00 84.56 332 ASP A N 1
ATOM 2460 C CA . ASP A 1 332 ? 60.852 -14.914 -44.191 1.00 84.56 332 ASP A CA 1
ATOM 2461 C C . ASP A 1 332 ? 60.148 -16.278 -44.291 1.00 84.56 332 ASP A C 1
ATOM 2463 O O . ASP A 1 332 ? 59.476 -16.708 -43.349 1.00 84.56 332 ASP A O 1
ATOM 2467 N N . GLU A 1 333 ? 60.318 -16.972 -45.423 1.00 79.81 333 GLU A N 1
ATOM 2468 C CA . GLU A 1 333 ? 59.876 -18.366 -45.564 1.00 79.81 333 GLU A CA 1
ATOM 2469 C C . GLU A 1 333 ? 60.484 -19.237 -44.453 1.00 79.81 333 GLU A C 1
ATOM 2471 O O . GLU A 1 333 ? 61.599 -18.986 -43.994 1.00 79.81 333 GLU A O 1
ATOM 2476 N N . ASP A 1 334 ? 59.714 -20.213 -43.964 1.00 77.56 334 ASP A N 1
ATOM 2477 C CA . ASP A 1 334 ? 60.038 -21.031 -42.780 1.00 77.56 334 ASP A CA 1
ATOM 2478 C C . ASP A 1 334 ? 60.261 -20.242 -41.470 1.00 77.56 334 ASP A C 1
ATOM 2480 O O . ASP A 1 334 ? 60.654 -20.808 -40.444 1.00 77.56 334 ASP A O 1
ATOM 2484 N N . GLY A 1 335 ? 59.988 -18.936 -41.485 1.00 79.88 335 GLY A N 1
ATOM 2485 C CA . GLY A 1 335 ? 60.034 -18.047 -40.335 1.00 79.88 335 GLY A CA 1
ATOM 2486 C C . GLY A 1 335 ? 58.690 -17.910 -39.619 1.00 79.88 335 GLY A C 1
ATOM 2487 O O . GLY A 1 335 ? 57.678 -18.528 -39.964 1.00 79.88 335 GLY A O 1
ATOM 2488 N N . CYS A 1 336 ? 58.680 -17.057 -38.597 1.00 80.31 336 CYS A N 1
ATOM 2489 C CA . CYS A 1 336 ? 57.465 -16.637 -37.910 1.00 80.31 336 CYS A CA 1
ATOM 2490 C C . CYS A 1 336 ? 57.490 -15.135 -37.616 1.00 80.31 336 CYS A C 1
ATOM 2492 O O . CYS A 1 336 ? 58.560 -14.525 -37.563 1.00 80.31 336 CYS A O 1
ATOM 2494 N N . ASN A 1 337 ? 56.316 -14.547 -37.395 1.00 80.62 337 ASN A N 1
ATOM 2495 C CA . ASN A 1 337 ? 56.177 -13.180 -36.902 1.00 80.62 337 ASN A CA 1
ATOM 2496 C C . ASN A 1 337 ? 55.156 -13.129 -35.766 1.00 80.62 337 ASN A C 1
ATOM 2498 O O . ASN A 1 337 ? 53.999 -13.465 -35.984 1.00 80.62 337 ASN A O 1
ATOM 2502 N N . ASP A 1 338 ? 55.569 -12.669 -34.591 1.00 78.06 338 ASP A N 1
ATOM 2503 C CA . ASP A 1 338 ? 54.768 -12.563 -33.370 1.00 78.06 338 ASP A CA 1
ATOM 2504 C C . ASP A 1 338 ? 54.717 -11.124 -32.829 1.00 78.06 338 ASP A C 1
ATOM 2506 O O . ASP A 1 338 ? 54.709 -10.905 -31.623 1.00 78.06 338 ASP A O 1
ATOM 2510 N N . THR A 1 339 ? 54.710 -10.126 -33.718 1.00 82.12 339 THR A N 1
ATOM 2511 C CA . THR A 1 339 ? 54.885 -8.714 -33.324 1.00 82.12 339 THR A CA 1
ATOM 2512 C C . THR A 1 339 ? 53.623 -7.856 -33.356 1.00 82.12 339 THR A C 1
ATOM 2514 O O . THR A 1 339 ? 53.690 -6.701 -32.942 1.00 82.12 339 THR A O 1
ATOM 2517 N N . ILE A 1 340 ? 52.482 -8.368 -33.833 1.00 89.12 340 ILE A N 1
ATOM 2518 C CA . ILE A 1 340 ? 51.242 -7.577 -33.853 1.00 89.12 340 ILE A CA 1
ATOM 2519 C C . ILE A 1 340 ? 50.480 -7.808 -32.561 1.00 89.12 340 ILE A C 1
ATOM 2521 O O . ILE A 1 340 ? 49.833 -8.845 -32.410 1.00 89.12 340 ILE A O 1
ATOM 2525 N N . ASP A 1 341 ? 50.513 -6.822 -31.676 1.00 92.06 341 ASP A N 1
ATOM 2526 C CA . ASP A 1 341 ? 49.540 -6.717 -30.599 1.00 92.06 341 ASP A CA 1
ATOM 2527 C C . ASP A 1 341 ? 48.209 -6.227 -31.179 1.00 92.06 341 ASP A C 1
ATOM 2529 O O . ASP A 1 341 ? 48.160 -5.186 -31.832 1.00 92.06 341 ASP A O 1
ATOM 2533 N N . LEU A 1 342 ? 47.146 -7.019 -31.044 1.00 90.75 342 LEU A N 1
ATOM 2534 C CA . LEU A 1 342 ? 45.842 -6.678 -31.612 1.00 90.75 342 LEU A CA 1
ATOM 2535 C C . LEU A 1 342 ? 45.083 -5.653 -30.762 1.00 90.75 342 LEU A C 1
ATOM 2537 O O . LEU A 1 342 ? 44.199 -4.986 -31.305 1.00 90.75 342 LEU A O 1
ATOM 2541 N N . ASP A 1 343 ? 45.454 -5.499 -29.489 1.00 92.19 343 ASP A N 1
ATOM 2542 C CA . ASP A 1 343 ? 44.858 -4.518 -28.577 1.00 92.19 343 ASP A CA 1
ATOM 2543 C C . ASP A 1 343 ? 45.195 -3.076 -29.033 1.00 92.19 343 ASP A C 1
ATOM 2545 O O . ASP A 1 343 ? 44.395 -2.162 -28.872 1.00 92.19 343 ASP A O 1
ATOM 2549 N N . ASP A 1 344 ? 46.302 -2.880 -29.766 1.00 92.44 344 ASP A N 1
ATOM 2550 C CA . ASP A 1 344 ? 46.686 -1.587 -30.367 1.00 92.44 344 ASP A CA 1
ATOM 2551 C C . ASP A 1 344 ? 45.767 -1.121 -31.523 1.00 92.44 344 ASP A C 1
ATOM 2553 O O . ASP A 1 344 ? 45.894 0.008 -32.012 1.00 92.44 344 ASP A O 1
ATOM 2557 N N . TYR A 1 345 ? 44.880 -1.990 -32.022 1.00 90.62 345 TYR A N 1
ATOM 2558 C CA . TYR A 1 345 ? 44.082 -1.752 -33.235 1.00 90.62 345 TYR A CA 1
ATOM 2559 C C . TYR A 1 345 ? 42.582 -1.922 -33.025 1.00 90.62 345 TYR A C 1
ATOM 2561 O O . TYR A 1 345 ? 41.829 -1.833 -33.999 1.00 90.62 345 TYR A O 1
ATOM 2569 N N . VAL A 1 346 ? 42.139 -2.199 -31.803 1.00 90.62 346 VAL A N 1
ATOM 2570 C CA . VAL A 1 346 ? 40.728 -2.382 -31.478 1.00 90.62 346 VAL A CA 1
ATOM 2571 C C . VAL A 1 346 ? 40.319 -1.430 -30.371 1.00 90.62 346 VAL A C 1
ATOM 2573 O O . VAL A 1 346 ? 41.108 -1.064 -29.512 1.00 90.62 346 VAL A O 1
ATOM 2576 N N . SER A 1 347 ? 39.064 -1.022 -30.416 1.00 87.31 347 SER A N 1
ATOM 2577 C CA . SER A 1 347 ? 38.395 -0.371 -29.305 1.00 87.31 347 SER A CA 1
ATOM 2578 C C . SER A 1 347 ? 36.956 -0.851 -29.267 1.00 87.31 347 SER A C 1
ATOM 2580 O O . SER A 1 347 ? 36.324 -1.004 -30.316 1.00 87.31 347 SER A O 1
ATOM 2582 N N . ASP A 1 348 ? 36.431 -1.059 -28.076 1.00 83.25 348 ASP A N 1
ATOM 2583 C CA . ASP A 1 348 ? 35.018 -1.309 -27.823 1.00 83.25 348 ASP A CA 1
ATOM 2584 C C . ASP A 1 348 ? 34.582 -0.319 -26.736 1.00 83.25 348 ASP A C 1
ATOM 2586 O O . ASP A 1 348 ? 35.381 0.034 -25.863 1.00 83.25 348 ASP A O 1
ATOM 2590 N N . GLU A 1 349 ? 33.387 0.245 -26.884 1.00 77.12 349 GLU A N 1
ATOM 2591 C CA . GLU A 1 349 ? 32.918 1.330 -26.017 1.00 77.12 349 GLU A CA 1
ATOM 2592 C C . GLU A 1 349 ? 32.517 0.793 -24.630 1.00 77.12 349 GLU A C 1
ATOM 2594 O O . GLU A 1 349 ? 32.691 1.500 -23.633 1.00 77.12 349 GLU A O 1
ATOM 2599 N N . GLU A 1 350 ? 32.118 -0.484 -24.536 1.00 75.25 350 GLU A N 1
ATOM 2600 C CA . GLU A 1 350 ? 31.662 -1.116 -23.292 1.00 75.25 350 GLU A CA 1
ATOM 2601 C C . GLU A 1 350 ? 32.649 -2.148 -22.728 1.00 75.25 350 GLU A C 1
ATOM 2603 O O . GLU A 1 350 ? 32.801 -2.264 -21.508 1.00 75.25 350 GLU A O 1
ATOM 2608 N N . ASP A 1 351 ? 33.319 -2.919 -23.587 1.00 79.38 351 ASP A N 1
ATOM 2609 C CA . ASP A 1 351 ? 34.204 -4.010 -23.181 1.00 79.38 351 ASP A CA 1
ATOM 2610 C C . ASP A 1 351 ? 35.690 -3.594 -23.256 1.00 79.38 351 ASP A C 1
ATOM 2612 O O . ASP A 1 351 ? 36.206 -3.174 -24.287 1.00 79.38 351 ASP A O 1
ATOM 2616 N N . ALA A 1 352 ? 36.439 -3.785 -22.165 1.00 85.75 352 ALA A N 1
ATOM 2617 C CA . ALA A 1 352 ? 37.898 -3.639 -22.203 1.00 85.75 352 ALA A CA 1
ATOM 2618 C C . ALA A 1 352 ? 38.540 -4.704 -23.115 1.00 85.75 352 ALA A C 1
ATOM 2620 O O . ALA A 1 352 ? 38.030 -5.822 -23.207 1.00 85.75 352 ALA A O 1
ATOM 2621 N N . ASP A 1 353 ? 39.717 -4.423 -23.683 1.00 87.06 353 ASP A N 1
ATOM 2622 C CA . ASP A 1 353 ? 40.393 -5.307 -24.653 1.00 87.06 353 ASP A CA 1
ATOM 2623 C C . ASP A 1 353 ? 40.522 -6.765 -24.183 1.00 87.06 353 ASP A C 1
ATOM 2625 O O . ASP A 1 353 ? 40.296 -7.704 -24.945 1.00 87.06 353 ASP A O 1
ATOM 2629 N N . ALA A 1 354 ? 40.777 -6.977 -22.888 1.00 86.88 354 ALA A N 1
ATOM 2630 C CA . ALA A 1 354 ? 40.887 -8.305 -22.279 1.00 86.88 354 ALA A CA 1
ATOM 2631 C C . ALA A 1 354 ? 39.591 -9.146 -22.330 1.00 86.88 354 ALA A C 1
ATOM 2633 O O . ALA A 1 354 ? 39.643 -10.366 -22.157 1.00 86.88 354 ALA A O 1
ATOM 2634 N N . ALA A 1 355 ? 38.431 -8.515 -22.525 1.00 85.94 355 ALA A N 1
ATOM 2635 C CA . ALA A 1 355 ? 37.135 -9.172 -22.685 1.00 85.94 355 ALA A CA 1
ATOM 2636 C C . ALA A 1 355 ? 36.818 -9.512 -24.154 1.00 85.94 355 ALA A C 1
ATOM 2638 O O . ALA A 1 355 ? 35.894 -10.287 -24.427 1.00 85.94 355 ALA A O 1
ATOM 2639 N N . LEU A 1 356 ? 37.595 -8.988 -25.108 1.00 87.50 356 LEU A N 1
ATOM 2640 C CA . LEU A 1 356 ? 37.402 -9.234 -26.531 1.00 87.50 356 LEU A CA 1
ATOM 2641 C C . LEU A 1 356 ? 37.966 -10.593 -26.946 1.00 87.50 356 LEU A C 1
ATOM 2643 O O . LEU A 1 356 ? 38.969 -11.084 -26.441 1.00 87.50 356 LEU A O 1
ATOM 2647 N N . SER A 1 357 ? 37.296 -11.233 -27.902 1.00 86.19 357 SER A N 1
ATOM 2648 C CA . SER A 1 357 ? 37.704 -12.532 -28.439 1.00 86.19 357 SER A CA 1
ATOM 2649 C C . SER A 1 357 ? 38.062 -12.439 -29.915 1.00 86.19 357 SER A C 1
ATOM 2651 O O . SER A 1 357 ? 37.214 -12.118 -30.756 1.00 86.19 357 SER A O 1
ATOM 2653 N N . TRP A 1 358 ? 39.293 -12.827 -30.244 1.00 86.56 358 TRP A N 1
ATOM 2654 C CA . TRP A 1 358 ? 39.839 -12.789 -31.597 1.00 86.56 358 TRP A CA 1
ATOM 2655 C C . TRP A 1 358 ? 39.853 -14.155 -32.286 1.00 86.56 358 TRP A C 1
ATOM 2657 O O . TRP A 1 358 ? 40.086 -15.202 -31.685 1.00 86.56 358 TRP A O 1
ATOM 2667 N N . SER A 1 359 ? 39.632 -14.156 -33.600 1.00 85.38 359 SER A N 1
ATOM 2668 C CA . SER A 1 359 ? 39.850 -15.334 -34.442 1.00 85.38 359 SER A CA 1
ATOM 2669 C C . SER A 1 359 ? 40.266 -14.941 -35.855 1.00 85.38 359 SER A C 1
ATOM 2671 O O . SER A 1 359 ? 39.738 -13.987 -36.429 1.00 85.38 359 SER A O 1
ATOM 2673 N N . ALA A 1 360 ? 41.182 -15.712 -36.436 1.00 84.75 360 ALA A N 1
ATOM 2674 C CA . ALA A 1 360 ? 41.615 -15.594 -37.823 1.00 84.75 360 ALA A CA 1
ATOM 2675 C C . ALA A 1 360 ? 41.105 -16.794 -38.632 1.00 84.75 360 ALA A C 1
ATOM 2677 O O . ALA A 1 360 ? 41.028 -17.915 -38.129 1.00 84.75 360 ALA A O 1
ATOM 2678 N N . SER A 1 361 ? 40.718 -16.581 -39.887 1.00 80.38 361 SER A N 1
ATOM 2679 C CA . SER A 1 361 ? 40.180 -17.648 -40.734 1.00 80.38 361 SER A CA 1
ATOM 2680 C C . SER A 1 361 ? 40.439 -17.406 -42.214 1.00 80.38 361 SER A C 1
ATOM 2682 O O . SER A 1 361 ? 40.642 -16.274 -42.634 1.00 80.38 361 SER A O 1
ATOM 2684 N N . GLY A 1 362 ? 40.395 -18.485 -42.998 1.00 77.81 362 GLY A N 1
ATOM 2685 C CA . GLY A 1 362 ? 40.521 -18.463 -44.456 1.00 77.81 362 GLY A CA 1
ATOM 2686 C C . GLY A 1 362 ? 41.923 -18.148 -44.977 1.00 77.81 362 GLY A C 1
ATOM 2687 O O . GLY A 1 362 ? 42.079 -17.743 -46.119 1.00 77.81 362 GLY A O 1
ATOM 2688 N N . ASN A 1 363 ? 42.949 -18.418 -44.183 1.00 80.25 363 ASN A N 1
ATOM 2689 C CA . ASN A 1 363 ? 44.285 -18.585 -44.730 1.00 80.25 363 ASN A CA 1
ATOM 2690 C C . ASN A 1 363 ? 44.419 -19.960 -45.419 1.00 80.25 363 ASN A C 1
ATOM 2692 O O . ASN A 1 363 ? 43.692 -20.893 -45.069 1.00 80.25 363 ASN A O 1
ATOM 2696 N N . THR A 1 364 ? 45.323 -20.081 -46.397 1.00 81.44 364 THR A N 1
ATOM 2697 C CA . THR A 1 364 ? 45.605 -21.352 -47.101 1.00 81.44 364 THR A CA 1
ATOM 2698 C C . THR A 1 364 ? 46.982 -21.912 -46.765 1.00 81.44 364 THR A C 1
ATOM 2700 O O . THR A 1 364 ? 47.053 -23.041 -46.300 1.00 81.44 364 THR A O 1
ATOM 2703 N N . HIS A 1 365 ? 48.033 -21.110 -46.953 1.00 83.56 365 HIS A N 1
ATOM 2704 C CA . HIS A 1 365 ? 49.431 -21.485 -46.686 1.00 83.56 365 HIS A CA 1
ATOM 2705 C C . HIS A 1 365 ? 50.052 -20.710 -45.514 1.00 83.56 365 HIS A C 1
ATOM 2707 O O . HIS A 1 365 ? 51.202 -20.935 -45.163 1.00 83.56 365 HIS A O 1
ATOM 2713 N N . VAL A 1 366 ? 49.298 -19.769 -44.933 1.00 85.25 366 VAL A N 1
ATOM 2714 C CA . VAL A 1 366 ? 49.693 -18.987 -43.754 1.00 85.25 366 VAL A CA 1
ATOM 2715 C C . VAL A 1 366 ? 48.878 -19.486 -42.567 1.00 85.25 366 VAL A C 1
ATOM 2717 O O . VAL A 1 366 ? 47.663 -19.624 -42.668 1.00 85.25 366 VAL A O 1
ATOM 2720 N N . HIS A 1 367 ? 49.500 -19.730 -41.425 1.00 86.31 367 HIS A N 1
ATOM 2721 C CA . HIS A 1 367 ? 48.811 -20.093 -40.191 1.00 86.31 367 HIS A CA 1
ATOM 2722 C C . HIS A 1 367 ? 48.850 -18.910 -39.236 1.00 86.31 367 HIS A C 1
ATOM 2724 O O . HIS A 1 367 ? 49.884 -18.267 -39.078 1.00 86.31 367 HIS A O 1
ATOM 2730 N N . VAL A 1 368 ? 47.711 -18.612 -38.611 1.00 88.38 368 VAL A N 1
ATOM 2731 C CA . VAL A 1 368 ? 47.584 -17.500 -37.663 1.00 88.38 368 VAL A CA 1
ATOM 2732 C C . VAL A 1 368 ? 47.099 -18.045 -36.334 1.00 88.38 368 VAL A C 1
ATOM 2734 O O . VAL A 1 368 ? 46.033 -18.662 -36.267 1.00 88.38 368 VAL A O 1
ATOM 2737 N N . THR A 1 369 ? 47.869 -17.794 -35.282 1.00 88.19 369 THR A N 1
ATOM 2738 C CA . THR A 1 369 ? 47.532 -18.180 -33.910 1.00 88.19 369 THR A CA 1
ATOM 2739 C C . THR A 1 369 ? 47.427 -16.922 -33.065 1.00 88.19 369 THR A C 1
ATOM 2741 O O . THR A 1 369 ? 48.324 -16.090 -33.104 1.00 88.19 369 THR A O 1
ATOM 2744 N N . ILE A 1 370 ? 46.343 -16.782 -32.303 1.00 89.56 370 ILE A N 1
ATOM 2745 C CA . ILE A 1 370 ? 46.112 -15.624 -31.431 1.00 89.56 370 ILE A CA 1
ATOM 2746 C C . ILE A 1 370 ? 45.955 -16.163 -30.002 1.00 89.56 370 ILE A C 1
ATOM 2748 O O . ILE A 1 370 ? 44.909 -16.732 -29.682 1.00 89.56 370 ILE A O 1
ATOM 2752 N N . PRO A 1 371 ? 47.011 -16.112 -29.170 1.00 84.94 371 PRO A N 1
ATOM 2753 C CA . PRO A 1 371 ? 46.961 -16.517 -27.768 1.00 84.94 371 PRO A CA 1
ATOM 2754 C C . PRO A 1 371 ? 46.111 -15.555 -26.923 1.00 84.94 371 PRO A C 1
ATOM 2756 O O . PRO A 1 371 ? 45.728 -14.483 -27.376 1.00 84.94 371 PRO A O 1
ATOM 2759 N N . ALA A 1 372 ? 45.881 -15.905 -25.654 1.00 80.31 372 ALA A N 1
ATOM 2760 C CA . ALA A 1 372 ? 45.104 -15.087 -24.712 1.00 80.31 372 ALA A CA 1
ATOM 2761 C C . ALA A 1 372 ? 45.703 -13.696 -24.411 1.00 80.31 372 ALA A C 1
ATOM 2763 O O . ALA A 1 372 ? 45.040 -12.884 -23.786 1.00 80.31 372 ALA A O 1
ATOM 2764 N N . GLY A 1 373 ? 46.951 -13.438 -24.816 1.00 82.62 373 GLY A N 1
ATOM 2765 C CA . GLY A 1 373 ? 47.568 -12.111 -24.742 1.00 82.62 373 GLY A CA 1
ATOM 2766 C C . GLY A 1 373 ? 47.409 -11.288 -26.021 1.00 82.62 373 GLY A C 1
ATOM 2767 O O . GLY A 1 373 ? 48.181 -10.367 -26.202 1.00 82.62 373 GLY A O 1
ATOM 2768 N N . HIS A 1 374 ? 46.532 -11.702 -26.943 1.00 90.00 374 HIS A N 1
ATOM 2769 C CA . HIS A 1 374 ? 46.152 -11.002 -28.182 1.00 90.00 374 HIS A CA 1
ATOM 2770 C C . HIS A 1 374 ? 47.274 -10.617 -29.159 1.00 90.00 374 HIS A C 1
ATOM 2772 O O . HIS A 1 374 ? 47.000 -10.066 -30.220 1.00 90.00 374 HIS A O 1
ATOM 2778 N N . VAL A 1 375 ? 48.510 -11.048 -28.909 1.00 90.88 375 VAL A N 1
ATOM 2779 C CA . VAL A 1 375 ? 49.615 -10.927 -29.862 1.00 90.88 375 VAL A CA 1
ATOM 2780 C C . VAL A 1 375 ? 49.506 -11.998 -30.953 1.00 90.88 375 VAL A C 1
ATOM 2782 O O . VAL A 1 375 ? 49.691 -13.193 -30.702 1.00 90.88 375 VAL A O 1
ATOM 2785 N N . ALA A 1 376 ? 49.188 -11.587 -32.179 1.00 88.56 376 ALA A N 1
ATOM 2786 C CA . ALA A 1 376 ? 49.016 -12.488 -33.311 1.00 88.56 376 ALA A CA 1
ATOM 2787 C C . ALA A 1 376 ? 50.359 -13.045 -33.805 1.00 88.56 376 ALA A C 1
ATOM 2789 O O . ALA A 1 376 ? 51.269 -12.295 -34.157 1.00 88.56 376 ALA A O 1
ATOM 2790 N N . ASN A 1 377 ? 50.445 -14.375 -33.891 1.00 88.12 377 ASN A N 1
ATOM 2791 C CA . ASN A 1 377 ? 51.588 -15.097 -34.439 1.00 88.12 377 ASN A CA 1
ATOM 2792 C C . ASN A 1 377 ? 51.266 -15.674 -35.826 1.00 88.12 377 ASN A C 1
ATOM 2794 O O . ASN A 1 377 ? 50.276 -16.397 -35.987 1.00 88.12 377 ASN A O 1
ATOM 2798 N N . PHE A 1 378 ? 52.126 -15.389 -36.799 1.00 89.06 378 PHE A N 1
ATOM 2799 C CA . PHE A 1 378 ? 52.030 -15.802 -38.195 1.00 89.06 378 PHE A CA 1
ATOM 2800 C C . PHE A 1 378 ? 53.150 -16.782 -38.535 1.00 89.06 378 PHE A C 1
ATOM 2802 O O . PHE A 1 378 ? 54.320 -16.497 -38.290 1.00 89.06 378 PHE A O 1
ATOM 2809 N N . THR A 1 379 ? 52.801 -17.908 -39.149 1.00 87.94 379 THR A N 1
ATOM 2810 C CA . THR A 1 379 ? 53.748 -18.856 -39.754 1.00 87.94 379 THR A CA 1
ATOM 2811 C C . THR A 1 379 ? 53.279 -19.243 -41.154 1.00 87.94 379 THR A C 1
ATOM 2813 O O . THR A 1 379 ? 52.146 -18.942 -41.533 1.00 87.94 379 THR A O 1
ATOM 2816 N N . ALA A 1 380 ? 54.126 -19.904 -41.940 1.00 86.75 380 ALA A N 1
ATOM 2817 C CA . ALA A 1 380 ? 53.758 -20.445 -43.248 1.00 86.75 380 ALA A CA 1
ATOM 2818 C C . ALA A 1 380 ? 54.022 -21.955 -43.331 1.00 86.75 380 ALA A C 1
ATOM 2820 O O . ALA A 1 380 ? 54.716 -22.522 -42.484 1.00 86.75 380 ALA A O 1
ATOM 2821 N N . ASP A 1 381 ? 53.442 -22.607 -44.338 1.00 88.00 381 ASP A N 1
ATOM 2822 C CA . ASP A 1 381 ? 53.832 -23.962 -44.727 1.00 88.00 381 ASP A CA 1
ATOM 2823 C C . ASP A 1 381 ? 55.313 -24.003 -45.129 1.00 88.00 381 ASP A C 1
ATOM 2825 O O . ASP A 1 381 ? 55.843 -23.039 -45.681 1.00 88.00 381 ASP A O 1
ATOM 2829 N N . ALA A 1 382 ? 55.966 -25.137 -44.866 1.00 86.25 382 ALA A N 1
ATOM 2830 C CA . ALA A 1 382 ? 57.381 -25.302 -45.174 1.00 86.25 382 ALA A CA 1
ATOM 2831 C C . ALA A 1 382 ? 57.667 -25.103 -46.673 1.00 86.25 382 ALA A C 1
ATOM 2833 O O . ALA A 1 382 ? 56.903 -25.587 -47.517 1.00 86.25 382 ALA A O 1
ATOM 2834 N N . ASP A 1 383 ? 58.772 -24.425 -46.986 1.00 81.75 383 ASP A N 1
ATOM 2835 C CA . ASP A 1 383 ? 59.230 -24.104 -48.345 1.00 81.75 383 ASP A CA 1
ATOM 2836 C C . ASP A 1 383 ? 58.236 -23.244 -49.171 1.00 81.75 383 ASP A C 1
ATOM 2838 O O . ASP A 1 383 ? 58.329 -23.180 -50.405 1.00 81.75 383 ASP A O 1
ATOM 2842 N N . TRP A 1 384 ? 57.248 -22.602 -48.530 1.00 84.25 384 TRP A N 1
ATOM 2843 C CA . TRP A 1 384 ? 56.279 -21.735 -49.207 1.00 84.25 384 TRP A CA 1
ATOM 2844 C C . TRP A 1 384 ? 56.710 -20.261 -49.193 1.00 84.25 384 TRP A C 1
ATOM 2846 O O . TRP A 1 384 ? 56.876 -19.657 -48.135 1.00 84.25 384 TRP A O 1
ATOM 2856 N N . TYR A 1 385 ? 56.764 -19.650 -50.382 1.00 77.81 385 TYR A N 1
ATOM 2857 C CA . TYR A 1 385 ? 56.924 -18.208 -50.579 1.00 77.81 385 TYR A CA 1
ATOM 2858 C C . TYR A 1 385 ? 55.810 -17.651 -51.474 1.00 77.81 385 TYR A C 1
ATOM 2860 O O . TYR A 1 385 ? 55.379 -18.278 -52.447 1.00 77.81 385 TYR A O 1
ATOM 2868 N N . GLY A 1 386 ? 55.349 -16.437 -51.181 1.00 77.06 386 GLY A N 1
ATOM 2869 C CA . GLY A 1 386 ? 54.345 -15.745 -51.985 1.00 77.06 386 GLY A CA 1
ATOM 2870 C C . GLY A 1 386 ? 53.488 -14.779 -51.174 1.00 77.06 386 GLY A C 1
ATOM 2871 O O . GLY A 1 386 ? 53.626 -14.660 -49.961 1.00 77.06 386 GLY A O 1
ATOM 2872 N N . ASN A 1 387 ? 52.568 -14.095 -51.855 1.00 71.88 387 ASN A N 1
ATOM 2873 C CA . ASN A 1 387 ? 51.594 -13.224 -51.200 1.00 71.88 387 ASN A CA 1
ATOM 2874 C C . ASN A 1 387 ? 50.292 -13.990 -50.968 1.00 71.88 387 ASN A C 1
ATOM 2876 O O . ASN A 1 387 ? 49.710 -14.543 -51.904 1.00 71.88 387 ASN A O 1
ATOM 2880 N N . ASN A 1 388 ? 49.778 -13.953 -49.742 1.00 62.06 388 ASN A N 1
ATOM 2881 C CA . ASN A 1 388 ? 48.429 -14.420 -49.445 1.00 62.06 388 ASN A CA 1
ATOM 2882 C C . ASN A 1 388 ? 47.431 -13.255 -49.678 1.00 62.06 388 ASN A C 1
ATOM 2884 O O . ASN A 1 388 ? 47.153 -12.484 -48.766 1.00 62.06 388 ASN A O 1
ATOM 2888 N N . HIS A 1 389 ? 46.945 -13.062 -50.916 1.00 51.00 389 HIS A N 1
ATOM 2889 C CA . HIS A 1 389 ? 45.972 -12.003 -51.280 1.00 51.00 389 HIS A CA 1
ATOM 2890 C C . HIS A 1 389 ? 44.487 -12.453 -51.132 1.00 51.00 389 HIS A C 1
ATOM 2892 O O . HIS A 1 389 ? 44.177 -13.643 -51.200 1.00 51.00 389 HIS A O 1
ATOM 2898 N N . PRO A 1 390 ? 43.520 -11.525 -50.941 1.00 41.53 390 PRO A N 1
ATOM 2899 C CA . PRO A 1 390 ? 42.574 -11.552 -49.819 1.00 41.53 390 PRO A CA 1
ATOM 2900 C C . PRO A 1 390 ? 41.148 -12.000 -50.184 1.00 41.53 390 PRO A C 1
ATOM 2902 O O . PRO A 1 390 ? 40.170 -11.410 -49.730 1.00 41.53 390 PRO A O 1
ATOM 2905 N N . HIS A 1 391 ? 40.968 -13.061 -50.971 1.00 37.56 391 HIS A N 1
ATOM 2906 C CA . HIS A 1 391 ? 39.611 -13.623 -51.109 1.00 37.56 391 HIS A CA 1
ATOM 2907 C C . HIS A 1 391 ? 39.195 -14.501 -49.918 1.00 37.56 391 HIS A C 1
ATOM 2909 O O . HIS A 1 391 ? 38.060 -14.985 -49.876 1.00 37.56 391 HIS A O 1
ATOM 2915 N N . SER A 1 392 ? 40.076 -14.701 -48.933 1.00 41.78 392 SER A N 1
ATOM 2916 C CA . SER A 1 392 ? 39.825 -15.676 -47.877 1.00 41.78 392 SER A CA 1
ATOM 2917 C C . SER A 1 392 ? 40.235 -15.250 -46.462 1.00 41.78 392 SER A C 1
ATOM 2919 O O . SER A 1 392 ? 39.531 -15.662 -45.541 1.00 41.78 392 SER A O 1
ATOM 2921 N N . ASN A 1 393 ? 41.223 -14.369 -46.253 1.00 41.72 393 ASN A N 1
ATOM 2922 C CA . ASN A 1 393 ? 41.602 -13.937 -44.900 1.00 41.72 393 ASN A CA 1
ATOM 2923 C C . ASN A 1 393 ? 40.508 -13.086 -44.239 1.00 41.72 393 ASN A C 1
ATOM 2925 O O . ASN A 1 393 ? 40.260 -11.943 -44.614 1.00 41.72 393 ASN A O 1
ATOM 2929 N N . ARG A 1 394 ? 39.835 -13.672 -43.247 1.00 51.28 394 ARG A N 1
ATOM 2930 C CA . ARG A 1 394 ? 38.772 -13.061 -42.451 1.00 51.28 394 ARG A CA 1
ATOM 2931 C C . ARG A 1 394 ? 39.140 -13.127 -40.981 1.00 51.28 394 ARG A C 1
ATOM 2933 O O . ARG A 1 394 ? 39.130 -14.212 -40.393 1.00 51.28 394 ARG A O 1
ATOM 2940 N N . TYR A 1 395 ? 39.384 -11.965 -40.396 1.00 48.03 395 TYR A N 1
ATOM 2941 C CA . TYR A 1 395 ? 39.478 -11.797 -38.952 1.00 48.03 395 TYR A CA 1
ATOM 2942 C C . TYR A 1 395 ? 38.086 -11.505 -38.387 1.00 48.03 395 TYR A C 1
ATOM 2944 O O . TYR A 1 395 ? 37.241 -10.888 -39.047 1.00 48.03 395 TYR A O 1
ATOM 2952 N N . ARG A 1 396 ? 37.800 -12.032 -37.199 1.00 55.66 396 ARG A N 1
ATOM 2953 C CA . ARG A 1 396 ? 36.544 -11.801 -36.481 1.00 55.66 396 ARG A CA 1
ATOM 2954 C C . ARG A 1 396 ? 36.859 -11.484 -35.032 1.00 55.66 396 ARG A C 1
ATOM 2956 O O . ARG A 1 396 ? 37.517 -12.291 -34.378 1.00 55.66 396 ARG A O 1
ATOM 2963 N N . ILE A 1 397 ? 36.293 -10.380 -34.566 1.00 56.25 397 ILE A N 1
ATOM 2964 C CA . ILE A 1 397 ? 36.286 -9.964 -33.166 1.00 56.25 397 ILE A CA 1
ATOM 2965 C C . ILE A 1 397 ? 34.856 -10.091 -32.663 1.00 56.25 397 ILE A C 1
ATOM 2967 O O . ILE A 1 397 ? 33.899 -9.872 -33.422 1.00 56.25 397 ILE A O 1
ATOM 2971 N N . ARG A 1 398 ? 34.705 -10.513 -31.414 1.00 54.62 398 ARG A N 1
ATOM 2972 C CA . ARG A 1 398 ? 33.427 -10.500 -30.707 1.00 54.62 398 ARG A CA 1
ATOM 2973 C C . ARG A 1 398 ? 33.640 -9.984 -29.300 1.00 54.62 398 ARG A C 1
ATOM 2975 O O . ARG A 1 398 ? 34.625 -10.357 -28.668 1.00 54.62 398 ARG A O 1
ATOM 2982 N N . ASN A 1 399 ? 32.669 -9.214 -28.851 1.00 44.09 399 ASN A N 1
ATOM 2983 C CA . ASN A 1 399 ? 32.518 -8.821 -27.466 1.00 44.09 399 ASN A CA 1
ATOM 2984 C C . ASN A 1 399 ? 31.728 -9.889 -26.684 1.00 44.09 399 ASN A C 1
ATOM 2986 O O . ASN A 1 399 ? 31.303 -10.916 -27.250 1.00 44.09 399 ASN A O 1
ATOM 2990 N N . SER A 1 400 ? 31.546 -9.668 -25.385 1.00 49.00 400 SER A N 1
ATOM 2991 C CA . SER A 1 400 ? 31.035 -10.658 -24.428 1.00 49.00 400 SER A CA 1
ATOM 2992 C C . SER A 1 400 ? 29.609 -11.164 -24.729 1.00 49.00 400 SER A C 1
ATOM 2994 O O . SER A 1 400 ? 29.257 -12.287 -24.356 1.00 49.00 400 SER A O 1
ATOM 2996 N N . THR A 1 401 ? 28.806 -10.408 -25.492 1.00 45.84 401 THR A N 1
ATOM 2997 C CA . THR A 1 401 ? 27.391 -10.714 -25.802 1.00 45.84 401 THR A CA 1
ATOM 2998 C C . THR A 1 401 ? 27.094 -10.989 -27.288 1.00 45.84 401 THR A C 1
ATOM 3000 O O . THR A 1 401 ? 25.939 -11.052 -27.710 1.00 45.84 401 THR A O 1
ATOM 3003 N N . THR A 1 402 ? 28.115 -11.326 -28.088 1.00 48.22 402 THR A N 1
ATOM 3004 C CA . THR A 1 402 ? 28.043 -11.902 -29.456 1.00 48.22 402 THR A CA 1
ATOM 3005 C C . THR A 1 402 ? 27.730 -10.975 -30.643 1.00 48.22 402 THR A C 1
ATOM 3007 O O . THR A 1 402 ? 27.600 -11.498 -31.766 1.00 48.22 402 THR A O 1
ATOM 3010 N N . LYS A 1 403 ? 27.696 -9.642 -30.480 1.00 44.47 403 LYS A N 1
ATOM 3011 C CA . LYS A 1 403 ? 27.664 -8.711 -31.631 1.00 44.47 403 LYS A CA 1
ATOM 3012 C C . LYS A 1 403 ? 28.987 -8.783 -32.412 1.00 44.47 403 LYS A C 1
ATOM 3014 O O . LYS A 1 403 ? 30.028 -9.174 -31.886 1.00 44.47 403 LYS A O 1
ATOM 3019 N N . ARG A 1 404 ? 28.919 -8.591 -33.739 1.00 44.81 404 ARG A N 1
ATOM 3020 C CA . ARG A 1 404 ? 29.986 -9.001 -34.676 1.00 44.81 404 ARG A CA 1
ATOM 3021 C C . ARG A 1 404 ? 30.349 -7.891 -35.645 1.00 44.81 404 ARG A C 1
ATOM 3023 O O . ARG A 1 404 ? 29.487 -7.451 -36.400 1.00 44.81 404 ARG A O 1
ATOM 3030 N N . GLN A 1 405 ? 31.640 -7.607 -35.760 1.00 41.97 405 GLN A N 1
ATOM 3031 C CA . GLN A 1 405 ? 32.212 -6.921 -36.916 1.00 41.97 405 GLN A CA 1
ATOM 3032 C C . GLN A 1 405 ? 32.964 -7.906 -37.819 1.00 41.97 405 GLN A C 1
ATOM 3034 O O . GLN A 1 405 ? 33.543 -8.902 -37.372 1.00 41.97 405 GLN A O 1
ATOM 3039 N N . ARG A 1 406 ? 32.887 -7.675 -39.133 1.00 41.94 406 ARG A N 1
ATOM 3040 C CA . ARG A 1 406 ? 33.616 -8.437 -40.156 1.00 41.94 406 ARG A CA 1
ATOM 3041 C C . ARG A 1 406 ? 34.350 -7.450 -41.041 1.00 41.94 406 ARG A C 1
ATOM 3043 O O . ARG A 1 406 ? 33.710 -6.752 -41.820 1.00 41.94 406 ARG A O 1
ATOM 3050 N N . HIS A 1 407 ? 35.673 -7.453 -40.977 1.00 41.75 407 HIS A N 1
ATOM 3051 C CA . HIS A 1 407 ? 36.479 -6.652 -41.883 1.00 41.75 407 HIS A CA 1
ATOM 3052 C C . HIS A 1 407 ? 36.958 -7.515 -43.057 1.00 41.75 407 HIS A C 1
ATOM 3054 O O . HIS A 1 407 ? 37.555 -8.574 -42.857 1.00 41.75 407 HIS A O 1
ATOM 3060 N N . ASN A 1 408 ? 36.664 -7.074 -44.281 1.00 36.44 408 ASN A N 1
ATOM 3061 C CA . ASN A 1 408 ? 37.247 -7.618 -45.504 1.00 36.44 408 ASN A CA 1
ATOM 3062 C C . ASN A 1 408 ? 38.237 -6.574 -46.024 1.00 36.44 408 ASN A C 1
ATOM 3064 O O . ASN A 1 408 ? 37.825 -5.468 -46.367 1.00 36.44 408 ASN A O 1
ATOM 3068 N N . ILE A 1 409 ? 39.517 -6.920 -46.123 1.00 35.19 409 ILE A N 1
ATOM 3069 C CA . ILE A 1 409 ? 40.505 -6.032 -46.739 1.00 35.19 409 ILE A CA 1
ATOM 3070 C C . ILE A 1 409 ? 40.317 -6.123 -48.260 1.00 35.19 409 ILE A C 1
ATOM 3072 O O . ILE A 1 409 ? 40.673 -7.119 -48.885 1.00 35.19 409 ILE A O 1
ATOM 3076 N N . CYS A 1 410 ? 39.704 -5.104 -48.863 1.00 27.30 410 CYS A N 1
ATOM 3077 C CA . CYS A 1 410 ? 39.693 -4.906 -50.312 1.00 27.30 410 CYS A CA 1
ATOM 3078 C C . CYS A 1 410 ? 40.631 -3.750 -50.651 1.00 27.30 410 CYS A C 1
ATOM 3080 O O . CYS A 1 410 ? 40.370 -2.613 -50.256 1.00 27.30 410 CYS A O 1
ATOM 3082 N N . HIS A 1 411 ? 41.682 -4.017 -51.425 1.00 34.97 411 HIS A N 1
ATOM 3083 C CA . HIS A 1 411 ? 42.458 -2.966 -52.076 1.00 34.97 411 HIS A CA 1
ATOM 3084 C C . HIS A 1 411 ? 42.479 -3.136 -53.593 1.00 34.97 411 HIS A C 1
ATOM 3086 O O . HIS A 1 411 ? 42.660 -4.227 -54.132 1.00 34.97 411 HIS A O 1
ATOM 3092 N N . SER A 1 412 ? 42.227 -2.003 -54.251 1.00 32.72 412 SER A N 1
ATOM 3093 C CA . SER A 1 412 ? 42.304 -1.766 -55.685 1.00 32.72 412 SER A CA 1
ATOM 3094 C C . SER A 1 412 ? 43.739 -1.911 -56.176 1.00 32.72 412 SER A C 1
ATOM 3096 O O . SER A 1 412 ? 44.654 -1.340 -55.586 1.00 32.72 412 SER A O 1
ATOM 3098 N N . GLN A 1 413 ? 43.920 -2.629 -57.283 1.00 28.28 413 GLN A N 1
ATOM 3099 C CA . GLN A 1 413 ? 45.212 -2.753 -57.951 1.00 28.28 413 GLN A CA 1
ATOM 3100 C C . GLN A 1 413 ? 45.734 -1.385 -58.429 1.00 28.28 413 GLN A C 1
ATOM 3102 O O . GLN A 1 413 ? 44.960 -0.632 -59.030 1.00 28.28 413 GLN A O 1
ATOM 3107 N N . PRO A 1 414 ? 47.031 -1.071 -58.268 1.00 31.11 414 PRO A N 1
ATOM 3108 C CA . PRO A 1 414 ? 47.702 -0.129 -59.150 1.00 31.11 414 PRO A CA 1
ATOM 3109 C C . PRO A 1 414 ? 47.944 -0.817 -60.500 1.00 31.11 414 PRO A C 1
ATOM 3111 O O . PRO A 1 414 ? 48.353 -1.977 -60.545 1.00 31.11 414 PRO A O 1
ATOM 3114 N N . GLY A 1 415 ? 47.639 -0.106 -61.586 1.00 36.09 415 GLY A N 1
ATOM 3115 C CA . GLY A 1 415 ? 47.894 -0.558 -62.952 1.00 36.09 415 GLY A CA 1
ATOM 3116 C C . GLY A 1 415 ? 49.382 -0.758 -63.255 1.00 36.09 415 GLY A C 1
ATOM 3117 O O . GLY A 1 415 ? 50.230 -0.166 -62.591 1.00 36.09 415 GLY A O 1
ATOM 3118 N N . GLU A 1 416 ? 49.589 -1.618 -64.256 1.00 38.22 416 GLU A N 1
ATOM 3119 C CA . GLU A 1 416 ? 50.818 -2.066 -64.944 1.00 38.22 416 GLU A CA 1
ATOM 3120 C C . GLU A 1 416 ? 52.103 -1.238 -64.799 1.00 38.22 416 GLU A C 1
ATOM 3122 O O . GLU A 1 416 ? 52.070 0.003 -64.983 1.00 38.22 416 GLU A O 1
#

Radius of gyration: 44.46 Å; chains: 1; bounding box: 110×86×120 Å

Sequence (416 aa):
MAKKSMNKRKGIFLVVFFLLINVGVCATSDPIDIHETNLRDVHATVSWITSSEVTGWINYIPSSDTRWGQVFKADGVTPASGTIVYVQITDNDGAGSAGDSSLLSYLIKDADGGFYMLNLGNARTADLGSYFSYSASGDNMNITAYAAGDESVDQVIDTSTASPLPAMVMPGTPPTISPALPDITFDEDGCNDTVDLDDYVSDADEPDAALSWSASGNTHVHVTIPAGHVANFTADADWYGSDYVTDVDNLDSEINWSCVTNSTNLTATANNITKILNLSAGLVDVTGEDVMVTCTATDPNGLSDTDSFIVSVLEVNDPPVIAPALPDITFDEDGCNDTIDLDDYVSDEEDADAALSWSASGNTHVHVTIPAGHVANFTADADWYGNNHPHSNRYRIRNSTTKRQRHNICHSQPGE

Secondary structure (DSSP, 8-state):
------------------B---------SS-----GGG---TTEEE----TT-S---EEE---TTEEEEEEE-TTSSSB-TTPEEEEEEE--SS-SS-SBBPPEEEE--GGGTTEEEEEGGG-BBTTSSSB----SSS-EEEEEEE-TTS-EEEEEEETTPPSSPPPEEPPPPPPEE-SPPPP----TT----EEEGGGTEE-SSS-GGG------S-SSEEEE--TT-EEEEEE-TT---------SSS-GGGPEEEEEES-SSEEEEE-TTT--EEEEE-SS---S-EEEEEEEEE-TTS-EEEEEEEEEPPP-----EE-SPPPP----TT-EEEEEESGGGEE-SSS-GGG-EEEEE--SSEEEE--TT-EEEEEE-TT--S---SSS-EEEEE-TT--EEEE----PPPP-